Protein AF-A0A1M5TIL6-F1 (afdb_monomer)

Mean predicted aligned error: 5.79 Å

Structure (mmCIF, N/CA/C/O backbone):
data_AF-A0A1M5TIL6-F1
#
_entry.id   AF-A0A1M5TIL6-F1
#
loop_
_atom_site.group_PDB
_atom_site.id
_atom_site.type_symbol
_atom_site.label_atom_id
_atom_site.label_alt_id
_atom_site.label_comp_id
_atom_site.label_asym_id
_atom_site.label_entity_id
_atom_site.label_seq_id
_atom_site.pdbx_PDB_ins_code
_atom_site.Cartn_x
_atom_site.Cartn_y
_atom_site.Cartn_z
_atom_site.occupancy
_atom_site.B_iso_or_equiv
_atom_site.auth_seq_id
_atom_site.auth_comp_id
_atom_site.auth_asym_id
_atom_site.auth_atom_id
_atom_site.pdbx_PDB_model_num
ATOM 1 N N . MET A 1 1 ? 0.086 -14.930 -22.764 1.00 79.31 1 MET A N 1
ATOM 2 C CA . MET A 1 1 ? 0.219 -13.628 -23.463 1.00 79.31 1 MET A CA 1
ATOM 3 C C . MET A 1 1 ? 1.521 -13.004 -22.996 1.00 79.31 1 MET A C 1
ATOM 5 O O . MET A 1 1 ? 1.750 -13.031 -21.793 1.00 79.31 1 MET A O 1
ATOM 9 N N . LYS A 1 2 ? 2.372 -12.498 -23.896 1.00 91.56 2 LYS A N 1
ATOM 10 C CA . LYS A 1 2 ? 3.632 -11.854 -23.487 1.00 91.56 2 LYS A CA 1
ATOM 11 C C . LYS A 1 2 ? 3.349 -10.507 -22.828 1.00 91.56 2 LYS A C 1
ATOM 13 O O . LYS A 1 2 ? 2.392 -9.826 -23.209 1.00 91.56 2 LYS A O 1
ATOM 18 N N . VAL A 1 3 ? 4.185 -10.109 -21.872 1.00 95.00 3 VAL A N 1
ATOM 19 C CA . VAL A 1 3 ? 4.108 -8.784 -21.245 1.00 95.00 3 VAL A CA 1
ATOM 20 C C . VAL A 1 3 ? 5.368 -7.994 -21.573 1.00 95.00 3 VAL A C 1
ATOM 22 O O . VAL A 1 3 ? 6.491 -8.444 -21.344 1.00 95.00 3 VAL A O 1
ATOM 25 N N . GLY A 1 4 ? 5.164 -6.801 -22.117 1.00 97.31 4 GLY A N 1
ATOM 26 C CA . GLY A 1 4 ? 6.211 -5.848 -22.434 1.00 97.31 4 GLY A CA 1
ATOM 27 C C . GLY A 1 4 ? 6.030 -4.535 -21.691 1.00 97.31 4 GLY A C 1
ATOM 28 O O . GLY A 1 4 ? 4.945 -4.208 -21.203 1.00 97.31 4 GLY A O 1
ATOM 29 N N . VAL A 1 5 ? 7.112 -3.773 -21.606 1.00 98.50 5 VAL A N 1
ATOM 30 C CA . VAL A 1 5 ? 7.114 -2.398 -21.110 1.00 98.50 5 VAL A CA 1
ATOM 31 C C . VAL A 1 5 ? 7.700 -1.503 -22.186 1.00 98.50 5 VAL A C 1
ATOM 33 O O . VAL A 1 5 ? 8.709 -1.856 -22.791 1.00 98.50 5 VAL A O 1
ATOM 36 N N . CYS A 1 6 ? 7.061 -0.358 -22.416 1.00 98.44 6 CYS A N 1
ATOM 37 C CA . CYS A 1 6 ? 7.545 0.687 -23.308 1.00 98.44 6 CYS A CA 1
ATOM 38 C C . CYS A 1 6 ? 7.658 2.014 -22.545 1.00 98.44 6 CYS A C 1
ATOM 40 O O . CYS A 1 6 ? 6.666 2.551 -22.050 1.00 98.44 6 CYS A O 1
ATOM 42 N N . ILE A 1 7 ? 8.870 2.545 -22.438 1.00 98.44 7 ILE A N 1
ATOM 43 C CA . ILE A 1 7 ? 9.167 3.827 -21.803 1.00 98.44 7 ILE A CA 1
ATOM 44 C C . ILE A 1 7 ? 9.374 4.853 -22.915 1.00 98.44 7 ILE A C 1
ATOM 46 O O . ILE A 1 7 ? 10.420 4.866 -23.558 1.00 98.44 7 ILE A O 1
ATOM 50 N N . PHE A 1 8 ? 8.365 5.685 -23.168 1.00 98.00 8 PHE A N 1
ATOM 51 C CA . PHE A 1 8 ? 8.461 6.764 -24.149 1.00 98.00 8 PHE A CA 1
ATOM 52 C C . PHE A 1 8 ? 9.299 7.917 -23.607 1.00 98.00 8 PHE A C 1
ATOM 54 O O . PHE A 1 8 ? 9.158 8.279 -22.435 1.00 98.00 8 PHE A O 1
ATOM 61 N N . ASP A 1 9 ? 10.108 8.532 -24.470 1.00 96.81 9 ASP A N 1
ATOM 62 C CA . ASP A 1 9 ? 10.915 9.702 -24.095 1.00 96.81 9 ASP A CA 1
ATOM 63 C C . ASP A 1 9 ? 10.022 10.922 -23.807 1.00 96.81 9 ASP A C 1
ATOM 65 O O . ASP A 1 9 ? 10.283 11.713 -22.902 1.00 96.81 9 ASP A O 1
ATOM 69 N N . HIS A 1 10 ? 8.925 11.038 -24.563 1.00 95.12 10 HIS A N 1
ATOM 70 C CA . HIS A 1 10 ? 7.949 12.118 -24.474 1.00 95.12 10 HIS A CA 1
ATOM 71 C C . HIS A 1 10 ? 6.537 11.542 -24.347 1.00 95.12 10 HIS A C 1
ATOM 73 O O . HIS A 1 10 ? 6.012 10.929 -25.280 1.00 95.12 10 HIS A O 1
ATOM 79 N N . THR A 1 11 ? 5.903 11.727 -23.187 1.00 94.88 11 THR A N 1
ATOM 80 C CA . THR A 1 11 ? 4.591 11.120 -22.906 1.00 94.88 11 THR A CA 1
ATOM 81 C C . THR A 1 11 ? 3.440 11.783 -23.659 1.00 94.88 11 THR A C 1
ATOM 83 O O . THR A 1 11 ? 2.394 11.175 -23.850 1.00 94.88 11 THR A O 1
ATOM 86 N N . ASP A 1 12 ? 3.610 13.021 -24.104 1.00 92.81 12 ASP A N 1
ATOM 87 C CA . ASP A 1 12 ? 2.591 13.787 -24.818 1.00 92.81 12 ASP A CA 1
ATOM 88 C C . ASP A 1 12 ? 2.468 13.403 -26.299 1.00 92.81 12 ASP A C 1
ATOM 90 O O . ASP A 1 12 ? 1.406 13.619 -26.890 1.00 92.81 12 ASP A O 1
ATOM 94 N N . THR A 1 13 ? 3.527 12.830 -26.884 1.00 92.94 13 THR A N 1
ATOM 95 C CA . THR A 1 13 ? 3.581 12.420 -28.296 1.00 92.94 13 THR A CA 1
ATOM 96 C C . THR A 1 13 ? 3.737 10.913 -28.498 1.00 92.94 13 THR A C 1
ATOM 98 O O . THR A 1 13 ? 3.247 10.406 -29.504 1.00 92.94 13 THR A O 1
ATOM 101 N N . ALA A 1 14 ? 4.375 10.196 -27.562 1.00 93.12 14 ALA A N 1
ATOM 102 C CA . ALA A 1 14 ? 4.637 8.752 -27.632 1.00 93.12 14 ALA A CA 1
ATOM 103 C C . ALA A 1 14 ? 5.259 8.294 -28.969 1.00 93.12 14 ALA A C 1
ATOM 105 O O . ALA A 1 14 ? 4.879 7.265 -29.529 1.00 93.12 14 ALA A O 1
ATOM 106 N N . THR A 1 15 ? 6.181 9.098 -29.503 1.00 92.88 15 THR A N 1
ATOM 107 C CA . THR A 1 15 ? 6.816 8.866 -30.809 1.00 92.88 15 THR A CA 1
ATOM 108 C C . THR A 1 15 ? 7.973 7.884 -30.695 1.00 92.88 15 THR A C 1
ATOM 110 O O . THR A 1 15 ? 7.907 6.820 -31.292 1.00 92.88 15 THR A O 1
ATOM 113 N N . SER A 1 16 ? 8.968 8.183 -29.863 1.00 96.94 16 SER A N 1
ATOM 114 C CA . SER A 1 16 ? 10.131 7.324 -29.622 1.00 96.94 16 SER A CA 1
ATOM 115 C C . SER A 1 16 ? 10.226 6.855 -28.172 1.00 96.94 16 SER A C 1
ATOM 117 O O . SER A 1 16 ? 9.638 7.445 -27.255 1.00 96.94 16 SER A O 1
ATOM 119 N N . GLY A 1 17 ? 10.978 5.779 -27.951 1.00 97.81 17 GLY A N 1
ATOM 120 C CA . GLY A 1 17 ? 11.215 5.262 -26.610 1.00 97.81 17 GLY A CA 1
ATOM 121 C C . GLY A 1 17 ? 12.037 3.985 -26.573 1.00 97.81 17 GLY A C 1
ATOM 122 O O . GLY A 1 17 ? 12.664 3.594 -27.554 1.00 97.81 17 GLY A O 1
ATOM 123 N N . TRP A 1 18 ? 12.008 3.332 -25.418 1.00 98.56 18 TRP A N 1
ATOM 124 C CA . TRP A 1 18 ? 12.652 2.047 -25.172 1.00 98.56 18 TRP A CA 1
ATOM 125 C C . TRP A 1 18 ? 11.612 0.990 -24.857 1.00 98.56 18 TRP A C 1
ATOM 127 O O . TRP A 1 18 ? 10.754 1.201 -23.999 1.00 98.56 18 TRP A O 1
ATOM 137 N N . ARG A 1 19 ? 11.705 -0.167 -25.505 1.00 98.38 19 ARG A N 1
ATOM 138 C CA . ARG A 1 19 ? 10.809 -1.294 -25.259 1.00 98.38 19 ARG A CA 1
ATOM 139 C C . ARG A 1 19 ? 11.581 -2.524 -24.811 1.00 98.38 19 ARG A C 1
ATOM 141 O O . ARG A 1 19 ? 12.693 -2.758 -25.257 1.00 98.38 19 ARG A O 1
ATOM 148 N N . SER A 1 20 ? 10.966 -3.352 -23.981 1.00 98.56 20 SER A N 1
ATOM 149 C CA . SER A 1 20 ? 11.458 -4.696 -23.671 1.00 98.56 20 SER A CA 1
ATOM 150 C C . SER A 1 20 ? 10.282 -5.619 -23.385 1.00 98.56 20 SER A C 1
ATOM 152 O O . SER A 1 20 ? 9.271 -5.185 -22.826 1.00 98.56 20 SER A O 1
ATOM 154 N N . SER A 1 21 ? 10.416 -6.895 -23.735 1.00 97.81 21 SER A N 1
ATOM 155 C CA . SER A 1 21 ? 9.437 -7.939 -23.433 1.00 97.81 21 SER A CA 1
ATOM 156 C C . SER A 1 21 ? 10.068 -9.028 -22.581 1.00 97.81 21 SER A C 1
ATOM 158 O O . SER A 1 21 ? 11.168 -9.481 -22.880 1.00 97.81 21 SER A O 1
ATOM 160 N N . GLU A 1 22 ? 9.367 -9.472 -21.536 1.00 95.62 22 GLU A N 1
ATOM 161 C CA . GLU A 1 22 ? 9.782 -10.623 -20.716 1.00 95.62 22 GLU A CA 1
ATOM 162 C C . GLU A 1 22 ? 11.186 -10.508 -20.089 1.00 95.62 22 GLU A C 1
ATOM 164 O O . GLU A 1 22 ? 11.809 -11.503 -19.720 1.00 95.62 22 GLU A O 1
ATOM 169 N N . GLY A 1 23 ? 11.673 -9.281 -19.895 1.00 96.31 23 GLY A N 1
ATOM 170 C CA . GLY A 1 23 ? 13.003 -9.011 -19.360 1.00 96.31 23 GLY A CA 1
ATOM 171 C C . GLY A 1 23 ? 14.137 -9.158 -20.369 1.00 96.31 23 GLY A C 1
ATOM 172 O O . GLY A 1 23 ? 15.284 -9.314 -19.949 1.00 96.31 23 GLY A O 1
ATOM 173 N N . SER A 1 24 ? 13.838 -9.131 -21.672 1.00 97.44 24 SER A N 1
ATOM 174 C CA . SER A 1 24 ? 14.848 -9.039 -22.729 1.00 97.44 24 SER A CA 1
ATOM 175 C C . SER A 1 24 ? 15.654 -7.745 -22.618 1.00 97.44 24 SER A C 1
ATOM 177 O O . SER A 1 24 ? 15.238 -6.789 -21.951 1.00 97.44 24 SER A O 1
ATOM 179 N N . GLU A 1 25 ? 16.784 -7.687 -23.319 1.00 97.75 25 GLU A N 1
ATOM 180 C CA . GLU A 1 25 ? 17.460 -6.417 -23.582 1.00 97.75 25 GLU A CA 1
ATOM 181 C C . GLU A 1 25 ? 16.476 -5.426 -24.221 1.00 97.75 25 GLU A C 1
ATOM 183 O O . GLU A 1 25 ? 15.549 -5.829 -24.937 1.00 97.75 25 GLU A O 1
ATOM 188 N N . ALA A 1 26 ? 16.606 -4.151 -23.856 1.00 98.19 26 ALA A N 1
ATOM 189 C CA . ALA A 1 26 ? 15.710 -3.123 -24.347 1.00 98.19 26 ALA A CA 1
ATOM 190 C C . ALA A 1 26 ? 16.151 -2.638 -25.727 1.00 98.19 26 ALA A C 1
ATOM 192 O O . ALA A 1 26 ? 17.329 -2.402 -25.975 1.00 98.19 26 ALA A O 1
ATOM 193 N N . GLU A 1 27 ? 15.179 -2.447 -26.607 1.00 98.31 27 GLU A N 1
ATOM 194 C CA . GLU A 1 27 ? 15.380 -1.949 -27.961 1.00 98.31 27 GLU A CA 1
ATOM 195 C C . GLU A 1 27 ? 14.805 -0.543 -28.081 1.00 98.31 27 GLU A C 1
ATOM 197 O O . GLU A 1 27 ? 13.771 -0.220 -27.481 1.00 98.31 27 GLU A O 1
ATOM 202 N N . ARG A 1 28 ? 15.462 0.289 -28.886 1.00 98.12 28 ARG A N 1
ATOM 203 C CA . ARG A 1 28 ? 14.928 1.589 -29.280 1.00 98.12 28 ARG A CA 1
ATOM 204 C C . ARG A 1 28 ? 13.762 1.386 -30.250 1.00 98.12 28 ARG A C 1
ATOM 206 O O . ARG A 1 28 ? 13.829 0.505 -31.100 1.00 98.12 28 ARG A O 1
ATOM 213 N N . ILE A 1 29 ? 12.733 2.215 -30.126 1.00 98.00 29 ILE A N 1
ATOM 214 C CA . ILE A 1 29 ? 11.687 2.371 -31.141 1.00 98.00 29 ILE A CA 1
ATOM 215 C C . ILE A 1 29 ? 11.607 3.825 -31.584 1.00 98.00 29 ILE A C 1
ATOM 217 O O . ILE A 1 29 ? 11.785 4.736 -30.765 1.00 98.00 29 ILE A O 1
ATOM 221 N N . ASP A 1 30 ? 11.270 4.021 -32.852 1.00 95.56 30 ASP A N 1
ATOM 222 C CA . ASP A 1 30 ? 11.019 5.331 -33.454 1.00 95.56 30 ASP A CA 1
ATOM 223 C C . ASP A 1 30 ? 9.518 5.585 -33.665 1.00 95.56 30 ASP A C 1
ATOM 225 O O . ASP A 1 30 ? 9.100 6.712 -33.948 1.00 95.56 30 ASP A O 1
ATOM 229 N N . SER A 1 31 ? 8.690 4.542 -33.523 1.00 91.69 31 SER A N 1
ATOM 230 C CA . SER A 1 31 ? 7.236 4.647 -33.544 1.00 91.69 31 SER A CA 1
ATOM 231 C C . SER A 1 31 ? 6.531 3.602 -32.682 1.00 91.69 31 SER A C 1
ATOM 233 O O . SER A 1 31 ? 6.947 2.450 -32.561 1.00 91.69 31 SER A O 1
ATOM 235 N N . ILE A 1 32 ? 5.353 3.966 -32.172 1.00 93.44 32 ILE A N 1
ATOM 236 C CA . ILE A 1 32 ? 4.445 3.042 -31.485 1.00 93.44 32 ILE A CA 1
ATOM 237 C C . ILE A 1 32 ? 3.956 1.886 -32.373 1.00 93.44 32 ILE A C 1
ATOM 239 O O . ILE A 1 32 ? 3.569 0.840 -31.854 1.00 93.44 32 ILE A O 1
ATOM 243 N N . SER A 1 33 ? 3.969 2.049 -33.701 1.00 92.25 33 SER A N 1
ATOM 244 C CA . SER A 1 33 ? 3.578 0.997 -34.650 1.00 92.25 33 SER A CA 1
ATOM 245 C C . SER A 1 33 ? 4.531 -0.200 -34.645 1.00 92.25 33 SER A C 1
ATOM 247 O O . SER A 1 33 ? 4.150 -1.280 -35.090 1.00 92.25 33 SER A O 1
ATOM 249 N N . GLU A 1 34 ? 5.741 -0.034 -34.108 1.00 96.00 34 GLU A N 1
ATOM 250 C CA . GLU A 1 34 ? 6.716 -1.112 -33.960 1.00 96.00 34 GLU A CA 1
ATOM 251 C C . GLU A 1 34 ? 6.352 -2.079 -32.825 1.00 96.00 34 GLU A C 1
ATOM 253 O O . GLU A 1 34 ? 6.886 -3.187 -32.762 1.00 96.00 34 GLU A O 1
ATOM 258 N N . LEU A 1 35 ? 5.444 -1.695 -31.919 1.00 96.19 35 LEU A N 1
ATOM 259 C CA . LEU A 1 35 ? 5.012 -2.531 -30.801 1.00 96.19 35 LEU A CA 1
ATOM 260 C C . LEU A 1 35 ? 4.192 -3.735 -31.292 1.00 96.19 35 LEU A C 1
ATOM 262 O O . LEU A 1 35 ? 3.076 -3.594 -31.791 1.00 96.19 35 LEU A O 1
ATOM 266 N N . ALA A 1 36 ? 4.736 -4.940 -31.096 1.00 94.69 36 ALA A N 1
ATOM 267 C CA . ALA A 1 36 ? 4.116 -6.184 -31.543 1.00 94.69 36 ALA A CA 1
ATOM 268 C C . ALA A 1 36 ? 2.721 -6.401 -30.927 1.00 94.69 36 ALA A C 1
ATOM 270 O O . ALA A 1 36 ? 2.502 -6.168 -29.734 1.00 94.69 36 ALA A O 1
ATOM 271 N N . THR A 1 37 ? 1.775 -6.884 -31.737 1.00 92.69 37 THR A N 1
ATOM 272 C CA . THR A 1 37 ? 0.368 -7.072 -31.342 1.00 92.69 37 THR A CA 1
ATOM 273 C C . THR A 1 37 ? 0.124 -8.307 -30.473 1.00 92.69 37 THR A C 1
ATOM 275 O O . THR A 1 37 ? -0.925 -8.411 -29.846 1.00 92.69 37 THR A O 1
ATOM 278 N N . ASP A 1 38 ? 1.074 -9.244 -30.425 1.00 92.56 38 ASP A N 1
ATOM 279 C CA . ASP A 1 38 ? 1.032 -10.457 -29.590 1.00 92.56 38 ASP A CA 1
ATOM 280 C C . ASP A 1 38 ? 1.469 -10.211 -28.130 1.00 92.56 38 ASP A C 1
ATOM 282 O O . ASP A 1 38 ? 1.428 -11.117 -27.289 1.00 92.56 38 ASP A O 1
ATOM 286 N N . THR A 1 39 ? 1.886 -8.979 -27.830 1.00 94.56 39 THR A N 1
ATOM 287 C CA . THR A 1 39 ? 2.450 -8.557 -26.551 1.00 94.56 39 THR A CA 1
ATOM 288 C C . THR A 1 39 ? 1.599 -7.444 -25.950 1.00 94.56 39 THR A C 1
ATOM 290 O O . THR A 1 39 ? 1.254 -6.477 -26.627 1.00 94.56 39 THR A O 1
ATOM 293 N N . MET A 1 40 ? 1.272 -7.567 -24.662 1.00 94.44 40 MET A N 1
ATOM 294 C CA . MET A 1 40 ? 0.635 -6.496 -23.898 1.00 94.44 40 MET A CA 1
ATOM 295 C C . MET A 1 40 ? 1.702 -5.514 -23.405 1.00 94.44 40 MET A C 1
ATOM 297 O O . MET A 1 40 ? 2.521 -5.866 -22.557 1.00 94.44 40 MET A O 1
ATOM 301 N N . TRP A 1 41 ? 1.669 -4.284 -23.906 1.00 96.44 41 TRP A N 1
ATOM 302 C CA . TRP A 1 41 ? 2.629 -3.223 -23.624 1.00 96.44 41 TRP A CA 1
ATOM 303 C C . TRP A 1 41 ? 2.128 -2.287 -22.530 1.00 96.44 41 TRP A C 1
ATOM 305 O O . TRP A 1 41 ? 1.193 -1.513 -22.735 1.00 96.44 41 TRP A O 1
ATOM 315 N N . VAL A 1 42 ? 2.786 -2.319 -21.372 1.00 97.06 42 VAL A N 1
ATOM 316 C CA . VAL A 1 42 ? 2.592 -1.328 -20.309 1.00 97.06 42 VAL A CA 1
ATOM 317 C C . VAL A 1 42 ? 3.483 -0.125 -20.579 1.00 97.06 42 VAL A C 1
ATOM 319 O O . VAL A 1 42 ? 4.688 -0.268 -20.763 1.00 97.06 42 VAL A O 1
ATOM 322 N N . THR A 1 43 ? 2.902 1.068 -20.600 1.00 97.75 43 THR A N 1
ATOM 323 C CA . THR A 1 43 ? 3.614 2.289 -21.003 1.00 97.75 43 THR A CA 1
ATOM 324 C C . THR A 1 43 ? 3.865 3.225 -19.826 1.00 97.75 43 THR A C 1
ATOM 326 O O . THR A 1 43 ? 3.185 3.123 -18.815 1.00 97.75 43 THR A O 1
ATOM 329 N N . ASN A 1 44 ? 4.784 4.186 -19.931 1.00 97.81 44 ASN A N 1
ATOM 330 C CA . ASN A 1 44 ? 4.925 5.267 -18.939 1.00 97.81 44 ASN A CA 1
ATOM 331 C C . ASN A 1 44 ? 3.894 6.406 -19.106 1.00 97.81 44 ASN A C 1
ATOM 333 O O . ASN A 1 44 ? 3.971 7.408 -18.395 1.00 97.81 44 ASN A O 1
ATOM 337 N N . LEU A 1 45 ? 2.913 6.253 -20.001 1.00 97.06 45 LEU A N 1
ATOM 338 C CA . LEU A 1 45 ? 1.916 7.276 -20.300 1.00 97.06 45 LEU A CA 1
ATOM 339 C C . LEU A 1 45 ? 0.908 7.427 -19.151 1.00 97.06 45 LEU A C 1
ATOM 341 O O . LEU A 1 45 ? 0.266 6.443 -18.767 1.00 97.06 45 LEU A O 1
ATOM 345 N N . PRO A 1 46 ? 0.698 8.638 -18.607 1.00 95.69 46 PRO A N 1
ATOM 346 C CA . PRO A 1 46 ? -0.438 8.916 -17.738 1.00 95.69 46 PRO A CA 1
ATOM 347 C C . PRO A 1 46 ? -1.769 8.679 -18.466 1.00 95.69 46 PRO A C 1
ATOM 349 O O . PRO A 1 46 ? -1.859 8.820 -19.684 1.00 95.69 46 PRO A O 1
ATOM 352 N N . TYR A 1 47 ? -2.844 8.389 -17.722 1.00 92.81 47 TYR A N 1
ATOM 353 C CA . TYR A 1 47 ? -4.161 8.112 -18.319 1.00 92.81 47 TYR A CA 1
ATOM 354 C C . TYR A 1 47 ? -4.652 9.214 -19.269 1.00 92.81 47 TYR A C 1
ATOM 356 O O . TYR A 1 47 ? -5.239 8.915 -20.309 1.00 92.81 47 TYR A O 1
ATOM 364 N N . TYR A 1 48 ? -4.420 10.482 -18.916 1.00 94.75 48 TYR A N 1
ATOM 365 C CA . TYR A 1 48 ? -4.828 11.614 -19.746 1.00 94.75 48 TYR A CA 1
ATOM 366 C C . TYR A 1 48 ? -4.149 11.577 -21.123 1.00 94.75 48 TYR A C 1
ATOM 368 O O . TYR A 1 48 ? -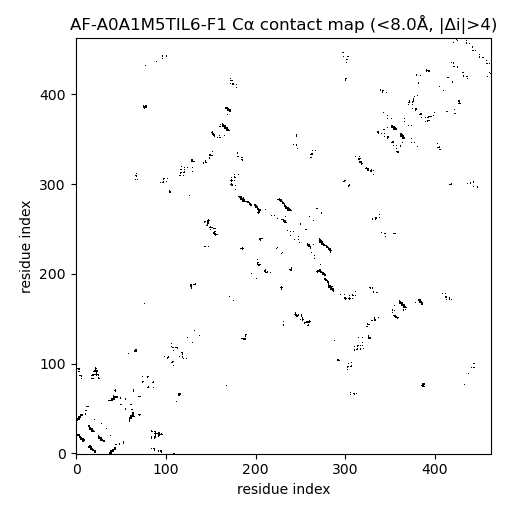4.845 11.598 -22.139 1.00 94.75 48 TYR A O 1
ATOM 376 N N . ASP A 1 49 ? -2.824 11.421 -21.159 1.00 95.94 49 ASP A N 1
ATOM 377 C CA . ASP A 1 49 ? -2.051 11.354 -22.403 1.00 95.94 49 ASP A CA 1
ATOM 378 C C . ASP A 1 49 ? -2.398 10.096 -23.208 1.00 95.94 49 ASP A C 1
ATOM 380 O O . ASP A 1 49 ? -2.679 10.176 -24.402 1.00 95.94 49 ASP A O 1
ATOM 384 N N . PHE A 1 50 ? -2.527 8.945 -22.540 1.00 95.19 50 PHE A N 1
ATOM 385 C CA . PHE A 1 50 ? -2.977 7.688 -23.148 1.00 95.19 50 PHE A CA 1
ATOM 386 C C . PHE A 1 50 ? -4.333 7.828 -23.867 1.00 95.19 50 PHE A C 1
ATOM 388 O O . PHE A 1 50 ? -4.541 7.295 -24.962 1.00 95.19 50 PHE A O 1
ATOM 395 N N . ARG A 1 51 ? -5.278 8.571 -23.274 1.00 94.81 51 ARG A N 1
ATOM 396 C CA . ARG A 1 51 ? -6.583 8.859 -23.889 1.00 94.81 51 ARG A CA 1
ATOM 397 C C . ARG A 1 51 ? -6.464 9.860 -25.031 1.00 94.81 51 ARG A C 1
ATOM 399 O O . ARG A 1 51 ? -7.064 9.616 -26.076 1.00 94.81 51 ARG A O 1
ATOM 406 N N . LYS A 1 52 ? -5.699 10.939 -24.842 1.00 96.12 52 LYS A N 1
ATOM 407 C CA . LYS A 1 52 ? -5.454 11.990 -25.844 1.00 96.12 52 LYS A CA 1
ATOM 408 C C . LYS A 1 52 ? -4.832 11.421 -27.123 1.00 96.12 52 LYS A C 1
ATOM 410 O O . LYS A 1 52 ? -5.250 11.791 -28.215 1.00 96.12 52 LYS A O 1
ATOM 415 N N . LEU A 1 53 ? -3.916 10.467 -26.984 1.00 95.25 53 LEU A N 1
ATOM 416 C CA . LEU A 1 53 ? -3.257 9.752 -28.080 1.00 95.25 53 LEU A CA 1
ATOM 417 C C . LEU A 1 53 ? -4.118 8.631 -28.699 1.00 95.25 53 LEU A C 1
ATOM 419 O O . LEU A 1 53 ? -3.652 7.897 -29.562 1.00 95.25 53 LEU A O 1
ATOM 423 N N . ASN A 1 54 ? -5.378 8.474 -28.274 1.00 94.56 54 ASN A N 1
ATOM 424 C CA . ASN A 1 54 ? -6.307 7.430 -28.731 1.00 94.56 54 ASN A CA 1
ATOM 425 C C . ASN A 1 54 ? -5.834 5.976 -28.525 1.00 94.56 54 ASN A C 1
ATOM 427 O O . ASN A 1 54 ? -6.430 5.053 -29.079 1.00 94.56 54 ASN A O 1
ATOM 431 N N . LEU A 1 55 ? -4.848 5.742 -27.656 1.00 93.06 55 LEU A N 1
ATOM 432 C CA . LEU A 1 55 ? -4.273 4.410 -27.428 1.00 93.06 55 LEU A CA 1
ATOM 433 C C . LEU A 1 55 ? -5.203 3.461 -26.673 1.00 93.06 55 LEU A C 1
ATOM 435 O O . LEU A 1 55 ? -5.055 2.252 -26.765 1.00 93.06 55 LEU A O 1
ATOM 439 N N . HIS A 1 56 ? -6.240 3.988 -26.022 1.00 90.44 56 HIS A N 1
ATOM 440 C CA . HIS A 1 56 ? -7.332 3.190 -25.454 1.00 90.44 56 HIS A CA 1
ATOM 441 C C . HIS A 1 56 ? -8.102 2.348 -26.488 1.00 90.44 56 HIS A C 1
ATOM 443 O O . HIS A 1 56 ? -8.907 1.507 -26.095 1.00 90.44 56 HIS A O 1
ATOM 449 N N . ARG A 1 57 ? -7.906 2.601 -27.791 1.00 90.12 57 ARG A N 1
ATOM 450 C CA . ARG A 1 57 ? -8.443 1.779 -28.886 1.00 90.12 57 ARG A CA 1
ATOM 451 C C . ARG A 1 57 ? -7.533 0.605 -29.253 1.00 90.12 57 ARG A C 1
ATOM 453 O O . ARG A 1 57 ? -7.997 -0.306 -29.930 1.00 90.12 57 ARG A O 1
ATOM 460 N N . SER A 1 58 ? -6.277 0.620 -28.812 1.00 91.56 58 SER A N 1
ATOM 461 C CA . SER A 1 58 ? -5.306 -0.451 -29.023 1.00 91.56 58 SER A CA 1
ATOM 462 C C . SER A 1 58 ? -5.367 -1.419 -27.837 1.00 91.56 58 SER A C 1
ATOM 464 O O . SER A 1 58 ? -4.873 -1.088 -26.760 1.00 91.56 58 SER A O 1
ATOM 466 N N . PRO A 1 59 ? -5.970 -2.613 -27.985 1.00 87.81 59 PRO A N 1
ATOM 467 C CA . PRO A 1 59 ? -6.241 -3.506 -26.853 1.00 87.81 59 PRO A CA 1
ATOM 468 C C . PRO A 1 59 ? -4.972 -4.073 -26.201 1.00 87.81 59 PRO A C 1
ATOM 470 O O . PRO A 1 59 ? -5.015 -4.538 -25.066 1.00 87.81 59 PRO A O 1
ATOM 473 N N . ASN A 1 60 ? -3.844 -4.041 -26.910 1.00 91.69 60 ASN A N 1
ATOM 474 C CA . ASN A 1 60 ? -2.556 -4.538 -26.447 1.00 91.69 60 ASN A CA 1
ATOM 475 C C . ASN A 1 60 ? -1.666 -3.446 -25.824 1.00 91.69 60 ASN A C 1
ATOM 477 O O . ASN A 1 60 ? -0.536 -3.751 -25.465 1.00 91.69 60 ASN A O 1
ATOM 481 N N . ILE A 1 61 ? -2.127 -2.196 -25.691 1.00 94.19 61 ILE A N 1
ATOM 482 C CA . ILE A 1 61 ? -1.352 -1.094 -25.093 1.00 94.19 61 ILE A CA 1
ATOM 483 C C . ILE A 1 61 ? -2.125 -0.532 -23.901 1.00 94.19 61 ILE A C 1
ATOM 485 O O . ILE A 1 61 ? -3.298 -0.178 -24.011 1.00 94.19 61 ILE A O 1
ATOM 489 N N . VAL A 1 62 ? -1.461 -0.421 -22.752 1.00 94.69 62 VAL A N 1
ATOM 490 C CA . VAL A 1 62 ? -2.063 0.033 -21.492 1.00 94.69 62 VAL A CA 1
ATOM 491 C C . VAL A 1 62 ? -1.233 1.140 -20.836 1.00 94.69 62 VAL A C 1
ATOM 493 O O . VAL A 1 62 ? -0.022 1.255 -21.045 1.00 94.69 62 VAL A O 1
ATOM 496 N N . ASP A 1 63 ? -1.887 1.997 -20.050 1.00 95.31 63 ASP A N 1
ATOM 497 C CA . ASP A 1 63 ? -1.240 3.151 -19.413 1.00 95.31 63 ASP A CA 1
ATOM 498 C C . ASP A 1 63 ? -0.405 2.777 -18.172 1.00 95.31 63 ASP A C 1
ATOM 500 O O . ASP A 1 63 ? -0.445 1.649 -17.667 1.00 95.31 63 ASP A O 1
ATOM 504 N N . ALA A 1 64 ? 0.293 3.776 -17.629 1.00 96.81 64 ALA A N 1
ATOM 505 C CA . ALA A 1 64 ? 1.283 3.643 -16.564 1.00 96.81 64 ALA A CA 1
ATOM 506 C C . ALA A 1 64 ? 0.817 3.002 -15.264 1.00 96.81 64 ALA A C 1
ATOM 508 O O . ALA A 1 64 ? 1.668 2.603 -14.474 1.00 96.81 64 ALA A O 1
ATOM 509 N N . GLN A 1 65 ? -0.485 2.916 -14.994 1.00 94.94 65 GLN A N 1
ATOM 510 C CA . GLN A 1 65 ? -1.008 2.354 -13.744 1.00 94.94 65 GLN A CA 1
ATOM 511 C C . GLN A 1 65 ? -1.747 1.028 -13.945 1.00 94.94 65 GLN A C 1
ATOM 513 O O . GLN A 1 65 ? -2.531 0.628 -13.077 1.00 94.94 65 GLN A O 1
ATOM 518 N N . TYR A 1 66 ? -1.542 0.347 -15.079 1.00 94.31 66 TYR A N 1
ATOM 519 C CA . TYR A 1 66 ? -2.244 -0.899 -15.390 1.00 94.31 66 TYR A CA 1
ATOM 520 C C . TYR A 1 66 ? -2.146 -1.931 -14.254 1.00 94.31 66 TYR A C 1
ATOM 522 O O . TYR A 1 66 ? -3.165 -2.481 -13.826 1.00 94.31 66 TYR A O 1
ATOM 530 N N . PHE A 1 67 ? -0.943 -2.088 -13.694 1.00 93.88 67 PHE A N 1
ATOM 531 C CA . PHE A 1 67 ? -0.630 -2.953 -12.554 1.00 93.88 67 PHE A CA 1
ATOM 532 C C . PHE A 1 67 ? -0.658 -2.233 -11.201 1.00 93.88 67 PHE A C 1
ATOM 534 O O . PHE A 1 67 ? 0.101 -2.575 -10.293 1.00 93.88 67 PHE A O 1
ATOM 541 N N . ARG A 1 68 ? -1.553 -1.247 -11.051 1.00 92.56 68 ARG A N 1
ATOM 542 C CA . ARG A 1 68 ? -1.817 -0.458 -9.835 1.00 92.56 68 ARG A CA 1
ATOM 543 C C . ARG A 1 68 ? -0.695 0.495 -9.406 1.00 92.56 68 ARG A C 1
ATOM 545 O O . ARG A 1 68 ? -0.994 1.673 -9.180 1.00 92.56 68 ARG A O 1
ATOM 552 N N . SER A 1 69 ? 0.533 0.007 -9.240 1.00 94.00 69 SER A N 1
ATOM 553 C CA . SER A 1 69 ? 1.722 0.843 -9.035 1.00 94.00 69 SER A CA 1
ATOM 554 C C . SER A 1 69 ? 2.064 1.535 -10.357 1.00 94.00 69 SER A C 1
ATOM 556 O O . SER A 1 69 ? 2.082 0.886 -11.400 1.00 94.00 69 SER A O 1
ATOM 558 N N . SER A 1 70 ? 2.266 2.857 -10.331 1.00 94.88 70 SER A N 1
ATOM 559 C CA . SER A 1 70 ? 2.619 3.592 -11.548 1.00 94.88 70 SER A CA 1
ATOM 560 C C . SER A 1 70 ? 4.050 3.279 -11.975 1.00 94.88 70 SER A C 1
ATOM 562 O O . SER A 1 70 ? 4.904 3.089 -11.111 1.00 94.88 70 SER A O 1
ATOM 564 N N . ILE A 1 71 ? 4.333 3.327 -13.281 1.00 96.75 71 ILE A N 1
ATOM 565 C CA . ILE A 1 71 ? 5.715 3.254 -13.786 1.00 96.75 71 ILE A CA 1
ATOM 566 C C . ILE A 1 71 ? 6.602 4.277 -13.074 1.00 96.75 71 ILE A C 1
ATOM 568 O O . ILE A 1 71 ? 7.605 3.878 -12.507 1.00 96.75 71 ILE A O 1
ATOM 572 N N . LYS A 1 72 ? 6.168 5.543 -12.971 1.00 94.81 72 LYS A N 1
ATOM 573 C CA . LYS A 1 72 ? 6.897 6.591 -12.232 1.00 94.81 72 LYS A CA 1
ATOM 574 C C . LYS A 1 72 ? 7.287 6.164 -10.813 1.00 94.81 72 LYS A C 1
ATOM 576 O O . LYS A 1 72 ? 8.428 6.322 -10.418 1.00 94.81 72 LYS A O 1
ATOM 581 N N . LEU A 1 73 ? 6.346 5.606 -10.055 1.00 93.69 73 LEU A N 1
ATOM 582 C CA . LEU A 1 73 ? 6.627 5.186 -8.686 1.00 93.69 73 LEU A CA 1
ATOM 583 C C . LEU A 1 73 ? 7.655 4.047 -8.647 1.00 93.69 73 LEU A C 1
ATOM 585 O O . LEU A 1 73 ? 8.502 4.025 -7.764 1.00 93.69 73 LEU A O 1
ATOM 589 N N . LEU A 1 74 ? 7.558 3.089 -9.571 1.00 96.00 74 LEU A N 1
ATOM 590 C CA . LEU A 1 74 ? 8.516 1.987 -9.655 1.00 96.00 74 LEU A CA 1
ATOM 591 C C . LEU A 1 74 ? 9.890 2.478 -10.127 1.00 96.00 74 LEU A C 1
ATOM 593 O O . LEU A 1 74 ? 10.899 1.954 -9.675 1.00 96.00 74 LEU A O 1
ATOM 597 N N . THR A 1 75 ? 9.934 3.496 -10.988 1.00 95.44 75 THR A N 1
ATOM 598 C CA . THR A 1 75 ? 11.163 4.192 -11.378 1.00 95.44 75 THR A CA 1
ATOM 599 C C . THR A 1 75 ? 11.844 4.820 -10.168 1.00 95.44 75 THR A C 1
ATOM 601 O O . THR A 1 75 ? 13.029 4.568 -9.964 1.00 95.44 75 THR A O 1
ATOM 604 N N . ASP A 1 76 ? 11.092 5.573 -9.357 1.00 92.25 76 ASP A N 1
ATOM 605 C CA . ASP A 1 76 ? 11.596 6.220 -8.139 1.00 92.25 76 ASP A CA 1
ATOM 606 C C . ASP A 1 76 ? 12.081 5.167 -7.125 1.00 92.25 76 ASP A C 1
ATOM 608 O O . ASP A 1 76 ? 13.158 5.283 -6.550 1.00 92.25 76 ASP A O 1
ATOM 612 N N . GLU A 1 77 ? 11.318 4.088 -6.934 1.00 92.50 77 GLU A N 1
ATOM 613 C CA . GLU A 1 77 ? 11.688 3.016 -6.008 1.00 92.50 77 GLU A CA 1
ATOM 614 C C . GLU A 1 77 ? 12.961 2.280 -6.430 1.00 92.50 77 GLU A C 1
ATOM 616 O O . GLU A 1 77 ? 13.802 2.004 -5.580 1.00 92.50 77 GLU A O 1
ATOM 621 N N . LEU A 1 78 ? 13.103 1.968 -7.722 1.00 92.62 78 LEU A N 1
ATOM 622 C CA . LEU A 1 78 ? 14.250 1.237 -8.268 1.00 92.62 78 LEU A CA 1
ATOM 623 C C . LEU A 1 78 ? 15.461 2.140 -8.552 1.00 92.62 78 LEU A C 1
ATOM 625 O O . LEU A 1 78 ? 16.522 1.622 -8.891 1.00 92.62 78 LEU A O 1
ATOM 629 N N . GLY A 1 79 ? 15.321 3.466 -8.452 1.00 91.62 79 GLY A N 1
ATOM 630 C CA . GLY A 1 79 ? 16.395 4.414 -8.767 1.00 91.62 79 GLY A CA 1
ATOM 631 C C . GLY A 1 79 ? 16.828 4.381 -10.240 1.00 91.62 79 GLY A C 1
ATOM 632 O O . GLY A 1 79 ? 17.985 4.640 -10.549 1.00 91.62 79 GLY A O 1
ATOM 633 N N . LEU A 1 80 ? 15.920 4.036 -11.162 1.00 93.38 80 LEU A N 1
ATOM 634 C CA . LEU A 1 80 ? 16.220 3.845 -12.594 1.00 93.38 80 LEU A CA 1
ATOM 635 C C . LEU A 1 80 ? 15.739 5.016 -13.473 1.00 93.38 80 LEU A C 1
ATOM 637 O O . LEU A 1 80 ? 15.462 4.837 -14.657 1.00 93.38 80 LEU A O 1
ATOM 641 N N . GLY A 1 81 ? 15.608 6.217 -12.902 1.00 91.12 81 GLY A N 1
ATOM 642 C CA . GLY A 1 81 ? 15.091 7.401 -13.606 1.00 91.12 81 GLY A CA 1
ATOM 643 C C . GLY A 1 81 ? 15.916 7.834 -14.816 1.00 91.12 81 GLY A C 1
ATOM 644 O O . GLY A 1 81 ? 15.354 8.311 -15.797 1.00 91.12 81 GLY A O 1
ATOM 645 N N . GLU A 1 82 ? 17.229 7.618 -14.770 1.00 93.12 82 GLU A N 1
ATOM 646 C CA . GLU A 1 82 ? 18.170 8.039 -15.817 1.00 93.12 82 GLU A CA 1
ATOM 647 C C . GLU A 1 82 ? 18.507 6.923 -16.823 1.00 93.12 82 GLU A C 1
ATOM 649 O O . GLU A 1 82 ? 19.244 7.156 -17.775 1.00 93.12 82 GLU A O 1
ATOM 654 N N . THR A 1 83 ? 17.969 5.710 -16.639 1.00 95.25 83 THR A N 1
ATOM 655 C CA . THR A 1 83 ? 18.256 4.530 -17.483 1.00 95.25 83 THR A CA 1
ATOM 656 C C . THR A 1 83 ? 16.955 3.888 -17.991 1.00 95.25 83 THR A C 1
ATOM 658 O O . THR A 1 83 ? 16.552 2.816 -17.529 1.00 95.25 83 THR A O 1
ATOM 661 N N . PRO A 1 84 ? 16.228 4.560 -18.910 1.00 96.62 84 PRO A N 1
ATOM 662 C CA . PRO A 1 84 ? 14.916 4.107 -19.385 1.00 96.62 84 PRO A CA 1
ATOM 663 C C . PRO A 1 84 ? 14.954 2.749 -20.106 1.00 96.62 84 PRO A C 1
ATOM 665 O O . PRO A 1 84 ? 13.983 1.994 -20.037 1.00 96.62 84 PRO A O 1
ATOM 668 N N . ASP A 1 85 ? 16.072 2.414 -20.745 1.00 97.88 85 ASP A N 1
ATOM 669 C CA . ASP A 1 85 ? 16.377 1.108 -21.333 1.00 97.88 85 ASP A CA 1
ATOM 670 C C . ASP A 1 85 ? 16.398 0.006 -20.258 1.00 97.88 85 ASP A C 1
ATOM 672 O O . ASP A 1 85 ? 15.647 -0.975 -20.326 1.00 97.88 85 ASP A O 1
ATOM 676 N N . ARG A 1 86 ? 17.177 0.211 -19.188 1.00 97.06 86 ARG A N 1
ATOM 677 C CA . ARG A 1 86 ? 17.264 -0.727 -18.063 1.00 97.06 86 ARG A CA 1
ATOM 678 C C . ARG A 1 86 ? 15.932 -0.830 -17.331 1.00 97.06 86 ARG A C 1
ATOM 680 O O . ARG A 1 86 ? 15.515 -1.933 -16.981 1.00 97.06 86 ARG A O 1
ATOM 687 N N . LEU A 1 87 ? 15.233 0.289 -17.142 1.00 97.56 87 LEU A N 1
ATOM 688 C CA . LEU A 1 87 ? 13.894 0.327 -16.556 1.00 97.56 87 LEU A CA 1
ATOM 689 C C . LEU A 1 87 ? 12.902 -0.528 -17.358 1.00 97.56 87 LEU A C 1
ATOM 691 O O . LEU A 1 87 ? 12.181 -1.332 -16.761 1.00 97.56 87 LEU A O 1
ATOM 695 N N . ALA A 1 88 ? 12.876 -0.388 -18.689 1.00 98.25 88 ALA A N 1
ATOM 696 C CA . ALA A 1 88 ? 12.005 -1.177 -19.558 1.00 98.25 88 ALA A CA 1
ATOM 697 C C . ALA A 1 88 ? 12.277 -2.679 -19.397 1.00 98.25 88 ALA A C 1
ATOM 699 O O . ALA A 1 88 ? 11.339 -3.454 -19.200 1.00 98.25 88 ALA A O 1
ATOM 700 N N . SER A 1 89 ? 13.553 -3.081 -19.412 1.00 98.25 89 SER A N 1
ATOM 701 C CA . SER A 1 89 ? 13.969 -4.478 -19.232 1.00 98.25 89 SER A CA 1
ATOM 702 C C . SER A 1 89 ? 13.589 -5.040 -17.859 1.00 98.25 89 SER A C 1
ATOM 704 O O . SER A 1 89 ? 12.942 -6.082 -17.743 1.00 98.25 89 SER A O 1
ATOM 706 N N . VAL A 1 90 ? 13.912 -4.322 -16.785 1.00 97.62 90 VAL A N 1
ATOM 707 C CA . VAL A 1 90 ? 13.638 -4.777 -15.417 1.00 97.62 90 VAL A CA 1
ATOM 708 C C . VAL A 1 90 ? 12.133 -4.914 -15.169 1.00 97.62 90 VAL A C 1
ATOM 710 O O . VAL A 1 90 ? 11.675 -5.953 -14.679 1.00 97.62 90 VAL A O 1
ATOM 713 N N . LEU A 1 91 ? 11.345 -3.899 -15.540 1.00 98.06 91 LEU A N 1
ATOM 714 C CA . LEU A 1 91 ? 9.900 -3.904 -15.312 1.00 98.06 91 LEU A CA 1
ATOM 715 C C . LEU A 1 91 ? 9.166 -4.920 -16.189 1.00 98.06 91 LEU A C 1
ATOM 717 O O . LEU A 1 91 ? 8.254 -5.580 -15.688 1.00 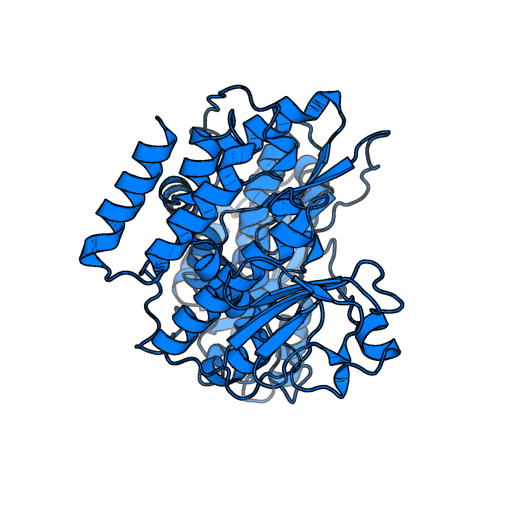98.06 91 LEU A O 1
ATOM 721 N N . SER A 1 92 ? 9.558 -5.097 -17.458 1.00 98.06 92 SER A N 1
ATOM 722 C CA . SER A 1 92 ? 8.950 -6.119 -18.322 1.00 98.06 92 SER A CA 1
ATOM 723 C C . SER A 1 92 ? 9.174 -7.519 -17.745 1.00 98.06 92 SER A C 1
ATOM 725 O O . SER A 1 92 ? 8.245 -8.331 -17.707 1.00 98.06 92 SER A O 1
ATOM 727 N N . GLY A 1 93 ? 10.360 -7.773 -17.183 1.00 97.31 93 GLY A N 1
ATOM 728 C CA . GLY A 1 93 ? 10.680 -9.004 -16.469 1.00 97.31 93 GLY A CA 1
ATOM 729 C C . GLY A 1 93 ? 9.827 -9.209 -15.212 1.00 97.31 93 GLY A C 1
ATOM 730 O O . GLY A 1 93 ? 9.279 -10.298 -15.023 1.00 97.31 93 GLY A O 1
ATOM 731 N N . PHE A 1 94 ? 9.686 -8.183 -14.363 1.00 96.94 94 PHE A N 1
ATOM 732 C CA . PHE A 1 94 ? 8.845 -8.263 -13.159 1.00 96.94 94 PHE A CA 1
ATOM 733 C C . PHE A 1 94 ? 7.369 -8.485 -13.494 1.00 96.94 94 PHE A C 1
ATOM 735 O O . PHE A 1 94 ? 6.724 -9.369 -12.931 1.00 96.94 94 PHE A O 1
ATOM 742 N N . PHE A 1 95 ? 6.816 -7.732 -14.442 1.00 96.50 95 PHE A N 1
ATOM 743 C CA . PHE A 1 95 ? 5.415 -7.894 -14.815 1.00 96.50 95 PHE A CA 1
ATOM 744 C C . PHE A 1 95 ? 5.138 -9.248 -15.471 1.00 96.50 95 PHE A C 1
ATOM 746 O O . PHE A 1 95 ? 4.132 -9.876 -15.145 1.00 96.50 95 PHE A O 1
ATOM 753 N N . SER A 1 96 ? 6.046 -9.747 -16.312 1.00 95.12 96 SER A N 1
ATOM 754 C CA . SER A 1 96 ? 5.907 -11.077 -16.921 1.00 95.12 96 SER A CA 1
ATOM 755 C C . SER A 1 96 ? 5.906 -12.184 -15.869 1.00 95.12 96 SER A C 1
ATOM 757 O O . SER A 1 96 ? 5.032 -13.049 -15.880 1.00 95.12 96 SER A O 1
ATOM 759 N N . ARG A 1 97 ? 6.823 -12.130 -14.892 1.00 93.94 97 ARG A N 1
ATOM 760 C CA . ARG A 1 97 ? 6.854 -13.106 -13.791 1.00 93.94 97 ARG A CA 1
ATOM 761 C C . ARG A 1 97 ? 5.647 -12.982 -12.871 1.00 93.94 97 ARG A C 1
ATOM 763 O O . ARG A 1 97 ? 5.109 -13.999 -12.449 1.00 93.94 97 ARG A O 1
ATOM 770 N N . MET A 1 98 ? 5.179 -11.768 -12.592 1.00 93.56 98 MET A N 1
ATOM 771 C CA . MET A 1 98 ? 3.944 -11.552 -11.837 1.00 93.56 98 MET A CA 1
ATOM 772 C C . MET A 1 98 ? 2.744 -12.212 -12.529 1.00 93.56 98 MET A C 1
ATOM 774 O O . MET A 1 98 ? 1.958 -12.882 -11.858 1.00 93.56 98 MET A O 1
ATOM 778 N N . ILE A 1 99 ? 2.614 -12.052 -13.850 1.00 91.81 99 ILE A N 1
ATOM 779 C CA . ILE A 1 99 ? 1.562 -12.707 -14.634 1.00 91.81 99 ILE A CA 1
ATOM 780 C C . ILE A 1 99 ? 1.726 -14.229 -14.620 1.00 91.81 99 ILE A C 1
ATOM 782 O O . ILE A 1 99 ? 0.760 -14.917 -14.312 1.00 91.81 99 ILE A O 1
ATOM 786 N N . ALA A 1 100 ? 2.930 -14.764 -14.830 1.00 90.56 100 ALA A N 1
ATOM 787 C CA . ALA A 1 100 ? 3.174 -16.208 -14.761 1.00 90.56 100 ALA A CA 1
ATOM 788 C C . ALA A 1 100 ? 2.824 -16.799 -13.378 1.00 90.56 100 ALA A C 1
ATOM 790 O O . ALA A 1 100 ? 2.233 -17.877 -13.265 1.00 90.56 100 ALA A O 1
ATOM 791 N N . VAL A 1 101 ? 3.131 -16.073 -12.296 1.00 88.25 101 VAL A N 1
ATOM 792 C CA . VAL A 1 101 ? 2.704 -16.451 -10.942 1.00 88.25 101 VAL A CA 1
ATOM 793 C C . VAL A 1 101 ? 1.178 -16.405 -10.832 1.00 88.25 101 VAL A C 1
ATOM 795 O O . VAL A 1 101 ? 0.586 -17.333 -10.296 1.00 88.25 101 VAL A O 1
ATOM 798 N N . ALA A 1 102 ? 0.507 -15.384 -11.360 1.00 87.69 102 ALA A N 1
ATOM 799 C CA . ALA A 1 102 ? -0.952 -15.328 -11.337 1.00 87.69 102 ALA A CA 1
ATOM 800 C C . ALA A 1 102 ? -1.599 -16.488 -12.124 1.00 87.69 102 ALA A C 1
ATOM 802 O O . ALA A 1 102 ? -2.471 -17.172 -11.587 1.00 87.69 102 ALA A O 1
ATOM 803 N N . GLU A 1 103 ? -1.120 -16.770 -13.338 1.00 87.06 103 GLU A N 1
ATOM 804 C CA . GLU A 1 103 ? -1.611 -17.844 -14.211 1.00 87.06 103 GLU A CA 1
ATOM 805 C C . GLU A 1 103 ? -1.372 -19.237 -13.613 1.00 87.06 103 GLU A C 1
ATOM 807 O O . GLU A 1 103 ? -2.267 -20.079 -13.648 1.00 87.06 103 GLU A O 1
ATOM 812 N N . SER A 1 104 ? -0.221 -19.476 -12.972 1.00 84.44 104 SER A N 1
ATOM 813 C CA . SER A 1 104 ? 0.030 -20.732 -12.236 1.00 84.44 104 SER A CA 1
ATOM 814 C C . SER A 1 104 ? -0.877 -20.911 -11.013 1.00 84.44 104 SER A C 1
ATOM 816 O O . SER A 1 104 ? -1.118 -22.035 -10.581 1.00 84.44 104 SER A O 1
ATOM 818 N N . ASN A 1 105 ? -1.443 -19.818 -10.493 1.00 80.00 105 ASN A N 1
ATOM 819 C CA . ASN A 1 105 ? -2.490 -19.826 -9.468 1.00 80.00 105 ASN A CA 1
ATOM 820 C C . ASN A 1 105 ? -3.898 -19.691 -10.107 1.00 80.00 105 ASN A C 1
ATOM 822 O O . ASN A 1 105 ? -4.878 -19.354 -9.439 1.00 80.00 105 ASN A O 1
ATOM 826 N N . GLY A 1 106 ? -3.993 -19.962 -11.415 1.00 77.50 106 GLY A N 1
ATOM 827 C CA . GLY A 1 106 ? -5.184 -20.028 -12.261 1.00 77.50 106 GLY A CA 1
ATOM 828 C C . GLY A 1 106 ? -5.949 -18.723 -12.463 1.00 77.50 106 GLY A C 1
ATOM 829 O O . GLY A 1 106 ? -7.123 -18.755 -12.814 1.00 77.50 106 GLY A O 1
ATOM 830 N N . ILE A 1 107 ? -5.311 -17.578 -12.253 1.00 78.88 107 ILE A N 1
ATOM 831 C CA . ILE A 1 107 ? -5.873 -16.275 -12.610 1.00 78.88 107 ILE A CA 1
ATOM 832 C C . ILE A 1 107 ? -5.559 -16.023 -14.086 1.00 78.88 107 ILE A C 1
ATOM 834 O O . ILE A 1 107 ? -4.394 -15.886 -14.453 1.00 78.88 107 ILE A O 1
ATOM 838 N N . SER A 1 108 ? -6.590 -15.961 -14.931 1.00 74.50 108 SER A N 1
ATOM 839 C CA . SER A 1 108 ? -6.417 -15.717 -16.367 1.00 74.50 108 SER A CA 1
ATOM 840 C C . SER A 1 108 ? -6.236 -14.230 -16.678 1.00 74.50 108 SER A C 1
ATOM 842 O O . SER A 1 108 ? -6.938 -13.373 -16.141 1.00 74.50 108 SER A O 1
ATOM 844 N N . VAL A 1 109 ? -5.324 -13.931 -17.605 1.00 67.25 109 VAL A N 1
ATOM 845 C CA . VAL A 1 109 ? -5.042 -12.571 -18.107 1.00 67.25 109 VAL A CA 1
ATOM 846 C C . VAL A 1 109 ? -5.451 -12.422 -19.577 1.00 67.25 109 VAL A C 1
ATOM 848 O O . VAL A 1 109 ? -5.147 -11.421 -20.216 1.00 67.25 109 VAL A O 1
ATOM 851 N N . GLN A 1 110 ? -6.153 -13.411 -20.143 1.00 61.47 110 GLN A N 1
ATOM 852 C CA . GLN A 1 110 ? -6.412 -13.485 -21.589 1.00 61.47 110 GLN A CA 1
ATOM 853 C C . GLN A 1 110 ? -7.394 -12.434 -22.126 1.00 61.47 110 GLN A C 1
ATOM 855 O O . GLN A 1 110 ? -7.572 -12.306 -23.333 1.00 61.47 110 GLN A O 1
ATOM 860 N N . SER A 1 111 ? -8.027 -11.657 -21.252 1.00 61.66 111 SER A N 1
ATOM 861 C CA . SER A 1 111 ? -8.847 -10.508 -21.633 1.00 61.66 111 SER A CA 1
ATOM 862 C C . SER A 1 111 ? -8.504 -9.344 -20.707 1.00 61.66 111 SER A C 1
ATOM 864 O O . SER A 1 111 ? -9.176 -9.155 -19.686 1.00 61.66 111 SER A O 1
ATOM 866 N N . PRO A 1 112 ? -7.406 -8.617 -20.988 1.00 62.31 112 PRO A N 1
ATOM 867 C CA . PRO A 1 112 ? -7.019 -7.479 -20.172 1.00 62.31 112 PRO A CA 1
ATOM 868 C C . PRO A 1 112 ? -8.140 -6.432 -20.227 1.00 62.31 112 PRO A C 1
ATOM 870 O O . PRO A 1 112 ? -8.468 -5.903 -21.287 1.00 62.31 112 PRO A O 1
ATOM 873 N N . ASP A 1 113 ? -8.770 -6.157 -19.082 1.00 73.69 113 ASP A N 1
ATOM 874 C CA . ASP A 1 113 ? -9.599 -4.956 -18.928 1.00 73.69 113 ASP A CA 1
ATOM 875 C C . ASP A 1 113 ? -8.662 -3.735 -18.938 1.00 73.69 113 ASP A C 1
ATOM 877 O O . ASP A 1 113 ? -7.445 -3.854 -18.961 1.00 73.69 113 ASP A O 1
ATOM 881 N N . TYR A 1 114 ? -9.192 -2.527 -18.826 1.00 78.31 114 TYR A N 1
ATOM 882 C CA . TYR A 1 114 ? -8.402 -1.308 -18.689 1.00 78.31 114 TYR A CA 1
ATOM 883 C C . TYR A 1 114 ? -7.419 -1.325 -17.488 1.00 78.31 114 TYR A C 1
ATOM 885 O O . TYR A 1 114 ? -6.427 -0.597 -17.468 1.00 78.31 114 TYR A O 1
ATOM 893 N N . ARG A 1 115 ? -7.677 -2.146 -16.458 1.00 87.19 115 ARG A N 1
ATOM 894 C CA . ARG A 1 115 ? -6.800 -2.331 -15.287 1.00 87.19 115 ARG A CA 1
ATOM 895 C C . ARG A 1 115 ? -6.703 -3.802 -14.917 1.00 87.19 115 ARG A C 1
ATOM 897 O O . ARG A 1 115 ? -7.734 -4.459 -14.793 1.00 87.19 115 ARG A O 1
ATOM 904 N N . TYR A 1 116 ? -5.507 -4.268 -14.564 1.00 88.50 116 TYR A N 1
ATOM 905 C CA . TYR A 1 116 ? -5.306 -5.652 -14.132 1.00 88.50 116 TYR A CA 1
ATOM 906 C C . TYR A 1 116 ? -6.143 -6.022 -12.898 1.00 88.50 116 TYR A C 1
ATOM 908 O O . TYR A 1 116 ? -6.713 -7.110 -12.819 1.00 88.50 116 TYR A O 1
ATOM 916 N N . LEU A 1 117 ? -6.314 -5.077 -11.963 1.00 86.31 117 LEU A N 1
ATOM 917 C CA . LEU A 1 117 ? -7.147 -5.269 -10.769 1.00 86.31 117 LEU A CA 1
ATOM 918 C C . LEU A 1 117 ? -8.603 -5.628 -11.090 1.00 86.31 117 LEU A C 1
ATOM 920 O O . LEU A 1 117 ? -9.269 -6.233 -10.256 1.00 86.31 117 LEU A O 1
ATOM 924 N N . LYS A 1 118 ? -9.122 -5.241 -12.262 1.00 82.50 118 LYS A N 1
ATOM 925 C CA . LYS A 1 118 ? -10.497 -5.559 -12.658 1.00 82.50 118 LYS A CA 1
ATOM 926 C C . LYS A 1 118 ? -10.615 -7.003 -13.127 1.00 82.50 118 LYS A C 1
ATOM 928 O O . LYS A 1 118 ? -11.531 -7.688 -12.681 1.00 82.50 118 LYS A O 1
ATOM 933 N N . SER A 1 119 ? -9.666 -7.470 -13.941 1.00 81.69 119 SER A N 1
ATOM 934 C CA . SER A 1 119 ? -9.563 -8.879 -14.336 1.00 81.69 119 SER A CA 1
ATOM 935 C C . SER A 1 119 ? -9.386 -9.767 -13.100 1.00 81.69 119 SER A C 1
ATOM 937 O O . SER A 1 119 ? -10.145 -10.710 -12.902 1.00 81.69 119 SER A O 1
ATOM 939 N N . LEU A 1 120 ? -8.495 -9.381 -12.178 1.00 84.44 120 LEU A N 1
ATOM 940 C CA . LEU A 1 120 ? -8.382 -10.023 -10.861 1.00 84.44 120 LEU A CA 1
ATOM 941 C C . LEU A 1 120 ? -9.686 -9.960 -10.071 1.00 84.44 120 LEU A C 1
ATOM 943 O O . LEU A 1 120 ? -10.088 -10.923 -9.428 1.00 84.44 120 LEU A O 1
ATOM 947 N N . GLY A 1 121 ? -10.354 -8.811 -10.109 1.00 80.38 121 GLY A N 1
ATOM 948 C CA . GLY A 1 121 ? -11.643 -8.609 -9.483 1.00 80.38 121 GLY A CA 1
ATOM 949 C C . GLY A 1 121 ? -12.671 -9.623 -9.971 1.00 80.38 121 GLY A C 1
ATOM 950 O O . GLY A 1 121 ? -13.402 -10.136 -9.142 1.00 80.38 121 GLY A O 1
ATOM 951 N N . LEU A 1 122 ? -12.743 -9.947 -11.257 1.00 78.00 122 LEU A N 1
ATOM 952 C CA . LEU A 1 122 ? -13.683 -10.955 -11.761 1.00 78.00 122 LEU A CA 1
ATOM 953 C C . LEU A 1 122 ? -13.420 -12.339 -11.162 1.00 78.00 122 LEU A C 1
ATOM 955 O O . LEU A 1 122 ? -14.345 -12.964 -10.648 1.00 78.00 122 LEU A O 1
ATOM 959 N N . GLU A 1 123 ? -12.159 -12.759 -11.130 1.00 78.81 123 GLU A N 1
ATOM 960 C CA . GLU A 1 123 ? -11.750 -14.050 -10.561 1.00 78.81 123 GLU A CA 1
ATOM 961 C C . GLU A 1 123 ? -11.975 -14.117 -9.040 1.00 78.81 123 GLU A C 1
ATOM 963 O O . GLU A 1 123 ? -12.360 -15.150 -8.494 1.00 78.81 123 GLU A O 1
ATOM 968 N N . LEU A 1 124 ? -11.792 -12.992 -8.339 1.00 76.94 124 LEU A N 1
ATOM 969 C CA . LEU A 1 124 ? -11.991 -12.873 -6.890 1.00 76.94 124 LEU A CA 1
ATOM 970 C C . LEU A 1 124 ? -13.443 -12.512 -6.500 1.00 76.94 124 LEU A C 1
ATOM 972 O O . LEU A 1 124 ? -13.769 -12.428 -5.314 1.00 76.94 124 LEU A O 1
ATOM 976 N N . ALA A 1 125 ? -14.333 -12.232 -7.463 1.00 65.62 125 ALA A N 1
ATOM 977 C CA . ALA A 1 125 ? -15.702 -11.749 -7.214 1.00 65.62 125 ALA A CA 1
ATOM 978 C C . ALA A 1 125 ? -16.647 -12.809 -6.637 1.00 65.62 125 ALA A C 1
ATOM 980 O O . ALA A 1 125 ? -17.720 -12.458 -6.145 1.00 65.62 125 ALA A O 1
ATOM 981 N N . THR A 1 126 ? -16.262 -14.083 -6.668 1.00 62.28 126 THR A N 1
ATOM 982 C CA . THR A 1 126 ? -17.044 -15.191 -6.102 1.00 62.28 126 THR A CA 1
ATOM 983 C C . THR A 1 126 ? -17.208 -15.087 -4.583 1.00 62.28 126 THR A C 1
ATOM 985 O O . THR A 1 126 ? -18.159 -15.641 -4.027 1.00 62.28 126 THR A O 1
ATOM 988 N N . SER A 1 127 ? -16.346 -14.316 -3.915 1.00 64.94 127 SER A N 1
ATOM 989 C CA . SER A 1 127 ? -16.372 -14.139 -2.468 1.00 64.94 127 SER A CA 1
ATOM 990 C C . SER A 1 127 ? -17.649 -13.444 -1.968 1.00 64.94 127 SER A C 1
ATOM 992 O O . SER A 1 127 ? -18.041 -12.373 -2.451 1.00 64.94 127 SER A O 1
ATOM 994 N N . LEU A 1 128 ? -18.274 -14.007 -0.923 1.00 65.62 128 LEU A N 1
ATOM 995 C CA . LEU A 1 128 ? -19.415 -13.401 -0.211 1.00 65.62 128 LEU A CA 1
ATOM 996 C C . LEU A 1 128 ? -19.130 -11.959 0.248 1.00 65.62 128 LEU A C 1
ATOM 998 O O . LEU A 1 128 ? -20.045 -11.138 0.301 1.00 65.62 128 LEU A O 1
ATOM 1002 N N . LEU A 1 129 ? -17.853 -11.644 0.476 1.00 69.62 129 LEU A N 1
ATOM 1003 C CA . LEU A 1 129 ? -17.313 -10.355 0.916 1.00 69.62 129 LEU A CA 1
ATOM 1004 C C . LEU A 1 129 ? -17.630 -9.185 -0.024 1.00 69.62 129 LEU A C 1
ATOM 1006 O O . LEU A 1 129 ? -17.575 -8.024 0.383 1.00 69.62 129 LEU A O 1
ATOM 1010 N N . ARG A 1 130 ? -17.940 -9.476 -1.292 1.00 71.75 130 ARG A N 1
ATOM 1011 C CA . ARG A 1 130 ? -18.213 -8.464 -2.325 1.00 71.75 130 ARG A CA 1
ATOM 1012 C C . ARG A 1 130 ? -19.692 -8.341 -2.671 1.00 71.75 130 ARG A C 1
ATOM 1014 O O . ARG A 1 130 ? -20.062 -7.494 -3.484 1.00 71.75 130 ARG A O 1
ATOM 1021 N N . LYS A 1 131 ? -20.553 -9.155 -2.051 1.00 73.00 131 LYS A N 1
ATOM 1022 C CA . LYS A 1 131 ? -22.000 -9.096 -2.269 1.00 73.00 131 LYS A CA 1
ATOM 1023 C C . LYS A 1 131 ? -22.600 -7.875 -1.572 1.00 73.00 131 LYS A C 1
ATOM 1025 O O . LYS A 1 131 ? -22.146 -7.438 -0.516 1.00 73.00 131 LYS A O 1
ATOM 1030 N N . ARG A 1 132 ? -23.655 -7.326 -2.178 1.00 74.75 132 ARG A N 1
ATOM 1031 C CA . ARG A 1 132 ? -24.444 -6.252 -1.566 1.00 74.75 132 ARG A CA 1
ATOM 1032 C C . ARG A 1 132 ? -25.139 -6.759 -0.292 1.00 74.75 132 ARG A C 1
ATOM 1034 O O . ARG A 1 132 ? -25.537 -7.928 -0.243 1.00 74.75 132 ARG A O 1
ATOM 1041 N N . PRO A 1 133 ? -25.348 -5.888 0.707 1.00 75.50 133 PRO A N 1
ATOM 1042 C CA . PRO A 1 133 ? -26.171 -6.213 1.859 1.00 75.50 133 PRO A CA 1
ATOM 1043 C C . PRO A 1 133 ? -27.594 -6.490 1.381 1.00 75.50 133 PRO A C 1
ATOM 1045 O O . PRO A 1 133 ? -28.112 -5.800 0.499 1.00 75.50 133 PRO A O 1
ATOM 1048 N N . ARG A 1 134 ? -28.231 -7.505 1.963 1.00 70.25 134 ARG A N 1
ATOM 1049 C CA . ARG A 1 134 ? -29.635 -7.826 1.679 1.00 70.25 134 ARG A CA 1
ATOM 1050 C C . ARG A 1 134 ? -30.555 -7.063 2.639 1.00 70.25 134 ARG A C 1
ATOM 1052 O O . ARG A 1 134 ? -30.194 -6.832 3.789 1.00 70.25 134 ARG A O 1
ATOM 1059 N N . GLY A 1 135 ? -31.761 -6.727 2.179 1.00 70.25 135 GLY A N 1
ATOM 1060 C CA . GLY A 1 135 ? -32.834 -6.173 3.015 1.00 70.25 135 GLY A CA 1
ATOM 1061 C C . GLY A 1 135 ? -32.934 -4.642 3.041 1.00 70.25 135 GLY A C 1
ATOM 1062 O O . GLY A 1 135 ? -32.244 -3.933 2.308 1.00 70.25 135 GLY A O 1
ATOM 1063 N N . ALA A 1 136 ? -33.825 -4.137 3.902 1.00 68.25 136 ALA A N 1
ATOM 1064 C CA . ALA A 1 136 ? -34.267 -2.736 3.942 1.00 68.25 136 ALA A CA 1
ATOM 1065 C C . ALA A 1 136 ? -33.154 -1.708 4.238 1.00 68.25 136 ALA A C 1
ATOM 1067 O O . ALA A 1 136 ? -33.304 -0.525 3.940 1.00 68.25 136 ALA A O 1
ATOM 1068 N N . PHE A 1 137 ? -32.018 -2.143 4.789 1.00 79.94 137 PHE A N 1
ATOM 1069 C CA . PHE A 1 137 ? -30.926 -1.260 5.210 1.00 79.94 137 PHE A CA 1
ATOM 1070 C C . PHE A 1 137 ? -29.826 -1.073 4.161 1.00 79.94 137 PHE A C 1
ATOM 1072 O O . PHE A 1 137 ? -28.856 -0.362 4.417 1.00 79.94 137 PHE A O 1
ATOM 1079 N N . GLY A 1 138 ? -29.956 -1.668 2.970 1.00 79.50 138 GLY A N 1
ATOM 1080 C CA . GLY A 1 138 ? -28.870 -1.683 1.986 1.00 79.50 138 GLY A CA 1
ATOM 1081 C C . GLY A 1 138 ? -28.373 -0.295 1.555 1.00 79.50 138 GLY A C 1
ATOM 1082 O O . GLY A 1 138 ? -27.166 -0.094 1.423 1.00 79.50 138 GLY A O 1
ATOM 1083 N N . LYS A 1 139 ? -29.274 0.689 1.406 1.00 81.81 139 LYS A N 1
ATOM 1084 C CA . LYS A 1 139 ? -28.899 2.079 1.075 1.00 81.81 139 LYS A CA 1
ATOM 1085 C C . LYS A 1 139 ? -28.123 2.751 2.213 1.00 81.81 139 LYS A C 1
ATOM 1087 O O . LYS A 1 139 ? -27.102 3.378 1.958 1.00 81.81 139 LYS A O 1
ATOM 1092 N N . MET A 1 140 ? -28.583 2.579 3.453 1.00 88.12 140 MET A N 1
ATOM 1093 C CA . MET A 1 140 ? -27.927 3.130 4.643 1.00 88.12 140 MET A CA 1
ATOM 1094 C C . MET A 1 140 ? -26.535 2.518 4.840 1.00 88.12 140 MET A C 1
ATOM 1096 O O . MET A 1 140 ? -25.574 3.238 5.079 1.00 88.12 140 MET A O 1
ATOM 1100 N N . LEU A 1 141 ? -26.398 1.201 4.669 1.00 89.56 141 LEU A N 1
ATOM 1101 C CA . LEU A 1 141 ? -25.110 0.512 4.785 1.00 89.56 141 LEU A CA 1
ATOM 1102 C C . LEU A 1 141 ? -24.097 0.980 3.731 1.00 89.56 141 LEU A C 1
ATOM 1104 O O . LEU A 1 141 ? -22.930 1.169 4.062 1.00 89.56 141 LEU A O 1
ATOM 1108 N N . LYS A 1 142 ? -24.539 1.249 2.492 1.00 86.81 142 LYS A N 1
ATOM 1109 C CA . LYS A 1 142 ? -23.674 1.841 1.455 1.00 86.81 142 LYS A CA 1
ATOM 1110 C C . LYS A 1 142 ? -23.073 3.170 1.922 1.00 86.81 142 LYS A C 1
ATOM 1112 O O . LYS A 1 142 ? -21.879 3.401 1.737 1.00 86.81 142 LYS A O 1
ATOM 1117 N N . GLU A 1 143 ? -23.883 4.027 2.535 1.00 89.31 143 GLU A N 1
ATOM 1118 C CA . GLU A 1 143 ? -23.419 5.301 3.081 1.00 89.31 143 GLU A CA 1
ATOM 1119 C C . GLU A 1 143 ? -22.463 5.101 4.264 1.00 89.31 143 GLU A C 1
ATOM 1121 O O . GLU A 1 143 ? -21.374 5.674 4.264 1.00 89.31 143 GLU A O 1
ATOM 1126 N N . VAL A 1 144 ? -22.803 4.219 5.210 1.00 92.88 144 VAL A N 1
ATOM 1127 C CA . VAL A 1 144 ? -21.943 3.864 6.353 1.00 92.88 144 VAL A CA 1
ATOM 1128 C C . VAL A 1 144 ? -20.555 3.413 5.887 1.00 92.88 144 VAL A C 1
ATOM 1130 O O . VAL A 1 144 ? -19.541 3.880 6.410 1.00 92.88 144 VAL A O 1
ATOM 1133 N N . TRP A 1 145 ? -20.475 2.545 4.877 1.00 91.62 145 TRP A N 1
ATOM 1134 C CA . TRP A 1 145 ? -19.193 2.062 4.351 1.00 91.62 145 TRP A CA 1
ATOM 1135 C C . TRP A 1 145 ? -18.427 3.128 3.586 1.00 91.62 145 TRP A C 1
ATOM 1137 O O . TRP A 1 145 ? -17.207 3.214 3.730 1.00 91.62 145 TRP A O 1
ATOM 1147 N N . SER A 1 146 ? -19.126 3.971 2.825 1.00 90.19 146 SER A N 1
ATOM 1148 C CA . SER A 1 146 ? -18.514 5.114 2.151 1.00 90.19 146 SER A CA 1
ATOM 1149 C C . SER A 1 146 ? -17.891 6.080 3.161 1.00 90.19 146 SER A C 1
ATOM 1151 O O . SER A 1 146 ? -16.724 6.427 3.021 1.00 90.19 146 SER A O 1
ATOM 1153 N N . GLN A 1 147 ? -18.623 6.462 4.212 1.00 93.56 147 GLN A N 1
ATOM 1154 C CA . GLN A 1 147 ? -18.124 7.356 5.267 1.00 93.56 147 GLN A CA 1
ATOM 1155 C C . GLN A 1 147 ? -17.017 6.712 6.126 1.00 93.56 147 GLN A C 1
ATOM 1157 O O . GLN A 1 147 ? -16.186 7.413 6.705 1.00 93.56 147 GLN A O 1
ATOM 1162 N N . SER A 1 148 ? -16.977 5.377 6.188 1.00 94.56 148 SER A N 1
ATOM 1163 C CA . SER A 1 148 ? -15.913 4.615 6.861 1.00 94.56 148 SER A CA 1
ATOM 1164 C C . SER A 1 148 ? -14.663 4.410 6.001 1.00 94.56 148 SER A C 1
ATOM 1166 O O . SER A 1 148 ? -13.632 3.961 6.506 1.00 94.56 148 SER A O 1
ATOM 1168 N N . THR A 1 149 ? -14.731 4.707 4.703 1.00 92.31 149 THR A N 1
ATOM 1169 C CA . THR A 1 149 ? -13.627 4.487 3.768 1.00 92.31 149 THR A CA 1
ATOM 1170 C C . THR A 1 149 ? -12.823 5.765 3.584 1.00 92.31 149 THR A C 1
ATOM 1172 O O . THR A 1 149 ? -13.347 6.803 3.203 1.00 92.31 149 THR A O 1
ATOM 1175 N N . GLN A 1 150 ? -11.512 5.663 3.774 1.00 92.12 150 GLN A N 1
ATOM 1176 C CA . GLN A 1 150 ? -10.563 6.742 3.517 1.00 92.12 150 GLN A CA 1
ATOM 1177 C C . GLN A 1 150 ? -9.331 6.141 2.836 1.00 92.12 150 GLN A C 1
ATOM 1179 O O . GLN A 1 150 ? -8.735 5.192 3.336 1.00 92.12 150 GLN A O 1
ATOM 1184 N N . GLN A 1 151 ? -8.967 6.608 1.646 1.00 89.25 151 GLN A N 1
ATOM 1185 C CA . GLN A 1 151 ? -7.928 5.920 0.871 1.00 89.25 151 GLN A CA 1
ATOM 1186 C C . GLN A 1 151 ? -6.522 6.205 1.385 1.00 89.25 151 GLN A C 1
ATOM 1188 O O . GLN A 1 151 ? -5.705 5.288 1.442 1.00 89.25 151 GLN A O 1
ATOM 1193 N N . ASN A 1 152 ? -6.262 7.449 1.773 1.00 92.00 152 ASN A N 1
ATOM 1194 C CA . ASN A 1 152 ? -4.983 7.896 2.285 1.00 92.00 152 ASN A CA 1
ATOM 1195 C C . ASN A 1 152 ? -5.140 8.704 3.567 1.00 92.00 152 ASN A C 1
ATOM 1197 O O . ASN A 1 152 ? -6.197 9.259 3.858 1.00 92.00 152 ASN A O 1
ATOM 1201 N N . GLN A 1 153 ? -4.065 8.749 4.341 1.00 94.19 153 GLN A N 1
ATOM 1202 C CA . GLN A 1 153 ? -3.918 9.734 5.390 1.00 94.19 153 GLN A CA 1
ATOM 1203 C C . GLN A 1 153 ? -3.075 10.882 4.847 1.00 94.19 153 GLN A C 1
ATOM 1205 O O . GLN A 1 153 ? -1.919 10.675 4.479 1.00 94.19 153 GLN A O 1
ATOM 1210 N N . ALA A 1 154 ? -3.651 12.079 4.798 1.00 89.56 154 ALA A N 1
ATOM 1211 C CA . ALA A 1 154 ? -2.914 13.298 4.492 1.00 89.56 154 ALA A CA 1
ATOM 1212 C C . ALA A 1 154 ? -2.463 13.989 5.785 1.00 89.56 154 ALA A C 1
ATOM 1214 O O . ALA A 1 154 ? -3.162 13.957 6.803 1.00 89.56 154 ALA A O 1
ATOM 1215 N N . MET A 1 155 ? -1.309 14.642 5.735 1.00 84.56 155 MET A N 1
ATOM 1216 C CA . MET A 1 155 ? -0.857 15.554 6.780 1.00 84.56 155 MET A CA 1
ATOM 1217 C C . MET A 1 155 ? -1.831 16.731 6.926 1.00 84.56 155 MET A C 1
ATOM 1219 O O . MET A 1 155 ? -2.357 17.231 5.932 1.00 84.56 155 MET A O 1
ATOM 1223 N N . GLN A 1 156 ? -2.061 17.182 8.161 1.00 72.75 156 GLN A N 1
ATOM 1224 C CA . GLN A 1 156 ? -2.812 18.411 8.426 1.00 72.75 156 GLN A CA 1
ATOM 1225 C C . GLN A 1 156 ? -1.862 19.532 8.831 1.00 72.75 156 GLN A C 1
ATOM 1227 O O . GLN A 1 156 ? -1.002 19.337 9.685 1.00 72.75 156 GLN A O 1
ATOM 1232 N N . ASN A 1 157 ? -2.062 20.720 8.253 1.00 65.06 157 ASN A N 1
ATOM 1233 C CA . ASN A 1 157 ? -1.481 21.991 8.702 1.00 65.06 157 ASN A CA 1
ATOM 1234 C C . ASN A 1 157 ? 0.054 22.070 8.800 1.00 65.06 157 ASN A C 1
ATOM 1236 O O . ASN A 1 157 ? 0.562 23.045 9.352 1.00 65.06 157 ASN A O 1
ATOM 1240 N N . ALA A 1 158 ? 0.815 21.106 8.280 1.00 63.53 158 ALA A N 1
ATOM 1241 C CA . ALA A 1 158 ? 2.269 21.211 8.293 1.00 63.53 158 ALA A CA 1
ATOM 1242 C C . ALA A 1 158 ? 2.786 21.885 7.018 1.00 63.53 158 ALA A C 1
ATOM 1244 O O . ALA A 1 158 ? 2.429 21.532 5.893 1.00 63.53 158 ALA A O 1
ATOM 1245 N N . MET A 1 159 ? 3.639 22.886 7.212 1.00 73.50 159 MET A N 1
ATOM 1246 C CA . MET A 1 159 ? 4.400 23.479 6.124 1.00 73.50 159 MET A CA 1
ATOM 1247 C C . MET A 1 159 ? 5.449 22.475 5.659 1.00 73.50 159 MET A C 1
ATOM 1249 O O . MET A 1 159 ? 6.185 21.922 6.477 1.00 73.50 159 MET A O 1
ATOM 1253 N N . VAL A 1 160 ? 5.527 22.262 4.344 1.00 88.38 160 VAL A N 1
ATOM 1254 C CA . VAL A 1 160 ? 6.650 21.541 3.740 1.00 88.38 160 VAL A CA 1
ATOM 1255 C C . VAL A 1 160 ? 7.930 22.276 4.146 1.00 88.38 160 VAL A C 1
ATOM 1257 O O . VAL A 1 160 ? 8.038 23.476 3.869 1.00 88.38 160 VAL A O 1
ATOM 1260 N N . PRO A 1 161 ? 8.882 21.617 4.831 1.00 90.44 161 PRO A N 1
ATOM 1261 C CA . PRO A 1 161 ? 10.107 22.280 5.240 1.00 90.44 161 PRO A CA 1
ATOM 1262 C C . PRO A 1 161 ? 10.838 22.863 4.030 1.00 90.44 161 PRO A C 1
ATOM 1264 O O . PRO A 1 161 ? 10.948 22.224 2.983 1.00 90.44 161 PRO A O 1
ATOM 1267 N N . ARG A 1 162 ? 11.344 24.092 4.161 1.00 92.75 162 ARG A N 1
ATOM 1268 C CA . ARG A 1 162 ? 12.034 24.768 3.058 1.00 92.75 162 ARG A CA 1
ATOM 1269 C C . ARG A 1 162 ? 13.238 23.940 2.597 1.00 92.75 162 ARG A C 1
ATOM 1271 O O . ARG A 1 162 ? 14.075 23.566 3.414 1.00 92.75 162 ARG A O 1
ATOM 1278 N N . GLY A 1 163 ? 13.322 23.701 1.288 1.00 93.19 163 GLY A N 1
ATOM 1279 C CA . GLY A 1 163 ? 14.404 22.927 0.673 1.00 93.19 163 GLY A CA 1
ATOM 1280 C C . GLY A 1 163 ? 14.300 21.411 0.867 1.00 93.19 163 GLY A C 1
ATOM 1281 O O . GLY A 1 163 ? 15.262 20.714 0.568 1.00 93.19 163 GLY A O 1
ATOM 1282 N N . ALA A 1 164 ? 13.176 20.897 1.377 1.00 95.12 164 ALA A N 1
ATOM 1283 C CA . ALA A 1 164 ? 12.942 19.462 1.478 1.00 95.12 164 ALA A CA 1
ATOM 1284 C C . ALA A 1 164 ? 12.315 18.887 0.200 1.00 95.12 164 ALA A C 1
ATOM 1286 O O . ALA A 1 164 ? 11.439 19.506 -0.406 1.00 95.12 164 ALA A O 1
ATOM 1287 N N . ASN A 1 165 ? 12.714 17.663 -0.143 1.00 94.31 165 ASN A N 1
ATOM 1288 C CA . ASN A 1 165 ? 12.102 16.849 -1.191 1.00 94.31 165 ASN A CA 1
ATOM 1289 C C . ASN A 1 165 ? 11.206 15.776 -0.566 1.00 94.31 165 ASN A C 1
ATOM 1291 O O . ASN A 1 165 ? 11.467 15.304 0.540 1.00 94.31 165 ASN A O 1
ATOM 1295 N N . ALA A 1 166 ? 10.138 15.392 -1.264 1.00 94.19 166 ALA A N 1
ATOM 1296 C CA . ALA A 1 166 ? 9.247 14.326 -0.819 1.00 94.19 166 ALA A CA 1
ATOM 1297 C C . ALA A 1 166 ? 9.745 12.969 -1.328 1.00 94.19 166 ALA A C 1
ATOM 1299 O O . ALA A 1 166 ? 9.792 12.756 -2.537 1.00 94.19 166 ALA A O 1
ATOM 1300 N N . TYR A 1 167 ? 10.029 12.043 -0.415 1.00 95.44 167 TYR A N 1
ATOM 1301 C CA . TYR A 1 167 ? 10.433 10.677 -0.749 1.00 95.44 167 TYR A CA 1
ATOM 1302 C C . TYR A 1 167 ? 9.440 9.654 -0.206 1.00 95.44 167 TYR A C 1
ATOM 1304 O O . TYR A 1 167 ? 8.861 9.831 0.871 1.00 95.44 167 TYR A O 1
ATOM 1312 N N . ALA A 1 168 ? 9.234 8.582 -0.972 1.00 95.81 168 ALA A N 1
ATOM 1313 C CA . ALA A 1 168 ? 8.350 7.482 -0.618 1.00 95.81 168 ALA A CA 1
ATOM 1314 C C . ALA A 1 168 ? 9.151 6.342 0.019 1.00 95.81 168 ALA A C 1
ATOM 1316 O O . ALA A 1 168 ? 9.866 5.622 -0.670 1.00 95.81 168 ALA A O 1
ATOM 1317 N N . PHE A 1 169 ? 8.986 6.133 1.322 1.00 96.81 169 PHE A N 1
ATOM 1318 C CA . PHE A 1 169 ? 9.535 4.974 2.021 1.00 96.81 169 PHE A CA 1
ATOM 1319 C C . PHE A 1 169 ? 8.492 3.861 2.000 1.00 96.81 169 PHE A C 1
ATOM 1321 O O . PHE A 1 169 ? 7.377 4.024 2.508 1.00 96.81 169 PHE A O 1
ATOM 1328 N N . THR A 1 170 ? 8.821 2.746 1.355 1.00 96.06 170 THR A N 1
ATOM 1329 C CA . THR A 1 170 ? 7.856 1.683 1.058 1.00 96.06 170 THR A CA 1
ATOM 1330 C C . THR A 1 170 ? 8.017 0.529 2.040 1.00 96.06 170 THR A C 1
ATOM 1332 O O . THR A 1 170 ? 9.116 0.176 2.448 1.00 96.06 170 THR A O 1
ATOM 1335 N N . LEU A 1 171 ? 6.914 -0.075 2.460 1.00 95.69 171 LEU A N 1
ATOM 1336 C CA . LEU A 1 171 ? 6.962 -1.371 3.115 1.00 95.69 171 LEU A CA 1
ATOM 1337 C C . LEU A 1 171 ? 7.291 -2.451 2.075 1.00 95.69 171 LEU A C 1
ATOM 1339 O O . LEU A 1 171 ? 6.819 -2.352 0.938 1.00 95.69 171 LEU A O 1
ATOM 1343 N N . PRO A 1 172 ? 8.007 -3.523 2.455 1.00 93.56 172 PRO A N 1
ATOM 1344 C CA . PRO A 1 172 ? 8.187 -4.679 1.585 1.00 93.56 172 PRO A CA 1
ATOM 1345 C C . PRO A 1 172 ? 6.822 -5.248 1.185 1.00 93.56 172 PRO A C 1
ATOM 1347 O O . PRO A 1 172 ? 6.103 -5.829 2.006 1.00 93.56 172 PRO A O 1
ATOM 1350 N N . ARG A 1 173 ? 6.439 -5.043 -0.084 1.00 92.75 173 ARG A N 1
ATOM 1351 C CA . ARG A 1 173 ? 5.084 -5.326 -0.597 1.00 92.75 173 ARG A CA 1
ATOM 1352 C C . ARG A 1 173 ? 4.614 -6.733 -0.250 1.00 92.75 173 ARG A C 1
ATOM 1354 O O . ARG A 1 173 ? 3.471 -6.914 0.161 1.00 92.75 173 ARG A O 1
ATOM 1361 N N . GLY A 1 174 ? 5.511 -7.701 -0.405 1.00 90.75 174 GLY A N 1
ATOM 1362 C CA . GLY A 1 174 ? 5.294 -9.106 -0.102 1.00 90.75 174 GLY A CA 1
ATOM 1363 C C . GLY A 1 174 ? 4.800 -9.343 1.320 1.00 90.75 174 GLY A C 1
ATOM 1364 O O . GLY A 1 174 ? 3.632 -9.685 1.535 1.00 90.75 174 GLY A O 1
ATOM 1365 N N . ALA A 1 175 ? 5.677 -9.089 2.294 1.00 91.44 175 ALA A N 1
ATOM 1366 C CA . ALA A 1 175 ? 5.369 -9.190 3.718 1.00 91.44 175 ALA A CA 1
ATOM 1367 C C . ALA A 1 175 ? 4.140 -8.356 4.126 1.00 91.44 175 ALA A C 1
ATOM 1369 O O . ALA A 1 175 ? 3.267 -8.833 4.861 1.00 91.44 175 ALA A O 1
ATOM 1370 N N . TYR A 1 176 ? 4.051 -7.123 3.629 1.00 95.38 176 TYR A N 1
ATOM 1371 C CA . TYR A 1 176 ? 3.022 -6.166 4.016 1.00 95.38 176 TYR A CA 1
ATOM 1372 C C . TYR A 1 176 ? 1.623 -6.536 3.519 1.00 95.38 176 TYR A C 1
ATOM 1374 O O . TYR A 1 176 ? 0.700 -6.691 4.326 1.00 95.38 176 TYR A O 1
ATOM 1382 N N . PHE A 1 177 ? 1.439 -6.718 2.208 1.00 94.38 177 PHE A N 1
ATOM 1383 C CA . PHE A 1 177 ? 0.121 -7.047 1.668 1.00 94.38 177 PHE A CA 1
ATOM 1384 C C . PHE A 1 177 ? -0.319 -8.437 2.105 1.00 94.38 177 PHE A C 1
ATOM 1386 O O . PHE A 1 177 ? -1.505 -8.641 2.355 1.00 94.38 177 PHE A O 1
ATOM 1393 N N . ARG A 1 178 ? 0.615 -9.373 2.312 1.00 91.62 178 ARG A N 1
ATOM 1394 C CA . ARG A 1 178 ? 0.285 -10.665 2.912 1.00 91.62 178 ARG A CA 1
ATOM 1395 C C . ARG A 1 178 ? -0.285 -10.519 4.316 1.00 91.62 178 ARG A C 1
ATOM 1397 O O . ARG A 1 178 ? -1.282 -11.172 4.634 1.00 91.62 178 ARG A O 1
ATOM 1404 N N . TRP A 1 179 ? 0.336 -9.683 5.148 1.00 94.06 179 TRP A N 1
ATOM 1405 C CA . TRP A 1 179 ? -0.161 -9.405 6.490 1.00 94.06 179 TRP A CA 1
ATOM 1406 C C . TRP A 1 179 ? -1.556 -8.771 6.437 1.00 94.06 179 TRP A C 1
ATOM 1408 O O . TRP A 1 179 ? -2.455 -9.269 7.118 1.00 94.06 179 TRP A O 1
ATOM 1418 N N . ILE A 1 180 ? -1.786 -7.765 5.584 1.00 95.19 180 ILE A N 1
ATOM 1419 C CA . ILE A 1 180 ? -3.116 -7.145 5.421 1.00 95.19 180 ILE A CA 1
ATOM 1420 C C . ILE A 1 180 ? -4.152 -8.180 4.995 1.00 95.19 180 ILE A C 1
ATOM 1422 O O . ILE A 1 180 ? -5.197 -8.315 5.622 1.00 95.19 180 ILE A O 1
ATOM 1426 N N . LEU A 1 181 ? -3.855 -8.952 3.954 1.00 92.62 181 LEU A N 1
ATOM 1427 C CA . LEU A 1 181 ? -4.762 -9.964 3.416 1.00 92.62 181 LEU A CA 1
ATOM 1428 C C . LEU A 1 181 ? -5.019 -11.122 4.400 1.00 92.62 181 LEU A C 1
ATOM 1430 O O . LEU A 1 181 ? -5.942 -11.904 4.200 1.00 92.62 181 LEU A O 1
ATOM 1434 N N . SER A 1 182 ? -4.230 -11.233 5.476 1.00 92.06 182 SER A N 1
ATOM 1435 C CA . SER A 1 182 ? -4.438 -12.207 6.556 1.00 92.06 182 SER A CA 1
ATOM 1436 C C . SER A 1 182 ? -5.322 -11.703 7.704 1.00 92.06 182 SER A C 1
ATOM 1438 O O . SER A 1 182 ? -5.594 -12.472 8.630 1.00 92.06 182 SER A O 1
ATOM 1440 N N . GLN A 1 183 ? -5.762 -10.440 7.685 1.00 94.00 183 GLN A N 1
ATOM 1441 C CA . GLN A 1 183 ? -6.628 -9.888 8.733 1.00 94.00 183 GLN A CA 1
ATOM 1442 C C . GLN A 1 183 ? -8.052 -10.475 8.684 1.00 94.00 183 GLN A C 1
ATOM 1444 O O . GLN A 1 183 ? -8.385 -11.275 7.808 1.00 94.00 183 GLN A O 1
ATOM 1449 N N . ASN A 1 184 ? -8.884 -10.127 9.670 1.00 93.44 184 ASN A N 1
ATOM 1450 C CA . ASN A 1 184 ? -10.303 -10.487 9.670 1.00 93.44 184 ASN A CA 1
ATOM 1451 C C . ASN A 1 184 ? -11.112 -9.410 8.941 1.00 93.44 184 ASN A C 1
ATOM 1453 O O . ASN A 1 184 ? -10.905 -8.217 9.145 1.00 93.44 184 ASN A O 1
ATOM 1457 N N . PHE A 1 185 ? -12.072 -9.827 8.127 1.00 93.44 185 PHE A N 1
ATOM 1458 C CA . PHE A 1 185 ? -12.894 -8.952 7.299 1.00 93.44 185 PHE A CA 1
ATOM 1459 C C . PHE A 1 185 ? -14.378 -9.264 7.491 1.00 93.44 185 PHE A C 1
ATOM 1461 O O . PHE A 1 185 ? -14.704 -10.381 7.892 1.00 93.44 185 PHE A O 1
ATOM 1468 N N . PRO A 1 186 ? -15.291 -8.314 7.216 1.00 92.06 186 PRO A N 1
ATOM 1469 C CA . PRO A 1 186 ? -16.724 -8.590 7.243 1.00 92.06 186 PRO A CA 1
ATOM 1470 C C . PRO A 1 186 ? -17.069 -9.710 6.257 1.00 92.06 186 PRO A C 1
ATOM 1472 O O . PRO A 1 186 ? -16.922 -9.503 5.060 1.00 92.06 186 PRO A O 1
ATOM 1475 N N . SER A 1 187 ? -17.517 -10.859 6.767 1.00 87.94 187 SER A N 1
ATOM 1476 C CA . SER A 1 187 ? -17.723 -12.121 6.034 1.00 87.94 187 SER A CA 1
ATOM 1477 C C . SER A 1 187 ? -19.170 -12.426 5.657 1.00 87.94 187 SER A C 1
ATOM 1479 O O . SER A 1 187 ? -19.422 -13.205 4.740 1.00 87.94 187 SER A O 1
ATOM 1481 N N . ALA A 1 188 ? -20.126 -11.769 6.313 1.00 84.75 188 ALA A N 1
ATOM 1482 C CA . ALA A 1 188 ? -21.546 -11.979 6.075 1.00 84.75 188 ALA A CA 1
ATOM 1483 C C . ALA A 1 188 ? -22.195 -10.830 5.288 1.00 84.75 188 ALA A C 1
ATOM 1485 O O . ALA A 1 188 ? -21.833 -9.658 5.404 1.00 84.75 188 ALA A O 1
ATOM 1486 N N . THR A 1 189 ? -23.235 -11.171 4.523 1.00 81.44 189 THR A N 1
ATOM 1487 C CA . THR A 1 189 ? -24.119 -10.192 3.865 1.00 81.44 189 THR A CA 1
ATOM 1488 C C . THR A 1 189 ? -25.245 -9.699 4.772 1.00 81.44 189 THR A C 1
ATOM 1490 O O . THR A 1 189 ? -25.959 -8.764 4.406 1.00 81.44 189 THR A O 1
ATOM 1493 N N . HIS A 1 190 ? -25.453 -10.365 5.911 1.00 87.19 190 HIS A N 1
ATOM 1494 C CA . HIS A 1 190 ? -26.436 -9.975 6.913 1.00 87.19 190 HIS A CA 1
ATOM 1495 C C . HIS A 1 190 ? -25.792 -9.020 7.917 1.00 87.19 190 HIS A C 1
ATOM 1497 O O . HIS A 1 190 ? -24.744 -9.327 8.481 1.00 87.19 190 HIS A O 1
ATOM 1503 N N . TRP A 1 191 ? -26.426 -7.864 8.104 1.00 90.88 191 TRP A N 1
ATOM 1504 C CA . TRP A 1 191 ? -25.965 -6.806 8.992 1.00 90.88 191 TRP A CA 1
ATOM 1505 C C . TRP A 1 191 ? -27.061 -6.480 9.995 1.00 90.88 191 TRP A C 1
ATOM 1507 O O . TRP A 1 191 ? -28.198 -6.199 9.615 1.00 90.88 191 TRP A O 1
ATOM 1517 N N . GLU A 1 192 ? -26.693 -6.478 11.267 1.00 92.12 192 GLU A N 1
ATOM 1518 C CA . GLU A 1 192 ? -27.585 -6.204 12.387 1.00 92.12 192 GLU A CA 1
ATOM 1519 C C . GLU A 1 192 ? -27.237 -4.855 13.003 1.00 92.12 192 GLU A C 1
ATOM 1521 O O . GLU A 1 192 ? -26.059 -4.497 13.112 1.00 92.12 192 GLU A O 1
ATOM 1526 N N . LYS A 1 193 ? -28.256 -4.119 13.456 1.00 92.88 193 LYS A N 1
ATOM 1527 C CA . LYS A 1 193 ? -28.024 -2.937 14.285 1.00 92.88 193 LYS A CA 1
ATOM 1528 C C . LYS A 1 193 ? -27.359 -3.355 15.591 1.00 92.88 193 LYS A C 1
ATOM 1530 O O . LYS A 1 193 ? -27.707 -4.373 16.189 1.00 92.88 193 LYS A O 1
ATOM 1535 N N . HIS A 1 194 ? -26.426 -2.540 16.048 1.00 92.75 194 HIS A N 1
ATOM 1536 C CA . HIS A 1 194 ? -25.800 -2.695 17.347 1.00 92.75 194 HIS A CA 1
ATOM 1537 C C . HIS A 1 194 ? -25.846 -1.368 18.089 1.00 92.75 194 HIS A C 1
ATOM 1539 O O . HIS A 1 194 ? -25.481 -0.332 17.531 1.00 92.75 194 HIS A O 1
ATOM 1545 N N . SER A 1 195 ? -26.286 -1.439 19.340 1.00 90.25 195 SER A N 1
ATOM 1546 C CA . SER A 1 195 ? -26.290 -0.329 20.279 1.00 90.25 195 SER A CA 1
ATOM 1547 C C . SER A 1 195 ? -25.527 -0.736 21.529 1.00 90.25 195 SER A C 1
ATOM 1549 O O . SER A 1 195 ? -25.554 -1.903 21.928 1.00 90.25 195 SER A O 1
ATOM 1551 N N . PHE A 1 196 ? -24.864 0.238 22.143 1.00 85.12 196 PHE A N 1
ATOM 1552 C CA . PHE A 1 196 ? -24.134 0.067 23.396 1.00 85.12 196 PHE A CA 1
ATOM 1553 C C . PHE A 1 196 ? -25.018 0.335 24.630 1.00 85.12 196 PHE A C 1
ATOM 1555 O O . PHE A 1 196 ? -24.503 0.460 25.738 1.00 85.12 196 PHE A O 1
ATOM 1562 N N . GLY A 1 197 ? -26.343 0.434 24.459 1.00 79.56 197 GLY A N 1
ATOM 1563 C CA . GLY A 1 197 ? -27.323 0.646 25.532 1.00 79.56 197 GLY A CA 1
ATOM 1564 C C . GLY A 1 197 ? -27.502 2.113 25.942 1.00 79.56 197 GLY A C 1
ATOM 1565 O O . GLY A 1 197 ? -28.620 2.518 26.241 1.00 79.56 197 GLY A O 1
ATOM 1566 N N . ALA A 1 198 ? -26.433 2.913 25.903 1.00 74.25 198 ALA A N 1
ATOM 1567 C CA . ALA A 1 198 ? -26.479 4.376 25.964 1.00 74.25 198 ALA A CA 1
ATOM 1568 C C . ALA A 1 198 ? -26.355 4.985 24.553 1.00 74.25 198 ALA A C 1
ATOM 1570 O O . ALA A 1 198 ? -25.759 4.361 23.674 1.00 74.25 198 ALA A O 1
ATOM 1571 N N . ASP A 1 199 ? -26.835 6.223 24.351 1.00 81.94 199 ASP A N 1
ATOM 1572 C CA . ASP A 1 199 ? -26.768 6.937 23.055 1.00 81.94 199 ASP A CA 1
ATOM 1573 C C . ASP A 1 199 ? -25.344 6.998 22.464 1.00 81.94 199 ASP A C 1
ATOM 1575 O O . ASP A 1 199 ? -25.147 7.025 21.240 1.00 81.94 199 ASP A O 1
ATOM 1579 N N . GLN A 1 200 ? -24.345 7.037 23.352 1.00 91.69 200 GLN A N 1
ATOM 1580 C CA . GLN A 1 200 ? -22.926 6.934 23.035 1.00 91.69 200 GLN A CA 1
ATOM 1581 C C . GLN A 1 200 ? -22.117 6.448 24.245 1.00 91.69 200 GLN A C 1
ATOM 1583 O O . GLN A 1 200 ? -22.436 6.771 25.389 1.00 91.69 200 GLN A O 1
ATOM 1588 N N . ILE A 1 201 ? -21.017 5.746 23.981 1.00 95.19 201 ILE A N 1
ATOM 1589 C CA . ILE A 1 201 ? -19.944 5.508 24.954 1.00 95.19 201 ILE A CA 1
ATOM 1590 C C . ILE A 1 201 ? -18.772 6.441 24.646 1.00 95.19 201 ILE A C 1
ATOM 1592 O O . ILE A 1 201 ? -18.428 6.641 23.482 1.00 95.19 201 ILE A O 1
ATOM 1596 N N . VAL A 1 202 ? -18.150 7.020 25.674 1.00 97.12 202 VAL A N 1
ATOM 1597 C CA . VAL A 1 202 ? -16.977 7.897 25.520 1.00 97.12 202 VAL A CA 1
ATOM 1598 C C . VAL A 1 202 ? -15.758 7.185 26.082 1.00 97.12 202 VAL A C 1
ATOM 1600 O O . VAL A 1 202 ? -15.741 6.828 27.256 1.00 97.12 202 VAL A O 1
ATOM 1603 N N . ILE A 1 203 ? -14.747 6.971 25.243 1.00 97.56 203 ILE A N 1
ATOM 1604 C CA . ILE A 1 203 ? -13.532 6.240 25.609 1.00 97.56 203 ILE A CA 1
ATOM 1605 C C . ILE A 1 203 ? -12.289 6.927 25.047 1.00 97.56 203 ILE A C 1
ATOM 1607 O O . ILE A 1 203 ? -12.364 7.738 24.123 1.00 97.56 203 ILE A O 1
ATOM 1611 N N . GLY A 1 204 ? -11.130 6.546 25.573 1.00 97.31 204 GLY A N 1
ATOM 1612 C CA . GLY A 1 204 ? -9.832 6.853 24.991 1.00 97.31 204 GLY A CA 1
ATOM 1613 C C . GLY A 1 204 ? -8.935 7.664 25.914 1.00 97.31 204 GLY A C 1
ATOM 1614 O O . GLY A 1 204 ? -8.876 7.395 27.116 1.00 97.31 204 GLY A O 1
ATOM 1615 N N . VAL A 1 205 ? -8.203 8.619 25.346 1.00 96.38 205 VAL A N 1
ATOM 1616 C CA . VAL A 1 205 ? -7.185 9.406 26.056 1.00 96.38 205 VAL A CA 1
ATOM 1617 C C . VAL A 1 205 ? -7.465 10.893 25.886 1.00 96.38 205 VAL A C 1
ATOM 1619 O O . VAL A 1 205 ? -7.729 11.356 24.779 1.00 96.38 205 VAL A O 1
ATOM 1622 N N . GLN A 1 206 ? -7.387 11.638 26.984 1.00 95.62 206 GLN A N 1
ATOM 1623 C CA . GLN A 1 206 ? -7.456 13.092 27.007 1.00 95.62 206 GLN A CA 1
ATOM 1624 C C . GLN A 1 206 ? -6.263 13.615 27.811 1.00 95.62 206 GLN A C 1
ATOM 1626 O O . GLN A 1 206 ? -6.041 13.165 28.930 1.00 95.62 206 GLN A O 1
ATOM 1631 N N . ASP A 1 207 ? -5.489 14.534 27.229 1.00 90.25 207 ASP A N 1
ATOM 1632 C CA . ASP A 1 207 ? -4.336 15.175 27.882 1.00 90.25 207 ASP A CA 1
ATOM 1633 C C . ASP A 1 207 ? -3.327 14.159 28.461 1.00 90.25 207 ASP A C 1
ATOM 1635 O O . ASP A 1 207 ? -2.828 14.293 29.574 1.00 90.25 207 ASP A O 1
ATOM 1639 N N . GLY A 1 208 ? -3.074 13.077 27.712 1.00 89.25 208 GLY A N 1
ATOM 1640 C CA . GLY A 1 208 ? -2.195 11.972 28.119 1.00 89.25 208 GLY A CA 1
ATOM 1641 C C . GLY A 1 208 ? -2.792 11.013 29.160 1.00 89.25 208 GLY A C 1
ATOM 1642 O O . GLY A 1 208 ? -2.202 9.968 29.438 1.00 89.25 208 GLY A O 1
ATOM 1643 N N . VAL A 1 209 ? -3.978 11.306 29.700 1.00 94.38 209 VAL A N 1
ATOM 1644 C CA . VAL A 1 209 ? -4.656 10.495 30.717 1.00 94.38 209 VAL A CA 1
ATOM 1645 C C . VAL A 1 209 ? -5.759 9.650 30.085 1.00 94.38 209 VAL A C 1
ATOM 1647 O O . VAL A 1 209 ? -6.616 10.133 29.343 1.00 94.38 209 VAL A O 1
ATOM 1650 N N . LYS A 1 210 ? -5.757 8.348 30.384 1.00 96.81 210 LYS A N 1
ATOM 1651 C CA . LYS A 1 210 ? -6.803 7.425 29.930 1.00 96.81 210 LYS A CA 1
ATOM 1652 C C . LYS A 1 210 ? -8.110 7.684 30.691 1.00 96.81 210 LYS A C 1
ATOM 1654 O O . LYS A 1 210 ? -8.106 7.733 31.918 1.00 96.81 210 LYS A O 1
ATOM 1659 N N . LEU A 1 211 ? -9.227 7.792 29.973 1.00 97.44 211 LEU A N 1
ATOM 1660 C CA . LEU A 1 211 ? -10.543 8.039 30.570 1.00 97.44 211 LEU A CA 1
ATOM 1661 C C . LEU A 1 211 ? -11.067 6.813 31.350 1.00 97.44 211 LEU A C 1
ATOM 1663 O O . LEU A 1 211 ? -10.810 5.678 30.925 1.00 97.44 211 LEU A O 1
ATOM 1667 N N . PRO A 1 212 ? -11.851 7.007 32.430 1.00 96.69 212 PRO A N 1
ATOM 1668 C CA . PRO A 1 212 ? -12.489 5.911 33.165 1.00 96.69 212 PRO A CA 1
ATOM 1669 C C . PRO A 1 212 ? -13.318 4.995 32.253 1.00 96.69 212 PRO A C 1
ATOM 1671 O O . PRO A 1 212 ? -13.967 5.468 31.324 1.00 96.69 212 PRO A O 1
ATOM 1674 N N . GLY A 1 213 ? -13.279 3.680 32.487 1.00 94.31 213 GLY A N 1
ATOM 1675 C CA . GLY A 1 213 ? -14.016 2.691 31.684 1.00 94.31 213 GLY A CA 1
ATOM 1676 C C . GLY A 1 213 ? -13.408 2.381 30.307 1.00 94.31 213 GLY A C 1
ATOM 1677 O O . GLY A 1 213 ? -13.859 1.464 29.620 1.00 94.31 213 GLY A O 1
ATOM 1678 N N . THR A 1 214 ? -12.370 3.115 29.878 1.00 96.69 214 THR A N 1
ATOM 1679 C CA . THR A 1 214 ? -11.736 2.904 28.564 1.00 96.69 214 THR A CA 1
ATOM 1680 C C . THR A 1 214 ? -11.120 1.517 28.444 1.00 96.69 214 THR A C 1
ATOM 1682 O O . THR A 1 214 ? -11.194 0.908 27.381 1.00 96.69 214 THR A O 1
ATOM 1685 N N . THR A 1 215 ? -10.490 1.003 29.502 1.00 96.44 215 THR A N 1
ATOM 1686 C CA . THR A 1 215 ? -9.808 -0.298 29.450 1.00 96.44 215 THR A CA 1
ATOM 1687 C C . THR A 1 215 ? -10.813 -1.430 29.240 1.00 96.44 215 THR A C 1
ATOM 1689 O O . THR A 1 215 ? -10.614 -2.273 28.365 1.00 96.44 215 THR A O 1
ATOM 1692 N N . GLU A 1 216 ? -11.914 -1.402 29.984 1.00 96.19 216 GLU A N 1
ATOM 1693 C CA . GLU A 1 216 ? -13.006 -2.370 29.942 1.00 96.19 216 GLU A CA 1
ATOM 1694 C C . GLU A 1 216 ? -13.727 -2.309 28.591 1.00 96.19 216 GLU A C 1
ATOM 1696 O O . GLU A 1 216 ? -13.896 -3.332 27.925 1.00 96.19 216 GLU A O 1
ATOM 1701 N N . ALA A 1 217 ? -14.066 -1.104 28.124 1.00 95.44 217 ALA A N 1
ATOM 1702 C CA . ALA A 1 217 ? -14.702 -0.907 26.826 1.00 95.44 217 ALA A CA 1
ATOM 1703 C C . ALA A 1 217 ? -13.796 -1.348 25.664 1.00 95.44 217 ALA A C 1
ATOM 1705 O O . ALA A 1 217 ? -14.247 -2.033 24.747 1.00 95.44 217 ALA A O 1
ATOM 1706 N N . MET A 1 218 ? -12.497 -1.027 25.705 1.00 96.25 218 MET A N 1
ATOM 1707 C CA . MET A 1 218 ? -11.541 -1.506 24.703 1.00 96.25 218 MET A CA 1
ATOM 1708 C C . MET A 1 218 ? -11.396 -3.030 24.727 1.00 96.25 218 MET A C 1
ATOM 1710 O O . MET A 1 218 ? -11.230 -3.633 23.667 1.00 96.25 218 MET A O 1
ATOM 1714 N N . ALA A 1 219 ? -11.440 -3.664 25.902 1.00 96.50 219 ALA A N 1
ATOM 1715 C CA . ALA A 1 219 ? -11.419 -5.120 26.013 1.00 96.50 219 ALA A CA 1
ATOM 1716 C C . ALA A 1 219 ? -12.671 -5.743 25.376 1.00 96.50 219 ALA A C 1
ATOM 1718 O O . ALA A 1 219 ? -12.537 -6.657 24.562 1.00 96.50 219 ALA A O 1
ATOM 1719 N N . ALA A 1 220 ? -13.857 -5.191 25.647 1.00 95.00 220 ALA A N 1
ATOM 1720 C CA . ALA A 1 220 ? -15.113 -5.631 25.039 1.00 95.00 220 ALA A CA 1
ATOM 1721 C C . ALA A 1 220 ? -15.117 -5.461 23.508 1.00 95.00 220 ALA A C 1
ATOM 1723 O O . ALA A 1 220 ? -15.495 -6.375 22.778 1.00 95.00 220 ALA A O 1
ATOM 1724 N N . LEU A 1 221 ? -14.627 -4.327 22.995 1.00 96.12 221 LEU A N 1
ATOM 1725 C CA . LEU A 1 221 ? -14.504 -4.082 21.553 1.00 96.12 221 LEU A CA 1
ATOM 1726 C C . LEU A 1 221 ? -13.492 -5.026 20.881 1.00 96.12 221 LEU A C 1
ATOM 1728 O O . LEU A 1 221 ? -13.729 -5.496 19.768 1.00 96.12 221 LEU A O 1
ATOM 1732 N N . LYS A 1 222 ? -12.370 -5.332 21.547 1.00 96.06 222 LYS A N 1
ATOM 1733 C CA . LYS A 1 222 ? -11.400 -6.330 21.064 1.00 96.06 222 LYS A CA 1
ATOM 1734 C C . LYS A 1 222 ? -12.001 -7.729 21.033 1.00 96.06 222 LYS A C 1
ATOM 1736 O O . LYS A 1 222 ? -11.723 -8.468 20.092 1.00 96.06 222 LYS A O 1
ATOM 1741 N N . ASP A 1 223 ? -12.794 -8.090 22.038 1.00 95.31 223 ASP A N 1
ATOM 1742 C CA . ASP A 1 223 ? -13.478 -9.379 22.079 1.00 95.31 223 ASP A CA 1
ATOM 1743 C C . ASP A 1 223 ? -14.520 -9.494 20.960 1.00 95.31 223 ASP A C 1
ATOM 1745 O O . ASP A 1 223 ? -14.499 -10.459 20.197 1.00 95.31 223 ASP A O 1
ATOM 1749 N N . LEU A 1 224 ? -15.316 -8.440 20.751 1.00 94.50 224 LEU A N 1
ATOM 1750 C CA . LEU A 1 224 ? -16.249 -8.337 19.630 1.00 94.50 224 LEU A CA 1
ATOM 1751 C C . LEU A 1 224 ? -15.540 -8.530 18.279 1.00 94.50 224 LEU A C 1
ATOM 1753 O O . LEU A 1 224 ? -16.025 -9.281 17.436 1.00 94.50 224 LEU A O 1
ATOM 1757 N N . MET A 1 225 ? -14.369 -7.913 18.082 1.00 95.00 225 MET A N 1
ATOM 1758 C CA . MET A 1 225 ? -13.596 -8.004 16.834 1.00 95.00 225 MET A CA 1
ATOM 1759 C C . MET A 1 225 ? -13.120 -9.431 16.498 1.00 95.00 225 MET A C 1
ATOM 1761 O O . MET A 1 225 ? -12.782 -9.706 15.343 1.00 95.00 225 MET A O 1
ATOM 1765 N N . LYS A 1 226 ? -13.091 -10.352 17.473 1.00 93.88 226 LYS A N 1
ATOM 1766 C CA . LYS A 1 226 ? -12.702 -11.752 17.230 1.00 93.88 226 LYS A CA 1
ATOM 1767 C C . LYS A 1 226 ? -13.701 -12.487 16.341 1.00 93.88 226 LYS A C 1
ATOM 1769 O O . LYS A 1 226 ? -13.285 -13.347 15.574 1.00 93.88 226 LYS A O 1
ATOM 1774 N N . THR A 1 227 ? -14.989 -12.162 16.459 1.00 94.81 227 THR A N 1
ATOM 1775 C CA . THR A 1 227 ? -16.081 -12.878 15.774 1.00 94.81 227 THR A CA 1
ATOM 1776 C C . THR A 1 227 ? -16.948 -11.974 14.906 1.00 94.81 227 THR A C 1
ATOM 1778 O O . THR A 1 227 ? -17.638 -12.459 14.010 1.00 94.81 227 THR A O 1
ATOM 1781 N N . LYS A 1 228 ? -16.916 -10.657 15.135 1.00 96.38 228 LYS A N 1
ATOM 1782 C CA . LYS A 1 228 ? -17.735 -9.682 14.420 1.00 96.38 228 LYS A CA 1
ATOM 1783 C C . LYS A 1 228 ? -16.890 -8.602 13.753 1.00 96.38 228 LYS A C 1
ATOM 1785 O O . LYS A 1 228 ? -15.875 -8.138 14.269 1.00 96.38 228 LYS A O 1
ATOM 1790 N N . ALA A 1 229 ? -17.362 -8.158 12.599 1.00 95.88 229 ALA A N 1
ATOM 1791 C CA . ALA A 1 229 ? -17.012 -6.882 12.007 1.00 95.88 229 ALA A CA 1
ATOM 1792 C C . ALA A 1 229 ? -18.046 -5.833 12.428 1.00 95.88 229 ALA A C 1
ATOM 1794 O O . ALA A 1 229 ? -19.205 -6.169 12.665 1.00 95.88 229 ALA A O 1
ATOM 1795 N N . GLY A 1 230 ? -17.644 -4.566 12.498 1.00 95.88 230 GLY A N 1
ATOM 1796 C CA . GLY A 1 230 ? -18.512 -3.479 12.915 1.00 95.88 230 GLY A CA 1
ATOM 1797 C C . GLY A 1 230 ? -18.136 -2.134 12.306 1.00 95.88 230 GLY A C 1
ATOM 1798 O O . GLY A 1 230 ? -16.957 -1.836 12.100 1.00 95.88 230 GLY A O 1
ATOM 1799 N N . PHE A 1 231 ? -19.164 -1.329 12.050 1.00 97.06 231 PHE A N 1
ATOM 1800 C CA . PHE A 1 231 ? -19.065 0.079 11.683 1.00 97.06 231 PHE A CA 1
ATOM 1801 C C . PHE A 1 231 ? -19.921 0.891 12.638 1.00 97.06 231 PHE A C 1
ATOM 1803 O O . PHE A 1 231 ? -21.130 0.671 12.707 1.00 97.06 231 PHE A O 1
ATOM 1810 N N . PHE A 1 232 ? -19.310 1.830 13.351 1.00 97.38 232 PHE A N 1
ATOM 1811 C CA . PHE A 1 232 ? -19.989 2.602 14.389 1.00 97.38 232 PHE A CA 1
ATOM 1812 C C . PHE A 1 232 ? -19.862 4.087 14.121 1.00 97.38 232 PHE A C 1
ATOM 1814 O O . PHE A 1 232 ? -18.848 4.541 13.578 1.00 97.38 232 PHE A O 1
ATOM 1821 N N . ARG A 1 233 ? -20.908 4.831 14.487 1.00 97.06 233 ARG A N 1
ATOM 1822 C CA . ARG A 1 233 ? -20.872 6.288 14.445 1.00 97.06 233 ARG A CA 1
ATOM 1823 C C . ARG A 1 233 ? -19.748 6.764 15.356 1.00 97.06 233 ARG A C 1
ATOM 1825 O O . ARG A 1 233 ? -19.671 6.332 16.505 1.00 97.06 233 ARG A O 1
ATOM 1832 N N . LEU A 1 234 ? -18.895 7.641 14.844 1.00 96.94 234 LEU A N 1
ATOM 1833 C CA . LEU A 1 234 ? -17.706 8.098 15.547 1.00 96.94 234 LEU A CA 1
ATOM 1834 C C . LEU A 1 234 ? -17.651 9.622 15.574 1.00 96.94 234 LEU A C 1
ATOM 1836 O O . LEU A 1 234 ? -17.745 10.269 14.535 1.00 96.94 234 LEU A O 1
ATOM 1840 N N . SER A 1 235 ? -17.418 10.177 16.761 1.00 96.19 235 SER A N 1
ATOM 1841 C CA . SER A 1 235 ? -17.047 11.579 16.944 1.00 96.19 235 SER A CA 1
ATOM 1842 C C . SER A 1 235 ? -15.720 11.660 17.687 1.00 96.19 235 SER A C 1
ATOM 1844 O O . SER A 1 235 ? -15.608 11.171 18.811 1.00 96.19 235 SER A O 1
ATOM 1846 N N . VAL A 1 236 ? -14.716 12.297 17.085 1.00 96.69 236 VAL A N 1
ATOM 1847 C CA . VAL A 1 236 ? -13.445 12.604 17.756 1.00 96.69 236 VAL A CA 1
ATOM 1848 C C . VAL A 1 236 ? -13.613 13.929 18.493 1.00 96.69 236 VAL A C 1
ATOM 1850 O O . VAL A 1 236 ? -13.794 14.964 17.860 1.00 96.69 236 VAL A O 1
ATOM 1853 N N . GLN A 1 237 ? -13.617 13.890 19.825 1.00 96.75 237 GLN A N 1
ATOM 1854 C CA . GLN A 1 237 ? -13.844 15.070 20.669 1.00 96.75 237 GLN A CA 1
ATOM 1855 C C . GLN A 1 237 ? -12.543 15.827 20.949 1.00 96.75 237 GLN A C 1
ATOM 1857 O O . GLN A 1 237 ? -12.535 17.052 20.996 1.00 96.75 237 GLN A O 1
ATOM 1862 N N . SER A 1 238 ? -11.444 15.095 21.121 1.00 95.88 238 SER A N 1
ATOM 1863 C CA . SER A 1 238 ? -10.093 15.647 21.181 1.00 95.88 238 SER A CA 1
ATOM 1864 C C . SER A 1 238 ? -9.075 14.598 20.739 1.00 95.88 238 SER A C 1
ATOM 1866 O O . SER A 1 238 ? -9.346 13.395 20.770 1.00 95.88 238 SER A O 1
ATOM 1868 N N . MET A 1 239 ? -7.906 15.056 20.302 1.00 95.25 239 MET A N 1
ATOM 1869 C CA . MET A 1 239 ? -6.798 14.216 19.855 1.00 95.25 239 MET A CA 1
ATOM 1870 C C . MET A 1 239 ? -5.501 14.759 20.441 1.00 95.25 239 MET A C 1
ATOM 1872 O O . MET A 1 239 ? -5.337 15.972 20.552 1.00 95.25 239 MET A O 1
ATOM 1876 N N . ASP A 1 240 ? -4.590 13.860 20.799 1.00 93.12 240 ASP A N 1
ATOM 1877 C CA . ASP A 1 240 ? -3.243 14.230 21.214 1.00 93.12 240 ASP A CA 1
ATOM 1878 C C . ASP A 1 240 ? -2.551 15.077 20.113 1.00 93.12 240 ASP A C 1
ATOM 1880 O O . ASP A 1 240 ? -2.507 14.646 18.949 1.00 93.12 240 ASP A O 1
ATOM 1884 N N . PRO A 1 241 ? -2.000 16.266 20.446 1.00 91.19 241 PRO A N 1
ATOM 1885 C CA . PRO A 1 241 ? -1.354 17.153 19.478 1.00 91.19 241 PRO A CA 1
ATOM 1886 C C . PRO A 1 241 ? -0.211 16.510 18.683 1.00 91.19 241 PRO A C 1
ATOM 1888 O O . PRO A 1 241 ? 0.041 16.910 17.545 1.00 91.19 241 PRO A O 1
ATOM 1891 N N . HIS A 1 242 ? 0.487 15.518 19.247 1.00 90.31 242 HIS A N 1
ATOM 1892 C CA . HIS A 1 242 ? 1.514 14.759 18.534 1.00 90.31 242 HIS A CA 1
ATOM 1893 C C . HIS A 1 242 ? 0.905 14.014 17.340 1.00 90.31 242 HIS A C 1
ATOM 1895 O O . HIS A 1 242 ? 1.371 14.157 16.207 1.00 90.31 242 HIS A O 1
ATOM 1901 N N . TYR A 1 243 ? -0.187 13.281 17.571 1.00 91.94 243 TYR A N 1
ATOM 1902 C CA . TYR A 1 243 ? -0.860 12.497 16.536 1.00 91.94 243 TYR A CA 1
ATOM 1903 C C . TYR A 1 243 ? -1.667 13.361 15.568 1.00 91.94 243 TYR A C 1
ATOM 1905 O O . TYR A 1 243 ? -1.806 12.989 14.403 1.00 91.94 243 TYR A O 1
ATOM 1913 N N . GLN A 1 244 ? -2.152 14.531 15.990 1.00 90.81 244 GLN A N 1
ATOM 1914 C CA . GLN A 1 244 ? -2.907 15.441 15.124 1.00 90.81 244 GLN A CA 1
ATOM 1915 C C . GLN A 1 244 ? -2.124 15.852 13.863 1.00 90.81 244 GLN A C 1
ATOM 1917 O O . GLN A 1 244 ? -2.715 16.028 12.799 1.00 90.81 244 GLN A O 1
ATOM 1922 N N . LYS A 1 245 ? -0.790 15.931 13.946 1.00 88.69 245 LYS A N 1
ATOM 1923 C CA . LYS A 1 245 ? 0.081 16.326 12.824 1.00 88.69 245 LYS A CA 1
ATOM 1924 C C . LYS A 1 245 ? 0.010 15.366 11.632 1.00 88.69 245 LYS A C 1
ATOM 1926 O O . LYS A 1 245 ? 0.117 15.801 10.488 1.00 88.69 245 LYS A O 1
ATOM 1931 N N . PHE A 1 246 ? -0.170 14.067 11.885 1.00 90.38 246 PHE A N 1
ATOM 1932 C CA . PHE A 1 246 ? -0.048 13.031 10.851 1.00 90.38 246 PHE A CA 1
ATOM 1933 C C . PHE A 1 246 ? -1.183 12.000 10.835 1.00 90.38 246 PHE A C 1
ATOM 1935 O O . PHE A 1 246 ? -1.326 11.287 9.852 1.00 90.38 246 PHE A O 1
ATOM 1942 N N . SER A 1 247 ? -1.999 11.898 11.884 1.00 92.88 247 SER A N 1
ATOM 1943 C CA . SER A 1 247 ? -3.014 10.848 12.079 1.00 92.88 247 SER A CA 1
ATOM 1944 C C . SER A 1 247 ? -4.411 11.408 12.389 1.00 92.88 247 SER A C 1
ATOM 1946 O O . SER A 1 247 ? -5.277 10.713 12.925 1.00 92.88 247 SER A O 1
ATOM 1948 N N . ALA A 1 248 ? -4.650 12.682 12.059 1.00 92.69 248 ALA A N 1
ATOM 1949 C CA . ALA A 1 248 ? -5.944 13.326 12.249 1.00 92.69 248 ALA A CA 1
ATOM 1950 C C . ALA A 1 248 ? -7.071 12.600 11.498 1.00 92.69 248 ALA A C 1
ATOM 1952 O O . ALA A 1 248 ? -6.986 12.343 10.292 1.00 92.69 248 ALA A O 1
ATOM 1953 N N . TYR A 1 249 ? -8.155 12.298 12.209 1.00 93.00 249 TYR A N 1
ATOM 1954 C CA . TYR A 1 249 ? -9.278 11.546 11.662 1.00 93.00 249 TYR A CA 1
ATOM 1955 C C . TYR A 1 249 ? -9.947 12.289 10.498 1.00 93.00 249 TYR A C 1
ATOM 1957 O O . TYR A 1 249 ? -10.278 13.468 10.604 1.00 93.00 249 TYR A O 1
ATOM 1965 N N . GLY A 1 250 ? -10.143 11.592 9.376 1.00 90.75 250 GLY A N 1
ATOM 1966 C CA . GLY A 1 250 ? -10.747 12.157 8.168 1.00 90.75 250 GLY A CA 1
ATOM 1967 C C . GLY A 1 250 ? -9.805 12.967 7.278 1.00 90.75 250 GLY A C 1
ATOM 1968 O O . GLY A 1 250 ? -10.206 13.325 6.172 1.00 90.75 250 GLY A O 1
ATOM 1969 N N . SER A 1 251 ? -8.555 13.214 7.682 1.00 89.50 251 SER A N 1
ATOM 1970 C CA . SER A 1 251 ? -7.599 13.938 6.837 1.00 89.50 251 SER A CA 1
ATOM 1971 C C . SER A 1 251 ? -7.192 13.128 5.602 1.00 89.50 251 SER A C 1
ATOM 1973 O O . SER A 1 251 ? -6.589 12.060 5.714 1.00 89.50 251 SER A O 1
ATOM 1975 N N . GLY A 1 252 ? -7.497 13.646 4.410 1.00 84.94 252 GLY A N 1
ATOM 1976 C CA . GLY A 1 252 ? -7.339 12.931 3.135 1.00 84.94 252 GLY A CA 1
ATOM 1977 C C . GLY A 1 252 ? -8.595 12.170 2.686 1.00 84.94 252 GLY A C 1
ATOM 1978 O O . GLY A 1 252 ? -8.598 11.537 1.635 1.00 84.94 252 GLY A O 1
ATOM 1979 N N . SER A 1 253 ? -9.692 12.231 3.447 1.00 87.25 253 SER A N 1
ATOM 1980 C CA . SER A 1 253 ? -10.982 11.707 2.993 1.00 87.25 253 SER A CA 1
ATOM 1981 C C . SER A 1 253 ? -11.655 12.665 2.007 1.00 87.25 253 SER A C 1
ATOM 1983 O O . SER A 1 253 ? -11.715 13.867 2.245 1.00 87.25 253 SER A O 1
ATOM 1985 N N . ASN A 1 254 ? -12.254 12.116 0.947 1.00 84.88 254 ASN A N 1
ATOM 1986 C CA . ASN A 1 254 ? -13.102 12.872 0.013 1.00 84.88 254 ASN A CA 1
ATOM 1987 C C . ASN A 1 254 ? -14.565 12.971 0.481 1.00 84.88 254 ASN A C 1
ATOM 1989 O O . ASN A 1 254 ? -15.398 13.563 -0.198 1.00 84.88 254 ASN A O 1
ATOM 1993 N N . VAL A 1 255 ? -14.900 12.338 1.608 1.00 86.81 255 VAL A N 1
ATOM 1994 C CA . VAL A 1 255 ? -16.255 12.278 2.169 1.00 86.81 255 VAL A CA 1
ATOM 1995 C C . VAL A 1 255 ? -16.193 12.618 3.654 1.00 86.81 255 VAL A C 1
ATOM 1997 O O . VAL A 1 255 ? -15.251 12.221 4.347 1.00 86.81 255 VAL A O 1
ATOM 2000 N N . MET A 1 256 ? -17.209 13.323 4.154 1.00 88.62 256 MET A N 1
ATOM 2001 C CA . MET A 1 256 ? -17.363 13.563 5.587 1.00 88.62 256 MET A CA 1
ATOM 2002 C C . MET A 1 256 ? -17.492 12.229 6.330 1.00 88.62 256 MET A C 1
ATOM 2004 O O . MET A 1 256 ? -18.333 11.391 6.004 1.00 88.62 256 MET A O 1
ATOM 2008 N N . ARG A 1 257 ? -16.637 12.019 7.330 1.00 92.94 257 ARG A N 1
ATOM 2009 C CA . ARG A 1 257 ? -16.535 10.737 8.027 1.00 92.94 257 ARG A CA 1
ATOM 2010 C C . ARG A 1 257 ? -17.373 10.716 9.301 1.00 92.94 257 ARG A C 1
ATOM 2012 O O . ARG A 1 257 ? -16.885 11.107 10.354 1.00 92.94 257 ARG A O 1
ATOM 2019 N N . GLY A 1 258 ? -18.607 10.219 9.215 1.00 95.06 258 GLY A N 1
ATOM 2020 C CA . GLY A 1 258 ? -19.466 9.981 10.384 1.00 95.06 258 GLY A CA 1
ATOM 2021 C C . GLY A 1 258 ? -19.322 8.589 11.008 1.00 95.06 258 GLY A C 1
ATOM 2022 O O . GLY A 1 258 ? -19.746 8.380 12.143 1.00 95.06 258 GLY A O 1
ATOM 2023 N N . TYR A 1 259 ? -18.707 7.640 10.294 1.00 97.06 259 TYR A N 1
ATOM 2024 C CA . TYR A 1 259 ? -18.545 6.249 10.724 1.00 97.06 259 TYR A CA 1
ATOM 2025 C C . TYR A 1 259 ? -17.092 5.785 10.612 1.00 97.06 259 TYR A C 1
ATOM 2027 O O . TYR A 1 259 ? -16.344 6.217 9.730 1.00 97.06 259 TYR A O 1
ATOM 2035 N N . ALA A 1 260 ? -16.707 4.860 11.487 1.00 97.50 260 ALA A N 1
ATOM 2036 C CA . ALA A 1 260 ? -15.414 4.194 11.443 1.00 97.50 260 ALA A CA 1
ATOM 2037 C C . ALA A 1 260 ? -15.565 2.680 11.597 1.00 97.50 260 ALA A C 1
ATOM 2039 O O . ALA A 1 260 ? -16.491 2.180 12.241 1.00 97.50 260 ALA A O 1
ATOM 2040 N N . SER A 1 261 ? -14.622 1.952 11.002 1.00 97.56 261 SER A N 1
ATOM 2041 C CA . SER A 1 261 ? -14.503 0.507 11.207 1.00 97.56 261 SER A CA 1
ATOM 2042 C C . SER A 1 261 ? -14.000 0.194 12.620 1.00 97.56 261 SER A C 1
ATOM 2044 O O . SER A 1 261 ? -13.245 0.969 13.209 1.00 97.56 261 SER A O 1
ATOM 2046 N N . LEU A 1 262 ? -14.371 -0.969 13.157 1.00 97.44 262 LEU A N 1
ATOM 2047 C CA . LEU A 1 262 ? -13.956 -1.396 14.497 1.00 97.44 262 LEU A CA 1
ATOM 2048 C C . LEU A 1 262 ? -12.422 -1.372 14.729 1.00 97.44 262 LEU A C 1
ATOM 2050 O O . LEU A 1 262 ? -12.006 -0.860 15.770 1.00 97.44 262 LEU A O 1
ATOM 2054 N N . PRO A 1 263 ? -11.558 -1.826 13.792 1.00 97.50 263 PRO A N 1
ATOM 2055 C CA . PRO A 1 263 ? -10.105 -1.707 13.956 1.00 97.50 263 PRO A CA 1
ATOM 2056 C C . PRO A 1 263 ? -9.624 -0.257 14.090 1.00 97.50 263 PRO A C 1
ATOM 2058 O O . PRO A 1 263 ? -8.718 0.033 14.868 1.00 97.50 263 PRO A O 1
ATOM 2061 N N . GLU A 1 264 ? -10.237 0.664 13.346 1.00 97.19 264 GLU A N 1
ATOM 2062 C CA . GLU A 1 264 ? -9.879 2.081 13.380 1.00 97.19 264 GLU A CA 1
ATOM 2063 C C . GLU A 1 264 ? -10.297 2.742 14.694 1.00 97.19 264 GLU A C 1
ATOM 2065 O O . GLU A 1 264 ? -9.514 3.492 15.270 1.00 97.19 264 GLU A O 1
ATOM 2070 N N . ILE A 1 265 ? -11.479 2.402 15.215 1.00 97.94 265 ILE A N 1
ATOM 2071 C CA . ILE A 1 265 ? -11.947 2.853 16.534 1.00 97.94 265 ILE A CA 1
ATOM 2072 C C . ILE A 1 265 ? -10.958 2.436 17.626 1.00 97.94 265 ILE A C 1
ATOM 2074 O O . ILE A 1 265 ? -10.553 3.264 18.441 1.00 97.94 265 ILE A O 1
ATOM 2078 N N . LEU A 1 266 ? -10.515 1.174 17.602 1.00 97.25 266 LEU A N 1
ATOM 2079 C CA . LEU A 1 266 ? -9.527 0.643 18.547 1.00 97.25 266 LEU A CA 1
ATOM 2080 C C . LEU A 1 266 ? -8.154 1.319 18.443 1.00 97.25 266 LEU A C 1
ATOM 2082 O O . LEU A 1 266 ? -7.420 1.352 19.434 1.00 97.25 266 LEU A O 1
ATOM 2086 N N . ARG A 1 267 ? -7.771 1.807 17.255 1.00 96.25 267 ARG A N 1
ATOM 2087 C CA . ARG A 1 267 ? -6.528 2.568 17.073 1.00 96.25 267 ARG A CA 1
ATOM 2088 C C . ARG A 1 267 ? -6.691 3.997 17.582 1.00 96.25 267 ARG A C 1
ATOM 2090 O O . ARG A 1 267 ? -5.862 4.430 18.374 1.00 96.25 267 ARG A O 1
ATOM 2097 N N . LEU A 1 268 ? -7.755 4.695 17.190 1.00 96.88 268 LEU A N 1
ATOM 2098 C CA . LEU A 1 268 ? -8.011 6.084 17.589 1.00 96.88 268 LEU A CA 1
ATOM 2099 C C . LEU A 1 268 ? -8.153 6.234 19.106 1.00 96.88 268 LEU A C 1
ATOM 2101 O O . LEU A 1 268 ? -7.621 7.182 19.676 1.00 96.88 268 LEU A O 1
ATOM 2105 N N . SER A 1 269 ? -8.784 5.272 19.786 1.00 97.12 269 SER A N 1
ATOM 2106 C CA . SER A 1 269 ? -8.939 5.307 21.246 1.00 97.12 269 SER A CA 1
ATOM 2107 C C . SER A 1 269 ? -7.610 5.267 22.016 1.00 97.12 269 SER A C 1
ATOM 2109 O O . SER A 1 269 ? -7.603 5.463 23.226 1.00 97.12 269 SER A O 1
ATOM 2111 N N . GLN A 1 270 ? -6.479 4.993 21.355 1.00 95.31 270 GLN A N 1
ATOM 2112 C CA . GLN A 1 270 ? -5.158 4.979 21.992 1.00 95.31 270 GLN A CA 1
ATOM 2113 C C . GLN A 1 270 ? -4.567 6.380 22.176 1.00 95.31 270 GLN A C 1
ATOM 2115 O O . GLN A 1 270 ? -3.688 6.542 23.014 1.00 95.31 270 GLN A O 1
ATOM 2120 N N . TYR A 1 271 ? -5.025 7.367 21.402 1.00 95.56 271 TYR A N 1
ATOM 2121 C CA . TYR A 1 271 ? -4.455 8.721 21.376 1.00 95.56 271 TYR A CA 1
ATOM 2122 C C . TYR A 1 271 ? -5.512 9.818 21.181 1.00 95.56 271 TYR A C 1
ATOM 2124 O O . TYR A 1 271 ? -5.206 10.958 20.833 1.00 95.56 271 TYR A O 1
ATOM 2132 N N . SER A 1 272 ? -6.791 9.485 21.326 1.00 97.56 272 SER A N 1
ATOM 2133 C CA . SER A 1 272 ? -7.898 10.427 21.172 1.00 97.56 272 SER A CA 1
ATOM 2134 C C . SER A 1 272 ? -9.017 10.109 22.142 1.00 97.56 272 SER A C 1
ATOM 2136 O O . SER A 1 272 ? -9.246 8.946 22.477 1.00 97.56 272 SER A O 1
ATOM 2138 N N . LYS A 1 273 ? -9.752 11.146 22.535 1.00 98.12 273 LYS A N 1
ATOM 2139 C CA . LYS A 1 273 ? -11.054 11.025 23.177 1.00 98.12 273 LYS A CA 1
ATOM 2140 C C . LYS A 1 273 ? -12.100 10.891 22.089 1.00 98.12 273 LYS A C 1
ATOM 2142 O O . LYS A 1 273 ? -12.299 11.809 21.287 1.00 98.12 273 LYS A O 1
ATOM 2147 N N . ILE A 1 274 ? -12.777 9.754 22.069 1.00 97.94 274 ILE A N 1
ATOM 2148 C CA . ILE A 1 274 ? -13.776 9.439 21.056 1.00 97.94 274 ILE A CA 1
ATOM 2149 C C . ILE A 1 274 ? -15.115 9.102 21.700 1.00 97.94 274 ILE A C 1
ATOM 2151 O O . ILE A 1 274 ? -15.171 8.441 22.735 1.00 97.94 274 ILE A O 1
ATOM 2155 N N . ALA A 1 275 ? -16.194 9.537 21.057 1.00 97.25 275 ALA A N 1
ATOM 2156 C CA . ALA A 1 275 ? -17.542 9.077 21.339 1.00 97.25 275 ALA A CA 1
ATOM 2157 C C . ALA A 1 275 ? -17.983 8.095 20.251 1.00 97.25 275 ALA A C 1
ATOM 2159 O O . ALA A 1 275 ? -17.898 8.399 19.057 1.00 97.25 275 ALA A O 1
ATOM 2160 N N . ILE A 1 276 ? -18.433 6.918 20.676 1.00 97.31 276 ILE A N 1
ATOM 2161 C CA . ILE A 1 276 ? -18.879 5.825 19.818 1.00 97.31 276 ILE A CA 1
ATOM 2162 C C . ILE A 1 276 ? -20.381 5.672 20.024 1.00 97.31 276 ILE A C 1
ATOM 2164 O O . ILE A 1 276 ? -20.829 5.386 21.133 1.00 97.31 276 ILE A O 1
ATOM 2168 N N . GLY A 1 277 ? -21.152 5.887 18.965 1.00 96.19 277 GLY A N 1
ATOM 2169 C CA . GLY A 1 277 ? -22.597 5.680 18.975 1.00 96.19 277 GLY A CA 1
ATOM 2170 C C . GLY A 1 277 ? -23.002 4.343 18.364 1.00 96.19 277 GLY A C 1
ATOM 2171 O O . GLY A 1 277 ? -22.172 3.474 18.092 1.00 96.19 277 GLY A O 1
ATOM 2172 N N . ASP A 1 278 ? -24.297 4.224 18.086 1.00 95.00 278 ASP A N 1
ATOM 2173 C CA . ASP A 1 278 ? -24.863 3.073 17.390 1.00 95.00 278 ASP A CA 1
ATOM 2174 C C . ASP A 1 278 ? -24.198 2.804 16.034 1.00 95.00 278 ASP A C 1
ATOM 2176 O O . ASP A 1 278 ? -23.599 3.670 15.380 1.00 95.00 278 ASP A O 1
ATOM 2180 N N . GLY A 1 279 ? -24.350 1.567 15.582 1.00 95.19 279 GLY A N 1
ATOM 2181 C CA . GLY A 1 279 ? -23.781 1.124 14.330 1.00 95.19 279 GLY A CA 1
ATOM 2182 C C . GLY A 1 279 ? -24.352 -0.191 13.846 1.00 95.19 279 GLY A C 1
ATOM 2183 O O . GLY A 1 279 ? -25.477 -0.579 14.164 1.00 95.19 279 GLY A O 1
ATOM 2184 N N . TRP A 1 280 ? -23.541 -0.869 13.051 1.00 95.25 280 TRP A N 1
ATOM 2185 C CA . TRP A 1 280 ? -23.897 -2.106 12.380 1.00 95.25 280 TRP A CA 1
ATOM 2186 C C . TRP A 1 280 ? -22.807 -3.137 12.589 1.00 95.25 280 TRP A C 1
ATOM 2188 O O . TRP A 1 280 ? -21.625 -2.800 12.509 1.00 95.25 280 TRP A O 1
ATOM 2198 N N . LYS A 1 281 ? -23.200 -4.391 12.806 1.00 95.06 281 LYS A N 1
ATOM 2199 C CA . LYS A 1 281 ? -22.283 -5.526 12.922 1.00 95.06 281 LYS A CA 1
ATOM 2200 C C . LYS A 1 281 ? -22.667 -6.669 11.989 1.00 95.06 281 LYS A C 1
ATOM 2202 O O . LYS A 1 281 ? -23.834 -6.825 11.637 1.00 95.06 281 LYS A O 1
ATOM 2207 N N . ALA A 1 282 ? -21.677 -7.472 11.630 1.00 93.38 282 ALA A N 1
ATOM 2208 C CA . ALA A 1 282 ? -21.813 -8.702 10.852 1.00 93.38 282 ALA A CA 1
ATOM 2209 C C . ALA A 1 282 ? -20.746 -9.706 11.306 1.00 93.38 282 ALA A C 1
ATOM 2211 O O . ALA A 1 282 ? -19.808 -9.322 12.004 1.00 93.38 282 ALA A O 1
ATOM 2212 N N . ASP A 1 283 ? -20.849 -10.975 10.918 1.00 93.25 283 ASP A N 1
ATOM 2213 C CA . ASP A 1 283 ? -19.777 -11.947 11.175 1.00 93.25 283 ASP A CA 1
ATOM 2214 C C . ASP A 1 283 ? -18.489 -11.547 10.457 1.00 93.25 283 ASP A C 1
ATOM 2216 O O . ASP A 1 283 ? -18.533 -11.043 9.329 1.00 93.25 283 ASP A O 1
ATOM 2220 N N . CYS A 1 284 ? -17.334 -11.788 11.080 1.00 93.56 284 CYS A N 1
ATOM 2221 C CA . CYS A 1 284 ? -16.034 -11.616 10.438 1.00 93.56 284 CYS A CA 1
ATOM 2222 C C . CYS A 1 284 ? -15.309 -12.946 10.212 1.00 93.56 284 CYS A C 1
ATOM 2224 O O . CYS A 1 284 ? -15.512 -13.921 10.929 1.00 93.56 284 CYS A O 1
ATOM 2226 N N . GLY A 1 285 ? -14.440 -12.962 9.206 1.00 91.31 285 GLY A N 1
ATOM 2227 C CA . GLY A 1 285 ? -13.679 -14.141 8.813 1.00 91.31 285 GLY A CA 1
ATOM 2228 C C . GLY A 1 285 ? -12.441 -13.778 8.003 1.00 91.31 285 GLY A C 1
ATOM 2229 O O . GLY A 1 285 ? -12.159 -12.602 7.760 1.00 91.31 285 GLY A O 1
ATOM 2230 N N . LYS A 1 286 ? -11.675 -14.792 7.602 1.00 90.12 286 LYS A N 1
ATOM 2231 C CA . LYS A 1 286 ? -10.533 -14.615 6.697 1.00 90.12 286 LYS A CA 1
ATOM 2232 C C . LYS A 1 286 ? -11.011 -14.423 5.260 1.00 90.12 286 LYS A C 1
ATOM 2234 O O . LYS A 1 286 ? -12.122 -14.810 4.913 1.00 90.12 286 LYS A O 1
ATOM 2239 N N . LEU A 1 287 ? -10.153 -13.829 4.433 1.00 86.56 287 LEU A N 1
ATOM 2240 C CA . LEU A 1 287 ? -10.383 -13.805 2.992 1.00 86.56 287 LEU A CA 1
ATOM 2241 C C . LEU A 1 287 ? -10.317 -15.225 2.437 1.00 86.56 287 LEU A C 1
ATOM 2243 O O . LEU A 1 287 ? -9.387 -15.973 2.742 1.00 86.56 287 LEU A O 1
ATOM 2247 N N . GLU A 1 288 ? -11.293 -15.560 1.606 1.00 78.81 288 GLU A N 1
ATOM 2248 C CA . GLU A 1 288 ? -11.305 -16.792 0.831 1.00 78.81 288 GLU A CA 1
ATOM 2249 C C . GLU A 1 288 ? -10.507 -16.558 -0.447 1.00 78.81 288 GLU A C 1
ATOM 2251 O O . GLU A 1 288 ? -10.842 -15.685 -1.243 1.00 78.81 288 GLU A O 1
ATOM 2256 N N . PHE A 1 289 ? -9.441 -17.323 -0.645 1.00 78.12 289 PHE A N 1
ATOM 2257 C CA . PHE A 1 289 ? -8.702 -17.332 -1.902 1.00 78.12 289 PHE A CA 1
ATOM 2258 C C . PHE A 1 289 ? -9.061 -18.602 -2.675 1.00 78.12 289 PHE A C 1
ATOM 2260 O O . PHE A 1 289 ? -9.379 -19.610 -2.040 1.00 78.12 289 PHE A O 1
ATOM 2267 N N . PRO A 1 290 ? -8.999 -18.595 -4.020 1.00 71.69 290 PRO A N 1
ATOM 2268 C CA . PRO A 1 290 ? -9.063 -19.835 -4.789 1.00 71.69 290 PRO A CA 1
ATOM 2269 C C . PRO A 1 290 ? -8.067 -20.856 -4.218 1.00 71.69 290 PRO A C 1
ATOM 2271 O O . PRO A 1 290 ? -6.949 -20.467 -3.896 1.00 71.69 290 PRO A O 1
ATOM 2274 N N . GLU A 1 291 ? -8.431 -22.138 -4.105 1.00 71.19 291 GLU A N 1
ATOM 2275 C CA . GLU A 1 291 ? -7.576 -23.170 -3.471 1.00 71.19 291 GLU A CA 1
ATOM 2276 C C . GLU A 1 291 ? -6.166 -23.234 -4.076 1.00 71.19 291 GLU A C 1
ATOM 2278 O O . GLU A 1 291 ? -5.171 -23.429 -3.383 1.00 71.19 291 GLU A O 1
ATOM 2283 N N . ARG A 1 292 ? -6.086 -22.992 -5.384 1.00 72.81 292 ARG A N 1
ATOM 2284 C CA . ARG A 1 292 ? -4.853 -22.907 -6.171 1.00 72.81 292 ARG A CA 1
ATOM 2285 C C . ARG A 1 292 ? -3.986 -21.674 -5.885 1.00 72.81 292 ARG A C 1
ATOM 2287 O O . ARG A 1 292 ? -2.870 -21.615 -6.384 1.00 72.81 292 ARG A O 1
ATOM 2294 N N . PHE A 1 293 ? -4.481 -20.688 -5.136 1.00 77.88 293 PHE A N 1
ATOM 2295 C CA . PHE A 1 293 ? -3.758 -19.465 -4.794 1.00 77.88 293 PHE A CA 1
ATOM 2296 C C . PHE A 1 293 ? -2.952 -19.653 -3.501 1.00 77.88 293 PHE A C 1
ATOM 2298 O O . PHE A 1 293 ? -3.405 -19.317 -2.403 1.00 77.88 293 PHE A O 1
ATOM 2305 N N . ASP A 1 294 ? -1.732 -20.188 -3.617 1.00 78.00 294 ASP A N 1
ATOM 2306 C CA . ASP A 1 294 ? -0.859 -20.432 -2.460 1.00 78.00 294 ASP A CA 1
ATOM 2307 C C . ASP A 1 294 ? -0.306 -19.113 -1.922 1.00 78.00 294 ASP A C 1
ATOM 2309 O O . ASP A 1 294 ? 0.754 -18.658 -2.339 1.00 78.00 294 ASP A O 1
ATOM 2313 N N . MET A 1 295 ? -0.989 -18.509 -0.952 1.00 76.25 295 MET A N 1
ATOM 2314 C CA . MET A 1 295 ? -0.582 -17.254 -0.320 1.00 76.25 295 MET A CA 1
ATOM 2315 C C . MET A 1 295 ? 0.802 -17.280 0.366 1.00 76.25 295 MET A C 1
ATOM 2317 O O . MET A 1 295 ? 1.297 -16.208 0.706 1.00 76.25 295 MET A O 1
ATOM 2321 N N . ALA A 1 296 ? 1.399 -18.446 0.637 1.00 71.94 296 ALA A N 1
ATOM 2322 C CA . ALA A 1 296 ? 2.652 -18.574 1.388 1.00 71.94 296 ALA A CA 1
ATOM 2323 C C . ALA A 1 296 ? 3.886 -18.809 0.497 1.00 71.94 296 ALA A C 1
ATOM 2325 O O . ALA A 1 296 ? 5.006 -18.495 0.901 1.00 71.94 296 ALA A O 1
ATOM 2326 N N . ALA A 1 297 ? 3.723 -19.349 -0.711 1.00 69.62 297 ALA A N 1
ATOM 2327 C CA . ALA A 1 297 ? 4.847 -19.574 -1.617 1.00 69.62 297 ALA A CA 1
ATOM 2328 C C . ALA A 1 297 ? 5.506 -18.255 -2.064 1.00 69.62 297 ALA A C 1
ATOM 2330 O O . ALA A 1 297 ? 4.909 -17.489 -2.807 1.00 69.62 297 ALA A O 1
ATOM 2331 N N . ASN A 1 298 ? 6.778 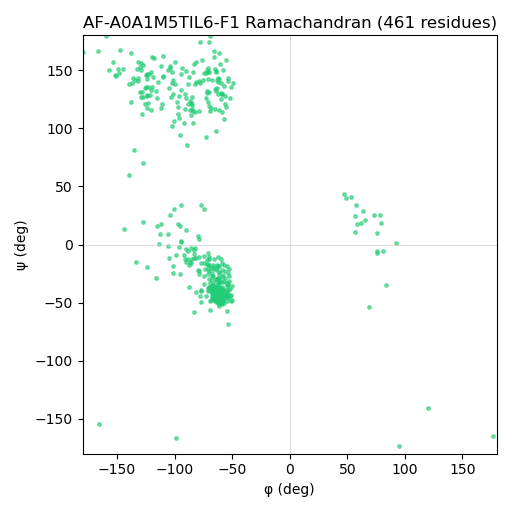-18.028 -1.720 1.00 67.94 298 ASN A N 1
ATOM 2332 C CA . ASN A 1 298 ? 7.612 -16.925 -2.245 1.00 67.94 298 ASN A CA 1
ATOM 2333 C C . ASN A 1 298 ? 7.058 -15.523 -2.017 1.00 67.94 298 ASN A C 1
ATOM 2335 O O . ASN A 1 298 ? 7.241 -14.636 -2.859 1.00 67.94 298 ASN A O 1
ATOM 2339 N N . GLU A 1 299 ? 6.375 -15.326 -0.891 1.00 70.19 299 GLU A N 1
ATOM 2340 C CA . GLU A 1 299 ? 5.756 -14.049 -0.534 1.00 70.19 299 GLU A CA 1
ATOM 2341 C C . GLU A 1 299 ? 6.725 -12.856 -0.598 1.00 70.19 299 GLU A C 1
ATOM 2343 O O . GLU A 1 299 ? 6.258 -11.752 -0.822 1.00 70.19 299 GLU A O 1
ATOM 2348 N N . PHE A 1 300 ? 8.043 -13.068 -0.532 1.00 80.00 300 PHE A N 1
ATOM 2349 C CA . PHE A 1 300 ? 9.091 -12.036 -0.489 1.00 80.00 300 PHE A CA 1
ATOM 2350 C C . PHE A 1 300 ? 9.810 -11.773 -1.831 1.00 80.00 300 PHE A C 1
ATOM 2352 O O . PHE A 1 300 ? 11.000 -11.469 -1.855 1.00 80.00 300 PHE A O 1
ATOM 2359 N N . SER A 1 301 ? 9.123 -11.949 -2.961 1.00 87.44 301 SER A N 1
ATOM 2360 C CA . SER A 1 301 ? 9.633 -11.570 -4.294 1.00 87.44 301 SER A CA 1
ATOM 2361 C C . SER A 1 301 ? 8.965 -10.286 -4.783 1.00 87.44 301 SER A C 1
ATOM 2363 O O . SER A 1 301 ? 7.834 -9.982 -4.392 1.00 87.44 301 SER A O 1
ATOM 2365 N N . PHE A 1 302 ? 9.638 -9.529 -5.649 1.00 91.81 302 PHE A N 1
ATOM 2366 C CA . PHE A 1 302 ? 9.124 -8.248 -6.132 1.00 91.81 302 PHE A CA 1
ATOM 2367 C C . PHE A 1 302 ? 7.860 -8.454 -6.972 1.00 91.81 302 PHE A C 1
ATOM 2369 O O . PHE A 1 302 ? 6.819 -7.851 -6.706 1.00 91.81 302 PHE A O 1
ATOM 2376 N N . SER A 1 303 ? 7.917 -9.400 -7.913 1.00 93.56 303 SER A N 1
ATOM 2377 C CA . SER A 1 303 ? 6.800 -9.791 -8.775 1.00 93.56 303 SER A CA 1
ATOM 2378 C C . SER A 1 303 ? 5.590 -10.265 -7.974 1.00 93.56 303 SER A C 1
ATOM 2380 O O . SER A 1 303 ? 4.452 -9.896 -8.267 1.00 93.56 303 SER A O 1
ATOM 2382 N N . ARG A 1 304 ? 5.805 -11.048 -6.910 1.00 90.62 304 ARG A N 1
ATOM 2383 C CA . ARG A 1 304 ? 4.700 -11.500 -6.058 1.00 90.62 304 ARG A CA 1
ATOM 2384 C C . ARG A 1 304 ? 4.167 -10.399 -5.147 1.00 90.62 304 ARG A C 1
ATOM 2386 O O . ARG A 1 304 ? 2.962 -10.339 -4.917 1.00 90.62 304 ARG A O 1
ATOM 2393 N N . GLY A 1 305 ? 5.029 -9.502 -4.677 1.00 92.88 305 GLY A N 1
ATOM 2394 C CA . GLY A 1 305 ? 4.617 -8.292 -3.973 1.00 92.88 305 GLY A CA 1
ATOM 2395 C C . GLY A 1 305 ? 3.686 -7.426 -4.825 1.00 92.88 305 GLY A C 1
ATOM 2396 O O . GLY A 1 305 ? 2.647 -6.985 -4.334 1.00 92.88 305 GLY A O 1
ATOM 2397 N N . LEU A 1 306 ? 4.001 -7.249 -6.114 1.00 94.38 306 LEU A N 1
ATOM 2398 C CA . LEU A 1 306 ? 3.125 -6.571 -7.075 1.00 94.38 306 LEU A CA 1
ATOM 2399 C C . LEU A 1 306 ? 1.798 -7.319 -7.278 1.00 94.38 306 LEU A C 1
ATOM 2401 O O . LEU A 1 306 ? 0.740 -6.685 -7.315 1.00 94.38 306 LEU A O 1
ATOM 2405 N N . LEU A 1 307 ? 1.817 -8.656 -7.348 1.00 92.75 307 LEU A N 1
ATOM 2406 C CA . LEU A 1 307 ? 0.586 -9.451 -7.411 1.00 92.75 307 LEU A CA 1
ATOM 2407 C C . LEU A 1 307 ? -0.289 -9.213 -6.176 1.00 92.75 307 LEU A C 1
ATOM 2409 O O . LEU A 1 307 ? -1.478 -8.937 -6.313 1.00 92.75 307 LEU A O 1
ATOM 2413 N N . PHE A 1 308 ? 0.284 -9.278 -4.972 1.00 92.50 308 PHE A N 1
ATOM 2414 C CA . PHE A 1 308 ? -0.454 -9.054 -3.728 1.00 92.50 308 PHE A CA 1
ATOM 2415 C C . PHE A 1 308 ? -0.988 -7.624 -3.601 1.00 92.50 308 PHE A C 1
ATOM 2417 O O . PHE A 1 308 ? -2.113 -7.449 -3.132 1.00 92.50 308 PHE A O 1
ATOM 2424 N N . GLU A 1 309 ? -0.249 -6.615 -4.071 1.00 94.25 309 GLU A N 1
ATOM 2425 C CA . GLU A 1 309 ? -0.745 -5.234 -4.172 1.00 94.25 309 GLU A CA 1
ATOM 2426 C C . GLU A 1 309 ? -1.988 -5.156 -5.075 1.00 94.25 309 GLU A C 1
ATOM 2428 O O . GLU A 1 309 ? -2.984 -4.511 -4.733 1.00 94.25 309 GLU A O 1
ATOM 2433 N N . ASN A 1 310 ? -1.965 -5.854 -6.214 1.00 93.12 310 ASN A N 1
ATOM 2434 C CA . ASN A 1 310 ? -3.097 -5.903 -7.133 1.00 93.12 310 ASN A CA 1
ATOM 2435 C C . ASN A 1 310 ? -4.281 -6.707 -6.567 1.00 93.12 310 ASN A C 1
ATOM 2437 O O . ASN A 1 310 ? -5.422 -6.279 -6.728 1.00 93.12 310 ASN A O 1
ATOM 2441 N N . VAL A 1 311 ? -4.041 -7.806 -5.845 1.00 91.12 311 VAL A N 1
ATOM 2442 C CA . VAL A 1 311 ? -5.084 -8.572 -5.131 1.00 91.12 311 VAL A CA 1
ATOM 2443 C C . VAL A 1 311 ? -5.738 -7.717 -4.043 1.00 91.12 311 VAL A C 1
ATOM 2445 O O . VAL A 1 311 ? -6.965 -7.649 -3.964 1.00 91.12 311 VAL A O 1
ATOM 2448 N N . PHE A 1 312 ? -4.940 -7.000 -3.248 1.00 92.44 312 PHE A N 1
ATOM 2449 C CA . PHE A 1 312 ? -5.429 -6.019 -2.276 1.00 92.44 312 PHE A CA 1
ATOM 2450 C C . PHE A 1 312 ? -6.335 -4.974 -2.943 1.00 92.44 312 PHE A C 1
ATOM 2452 O O . PHE A 1 312 ? -7.447 -4.715 -2.475 1.00 92.44 312 PHE A O 1
ATOM 2459 N N . ALA A 1 313 ? -5.890 -4.402 -4.065 1.00 91.00 313 ALA A N 1
ATOM 2460 C CA . ALA A 1 313 ? -6.668 -3.417 -4.806 1.00 91.00 313 ALA A CA 1
ATOM 2461 C C . ALA A 1 313 ? -7.956 -4.013 -5.401 1.00 91.00 313 ALA A C 1
ATOM 2463 O O . ALA A 1 313 ? -8.998 -3.359 -5.358 1.00 9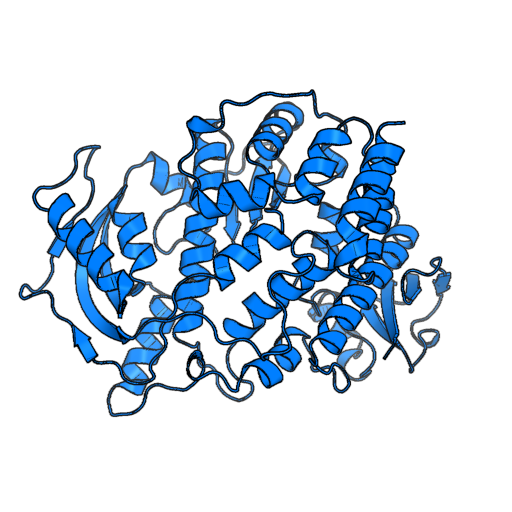1.00 313 ALA A O 1
ATOM 2464 N N . ALA A 1 314 ? -7.907 -5.246 -5.908 1.00 88.69 314 ALA A N 1
ATOM 2465 C CA . ALA A 1 314 ? -9.050 -5.945 -6.485 1.00 88.69 314 ALA A CA 1
ATOM 2466 C C . ALA A 1 314 ? -10.158 -6.177 -5.446 1.00 88.69 314 ALA A C 1
ATOM 2468 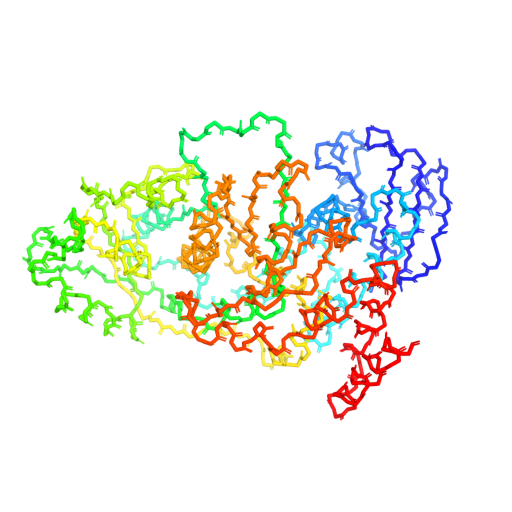O O . ALA A 1 314 ? -11.316 -5.846 -5.711 1.00 88.69 314 ALA A O 1
ATOM 2469 N N . TYR A 1 315 ? -9.814 -6.633 -4.235 1.00 87.12 315 TYR A N 1
ATOM 2470 C CA . TYR A 1 315 ? -10.781 -6.765 -3.136 1.00 87.12 315 TYR A CA 1
ATOM 2471 C C . TYR A 1 315 ? -11.384 -5.426 -2.701 1.00 87.12 315 TYR A C 1
ATOM 2473 O O . TYR A 1 315 ? -12.563 -5.365 -2.359 1.00 87.12 315 TYR A O 1
ATOM 2481 N N . GLY A 1 316 ? -10.583 -4.358 -2.717 1.00 85.69 316 GLY A N 1
ATOM 2482 C CA . GLY A 1 316 ? -11.031 -3.014 -2.356 1.00 85.69 316 GLY A CA 1
ATOM 2483 C C . GLY A 1 316 ? -11.823 -2.288 -3.451 1.00 85.69 316 GLY A C 1
ATOM 2484 O O . GLY A 1 316 ? -12.395 -1.229 -3.177 1.00 85.69 316 GLY A O 1
ATOM 2485 N N . SER A 1 317 ? -11.844 -2.813 -4.677 1.00 80.81 317 SER A N 1
ATOM 2486 C CA . SER A 1 317 ? -12.495 -2.185 -5.829 1.00 80.81 317 SER A CA 1
ATOM 2487 C C . SER A 1 317 ? -13.993 -2.491 -5.900 1.00 80.81 317 SER A C 1
ATOM 2489 O O . SER A 1 317 ? -14.456 -3.566 -5.501 1.00 80.81 317 SER A O 1
ATOM 2491 N N . SER A 1 318 ? -14.764 -1.541 -6.434 1.00 67.88 318 SER A N 1
ATOM 2492 C CA . SER A 1 318 ? -16.179 -1.760 -6.731 1.00 67.88 318 SER A CA 1
ATOM 2493 C C . SER A 1 318 ? -16.345 -2.845 -7.802 1.00 67.88 318 SER A C 1
ATOM 2495 O O . SER A 1 318 ? -15.474 -3.034 -8.654 1.00 67.88 318 SER A O 1
ATOM 2497 N N . SER A 1 319 ? -17.447 -3.598 -7.766 1.00 58.22 319 SER A N 1
ATOM 2498 C CA . SER A 1 319 ? -17.770 -4.517 -8.863 1.00 58.22 319 SER A CA 1
ATOM 2499 C C . SER A 1 319 ? -18.055 -3.730 -10.153 1.00 58.22 319 SER A C 1
ATOM 2501 O O . SER A 1 319 ? -18.491 -2.581 -10.111 1.00 58.22 319 SER A O 1
ATOM 2503 N N . LEU A 1 320 ? -17.783 -4.348 -11.309 1.00 51.62 320 LEU A N 1
ATOM 2504 C CA . LEU A 1 320 ? -17.707 -3.707 -12.635 1.00 51.62 320 LEU A CA 1
ATOM 2505 C C . LEU A 1 320 ? -18.942 -2.902 -13.076 1.00 51.62 320 LEU A C 1
ATOM 2507 O O . LEU A 1 320 ? -18.827 -2.078 -13.977 1.00 51.62 320 LEU A O 1
ATOM 2511 N N . SER A 1 321 ? -20.104 -3.121 -12.465 1.00 52.47 321 SER A N 1
ATOM 2512 C CA . SER A 1 321 ? -21.372 -2.505 -12.866 1.00 52.47 321 SER A CA 1
ATOM 2513 C C . SER A 1 321 ? -21.948 -1.529 -11.840 1.00 52.47 321 SER A C 1
ATOM 2515 O O . SER A 1 321 ? -23.044 -1.016 -12.049 1.00 52.47 321 SER A O 1
ATOM 2517 N N . ASP A 1 322 ? -21.283 -1.310 -10.703 1.00 54.47 322 ASP A N 1
ATOM 2518 C CA . ASP A 1 322 ? -21.872 -0.565 -9.593 1.00 54.47 322 ASP A CA 1
ATOM 2519 C C . ASP A 1 322 ? -20.866 0.372 -8.926 1.00 54.47 322 ASP A C 1
ATOM 2521 O O . ASP A 1 322 ? -19.735 -0.002 -8.632 1.00 54.47 322 ASP A O 1
ATOM 2525 N N . THR A 1 323 ? -21.302 1.587 -8.597 1.00 61.12 323 THR A N 1
ATOM 2526 C CA . THR A 1 323 ? -20.540 2.582 -7.813 1.00 61.12 323 THR A CA 1
ATOM 2527 C C . THR A 1 323 ? -20.498 2.219 -6.324 1.00 61.12 323 THR A C 1
ATOM 2529 O O . THR A 1 323 ? -20.538 3.070 -5.435 1.00 61.12 323 THR A O 1
ATOM 2532 N N . TYR A 1 324 ? -20.534 0.927 -6.025 1.00 67.88 324 TYR A N 1
ATOM 2533 C CA . TYR A 1 324 ? -20.682 0.387 -4.690 1.00 67.88 324 TYR A CA 1
ATOM 2534 C C . TYR A 1 324 ? -19.320 0.002 -4.133 1.00 67.88 324 TYR A C 1
ATOM 2536 O O . TYR A 1 324 ? -18.620 -0.821 -4.717 1.00 67.88 324 TYR A O 1
ATOM 2544 N N . PHE A 1 325 ? -18.968 0.583 -2.987 1.00 73.31 325 PHE A N 1
ATOM 2545 C CA . PHE A 1 325 ? -17.799 0.186 -2.212 1.00 73.31 325 PHE A CA 1
ATOM 2546 C C . PHE A 1 325 ? -18.188 -0.959 -1.272 1.00 73.31 325 PHE A C 1
ATOM 2548 O O . PHE A 1 325 ? -19.022 -0.750 -0.386 1.00 73.31 325 PHE A O 1
ATOM 2555 N N . PRO A 1 326 ? -17.615 -2.162 -1.446 1.00 83.69 326 PRO A N 1
ATOM 2556 C CA . PRO A 1 326 ? -17.827 -3.262 -0.517 1.00 83.69 326 PRO A CA 1
ATOM 2557 C C . PRO A 1 326 ? -17.414 -2.897 0.915 1.00 83.69 326 PRO A C 1
ATOM 2559 O O . PRO A 1 326 ? -16.462 -2.146 1.129 1.00 83.69 326 PRO A O 1
ATOM 2562 N N . SER A 1 327 ? -18.071 -3.492 1.912 1.00 88.69 327 SER A N 1
ATOM 2563 C CA . SER A 1 327 ? -17.717 -3.333 3.333 1.00 88.69 327 SER A CA 1
ATOM 2564 C C . SER A 1 327 ? -16.247 -3.668 3.617 1.00 88.69 327 SER A C 1
ATOM 2566 O O . SER A 1 327 ? -15.595 -3.019 4.436 1.00 88.69 327 SER A O 1
ATOM 2568 N N . ILE A 1 328 ? -15.700 -4.657 2.906 1.00 90.56 328 ILE A N 1
ATOM 2569 C CA . ILE A 1 328 ? -14.290 -5.045 2.982 1.00 90.56 328 ILE A CA 1
ATOM 2570 C C . ILE A 1 328 ? -13.339 -3.895 2.616 1.00 90.56 328 ILE A C 1
ATOM 2572 O O . ILE A 1 328 ? -12.270 -3.792 3.216 1.00 90.56 328 ILE A O 1
ATOM 2576 N N . THR A 1 329 ? -13.717 -2.989 1.707 1.00 91.06 329 THR A N 1
ATOM 2577 C CA . THR A 1 329 ? -12.871 -1.856 1.304 1.00 91.06 329 THR A CA 1
ATOM 2578 C C . THR A 1 329 ? -12.539 -0.961 2.492 1.00 91.06 329 THR A C 1
ATOM 2580 O O . THR A 1 329 ? -11.379 -0.592 2.675 1.00 91.06 329 THR A O 1
ATOM 2583 N N . ALA A 1 330 ? -13.525 -0.654 3.339 1.00 92.81 330 ALA A N 1
ATOM 2584 C CA . ALA A 1 330 ? -13.309 0.165 4.527 1.00 92.81 330 ALA A CA 1
ATOM 2585 C C . ALA A 1 330 ? -12.329 -0.506 5.508 1.00 92.81 330 ALA A C 1
ATOM 2587 O O . ALA A 1 330 ? -11.447 0.162 6.045 1.00 92.81 330 ALA A O 1
ATOM 2588 N N . TYR A 1 331 ? -12.423 -1.830 5.678 1.00 95.75 331 TYR A N 1
ATOM 2589 C CA . TYR A 1 331 ? -11.510 -2.613 6.519 1.00 95.75 331 TYR A CA 1
ATOM 2590 C C . TYR A 1 331 ? -10.091 -2.677 5.949 1.00 95.75 331 TYR A C 1
ATOM 2592 O O . TYR A 1 331 ? -9.135 -2.404 6.669 1.00 95.75 331 TYR A O 1
ATOM 2600 N N . LEU A 1 332 ? -9.941 -2.982 4.656 1.00 95.19 332 LEU A N 1
ATOM 2601 C CA . LEU A 1 332 ? -8.641 -2.999 3.978 1.00 95.19 332 LEU A CA 1
ATOM 2602 C C . LEU A 1 332 ? -7.920 -1.662 4.140 1.00 95.19 332 LEU A C 1
ATOM 2604 O O . LEU A 1 332 ? -6.743 -1.628 4.492 1.00 95.19 332 LEU A O 1
ATOM 2608 N N . ARG A 1 333 ? -8.647 -0.558 3.940 1.00 95.19 333 ARG A N 1
ATOM 2609 C CA . ARG A 1 333 ? -8.107 0.793 4.101 1.00 95.19 333 ARG A CA 1
ATOM 2610 C C . ARG A 1 333 ? -7.810 1.147 5.553 1.00 95.19 333 ARG A C 1
ATOM 2612 O O . ARG A 1 333 ? -6.817 1.819 5.805 1.00 95.19 333 ARG A O 1
ATOM 2619 N N . ALA A 1 334 ? -8.628 0.703 6.502 1.00 96.50 334 ALA A N 1
ATOM 2620 C CA . ALA A 1 334 ? -8.342 0.893 7.918 1.00 96.50 334 ALA A CA 1
ATOM 2621 C C . ALA A 1 334 ? -7.064 0.153 8.335 1.00 96.50 334 ALA A C 1
ATOM 2623 O O . ALA A 1 334 ? -6.183 0.775 8.917 1.00 96.50 334 ALA A O 1
ATOM 2624 N N . TYR A 1 335 ? -6.911 -1.131 7.989 1.00 97.50 335 TYR A N 1
ATOM 2625 C CA . TYR A 1 335 ? -5.696 -1.892 8.301 1.00 97.50 335 TYR A CA 1
ATOM 2626 C C . TYR A 1 335 ? -4.443 -1.292 7.662 1.00 97.50 335 TYR A C 1
ATOM 2628 O O . TYR A 1 335 ? -3.422 -1.180 8.337 1.00 97.50 335 TYR A O 1
ATOM 2636 N N . ASP A 1 336 ? -4.540 -0.864 6.402 1.00 97.62 336 ASP A N 1
ATOM 2637 C CA . ASP A 1 336 ? -3.488 -0.134 5.690 1.00 97.62 336 ASP A CA 1
ATOM 2638 C C . ASP A 1 336 ? -3.048 1.121 6.464 1.00 97.62 336 ASP A C 1
ATOM 2640 O O . ASP A 1 336 ? -1.889 1.218 6.876 1.00 97.62 336 ASP A O 1
ATOM 2644 N N . ARG A 1 337 ? -3.988 2.030 6.768 1.00 96.12 337 ARG A N 1
ATOM 2645 C CA . ARG A 1 337 ? -3.689 3.268 7.508 1.00 96.12 337 ARG A CA 1
ATOM 2646 C C . ARG A 1 337 ? -3.152 2.992 8.909 1.00 96.12 337 ARG A C 1
ATOM 2648 O O . ARG A 1 337 ? -2.188 3.630 9.313 1.00 96.12 337 ARG A O 1
ATOM 2655 N N . ILE A 1 338 ? -3.731 2.041 9.644 1.00 96.31 338 ILE A N 1
ATOM 2656 C CA . ILE A 1 338 ? -3.266 1.676 10.991 1.00 96.31 338 ILE A CA 1
ATOM 2657 C C . ILE A 1 338 ? -1.821 1.181 10.927 1.00 96.31 338 ILE A C 1
ATOM 2659 O O . ILE A 1 338 ? -0.985 1.666 11.686 1.00 96.31 338 ILE A O 1
ATOM 2663 N N . ALA A 1 339 ? -1.509 0.269 10.005 1.00 96.75 339 ALA A N 1
ATOM 2664 C CA . ALA A 1 339 ? -0.163 -0.265 9.851 1.00 96.75 339 ALA A CA 1
ATOM 2665 C C . ALA A 1 339 ? 0.844 0.826 9.491 1.00 96.75 339 ALA A C 1
ATOM 2667 O O . ALA A 1 339 ? 1.843 0.977 10.187 1.00 96.75 339 ALA A O 1
ATOM 2668 N N . CYS A 1 340 ? 0.551 1.629 8.466 1.00 97.38 340 CYS A N 1
ATOM 2669 C CA . CYS A 1 340 ? 1.403 2.744 8.068 1.00 97.38 340 CYS A CA 1
ATOM 2670 C C . CYS A 1 340 ? 1.549 3.801 9.175 1.00 97.38 340 CYS A C 1
ATOM 2672 O O . CYS A 1 340 ? 2.619 4.396 9.291 1.00 97.38 340 CYS A O 1
ATOM 2674 N N . SER A 1 341 ? 0.532 3.995 10.026 1.00 95.81 341 SER A N 1
ATOM 2675 C CA . SER A 1 341 ? 0.595 4.968 11.123 1.00 95.81 341 SER A CA 1
ATOM 2676 C C . SER A 1 341 ? 1.707 4.665 12.128 1.00 95.81 341 SER A C 1
ATOM 2678 O O . SER A 1 341 ? 2.288 5.605 12.652 1.00 95.81 341 SER A O 1
ATOM 2680 N N . TYR A 1 342 ? 2.045 3.390 12.366 1.00 95.31 342 TYR A N 1
ATOM 2681 C CA . TYR A 1 342 ? 3.147 3.023 13.266 1.00 95.31 342 TYR A CA 1
ATOM 2682 C C . TYR A 1 342 ? 4.510 3.473 12.728 1.00 95.31 342 TYR A C 1
ATOM 2684 O O . TYR A 1 342 ? 5.373 3.892 13.491 1.00 95.31 342 TYR A O 1
ATOM 2692 N N . PHE A 1 343 ? 4.698 3.414 11.409 1.00 95.88 343 PHE A N 1
ATOM 2693 C CA . PHE A 1 343 ? 5.926 3.875 10.761 1.00 95.88 343 PHE A CA 1
ATOM 2694 C C . PHE A 1 343 ? 5.957 5.401 10.656 1.00 95.88 343 PHE A C 1
ATOM 2696 O O . PHE A 1 343 ? 6.993 6.011 10.891 1.00 95.88 343 PHE A O 1
ATOM 2703 N N . ALA A 1 344 ? 4.816 6.030 10.362 1.00 95.62 344 ALA A N 1
ATOM 2704 C CA . ALA A 1 344 ? 4.689 7.485 10.388 1.00 95.62 344 ALA A CA 1
ATOM 2705 C C . ALA A 1 344 ? 4.994 8.066 11.781 1.00 95.62 344 ALA A C 1
ATOM 2707 O O . ALA A 1 344 ? 5.696 9.067 11.880 1.00 95.62 344 ALA A O 1
ATOM 2708 N N . GLU A 1 345 ? 4.514 7.414 12.842 1.00 94.12 345 GLU A N 1
ATOM 2709 C CA . GLU A 1 345 ? 4.821 7.746 14.239 1.00 94.12 345 GLU A CA 1
ATOM 2710 C C . GLU A 1 345 ? 6.335 7.676 14.494 1.00 94.12 345 GLU A C 1
ATOM 2712 O O . GLU A 1 345 ? 6.909 8.640 14.992 1.00 94.12 345 GLU A O 1
ATOM 2717 N N . ALA A 1 346 ? 7.010 6.616 14.034 1.00 93.88 346 ALA A N 1
ATOM 2718 C CA . ALA A 1 346 ? 8.466 6.497 14.148 1.00 93.88 346 ALA A CA 1
ATOM 2719 C C . ALA A 1 346 ? 9.224 7.632 13.427 1.00 93.88 346 ALA A C 1
ATOM 2721 O O . ALA A 1 346 ? 10.153 8.200 13.994 1.00 93.88 346 ALA A O 1
ATOM 2722 N N . PHE A 1 347 ? 8.816 8.024 12.214 1.00 94.44 347 PHE A N 1
ATOM 2723 C CA . PHE A 1 347 ? 9.414 9.182 11.532 1.00 94.44 347 PHE A CA 1
ATOM 2724 C C . PHE A 1 347 ? 9.187 10.494 12.301 1.00 94.44 347 PHE A C 1
ATOM 2726 O O . PHE A 1 347 ? 10.107 11.303 12.423 1.00 94.44 347 PHE A O 1
ATOM 2733 N N . GLN A 1 348 ? 7.991 10.697 12.858 1.00 92.06 348 GLN A N 1
ATOM 2734 C CA . GLN A 1 348 ? 7.657 11.894 13.638 1.00 92.06 348 GLN A CA 1
ATOM 2735 C C . GLN A 1 348 ? 8.435 11.974 14.956 1.00 92.06 348 GLN A C 1
ATOM 2737 O O . GLN A 1 348 ? 8.855 13.062 15.344 1.00 92.06 348 GLN A O 1
ATOM 2742 N N . GLU A 1 349 ? 8.688 10.844 15.623 1.00 91.06 349 GLU A N 1
ATOM 2743 C CA . GLU A 1 349 ? 9.556 10.787 16.810 1.00 91.06 349 GLU A CA 1
ATOM 2744 C C . GLU A 1 349 ? 11.001 11.220 16.514 1.00 91.06 349 GLU A C 1
ATOM 2746 O O . GLU A 1 349 ? 11.690 11.710 17.408 1.00 91.06 349 GLU A O 1
ATOM 2751 N N . PHE A 1 350 ? 11.447 11.088 15.262 1.00 91.12 350 PHE A N 1
ATOM 2752 C CA . PHE A 1 350 ? 12.753 11.549 14.780 1.00 91.12 350 PHE A CA 1
ATOM 2753 C C . PHE A 1 350 ? 12.691 12.944 14.140 1.00 91.12 350 PHE A C 1
ATOM 2755 O O . PHE A 1 350 ? 13.627 13.360 13.465 1.00 91.12 350 PHE A O 1
ATOM 2762 N N . ASN A 1 351 ? 11.607 13.690 14.380 1.00 91.62 351 ASN A N 1
ATOM 2763 C CA . ASN A 1 351 ? 11.361 15.039 13.861 1.00 91.62 351 ASN A CA 1
ATOM 2764 C C . ASN A 1 351 ? 11.273 15.139 12.329 1.00 91.62 351 ASN A C 1
ATOM 2766 O O . ASN A 1 351 ? 11.360 16.239 11.776 1.00 91.62 351 ASN A O 1
ATOM 2770 N N . PHE A 1 352 ? 11.039 14.027 11.629 1.00 93.12 352 PHE A N 1
ATOM 2771 C CA . PHE A 1 352 ? 10.770 14.067 10.198 1.00 93.12 352 PHE A CA 1
ATOM 2772 C C . PHE A 1 352 ? 9.324 14.473 9.915 1.00 93.12 352 PHE A C 1
ATOM 2774 O O . PHE A 1 352 ? 8.374 14.045 10.576 1.00 93.12 352 PHE A O 1
ATOM 2781 N N . SER A 1 353 ? 9.142 15.285 8.874 1.00 93.06 353 SER A N 1
ATOM 2782 C CA . SER A 1 353 ? 7.817 15.740 8.453 1.00 93.06 353 SER A CA 1
ATOM 2783 C C . SER A 1 353 ? 7.153 14.698 7.554 1.00 93.06 353 SER A C 1
ATOM 2785 O O . SER A 1 353 ? 7.492 14.570 6.378 1.00 93.06 353 SER A O 1
ATOM 2787 N N . VAL A 1 354 ? 6.186 13.957 8.098 1.00 94.75 354 VAL A N 1
ATOM 2788 C CA . VAL A 1 354 ? 5.385 12.988 7.329 1.00 94.75 354 VAL A CA 1
ATOM 2789 C C . VAL A 1 354 ? 4.303 13.713 6.534 1.00 94.75 354 VAL A C 1
ATOM 2791 O O . VAL A 1 354 ? 3.381 14.262 7.125 1.00 94.75 354 VAL A O 1
ATOM 2794 N N . GLY A 1 355 ? 4.380 13.671 5.203 1.00 93.88 355 GLY A N 1
ATOM 2795 C CA . GLY A 1 355 ? 3.421 14.324 4.308 1.00 93.88 355 GLY A CA 1
ATOM 2796 C C . GLY A 1 355 ? 2.131 13.534 4.080 1.00 93.88 355 GLY A C 1
ATOM 2797 O O . GLY A 1 355 ? 1.043 14.104 4.026 1.00 93.88 355 GLY A O 1
ATOM 2798 N N . SER A 1 356 ? 2.223 12.216 3.926 1.00 95.38 356 SER A N 1
ATOM 2799 C CA . SER A 1 356 ? 1.056 11.333 3.809 1.00 95.38 356 SER A CA 1
ATOM 2800 C C . SER A 1 356 ? 1.461 9.875 3.969 1.00 95.38 356 SER A C 1
ATOM 2802 O O . SER A 1 356 ? 2.642 9.542 3.890 1.00 95.38 356 SER A O 1
ATOM 2804 N N . TYR A 1 357 ? 0.493 8.986 4.164 1.00 96.62 357 TYR A N 1
ATOM 2805 C CA . TYR A 1 357 ? 0.743 7.552 4.079 1.00 96.62 357 TYR A CA 1
ATOM 2806 C C . TYR A 1 357 ? -0.489 6.771 3.631 1.00 96.62 357 TYR A C 1
ATOM 2808 O O . TYR A 1 357 ? -1.628 7.128 3.943 1.00 96.62 357 TYR A O 1
ATOM 2816 N N . SER A 1 358 ? -0.246 5.711 2.860 1.00 94.56 358 SER A N 1
ATOM 2817 C CA . SER A 1 358 ? -1.239 4.722 2.423 1.00 94.56 358 SER A CA 1
ATOM 2818 C C . SER A 1 358 ? -0.599 3.645 1.558 1.00 94.56 358 SER A C 1
ATOM 2820 O O . SER A 1 358 ? 0.475 3.846 0.995 1.00 94.56 358 SER A O 1
ATOM 2822 N N . THR A 1 359 ? -1.321 2.549 1.352 1.00 94.56 359 THR A N 1
ATOM 2823 C CA . THR A 1 359 ? -0.983 1.435 0.461 1.00 94.56 359 THR A CA 1
ATOM 2824 C C . THR A 1 359 ? 0.463 0.971 0.653 1.00 94.56 359 THR A C 1
ATOM 2826 O O . THR A 1 359 ? 1.194 0.768 -0.315 1.00 94.56 359 THR A O 1
ATOM 2829 N N . GLY A 1 360 ? 0.882 0.855 1.916 1.00 95.88 360 GLY A N 1
ATOM 2830 C CA . GLY A 1 360 ? 2.229 0.425 2.280 1.00 95.88 360 GLY A CA 1
ATOM 2831 C C . GLY A 1 360 ? 3.327 1.453 2.029 1.00 95.88 360 GLY A C 1
ATOM 2832 O O . GLY A 1 360 ? 4.468 1.064 1.811 1.00 95.88 360 GLY A O 1
ATOM 2833 N N . LYS A 1 361 ? 3.013 2.751 2.010 1.00 96.25 361 LYS A N 1
ATOM 2834 C CA . LYS A 1 361 ? 3.978 3.821 1.713 1.00 96.25 361 LYS A CA 1
ATOM 2835 C C . LYS A 1 361 ? 3.849 4.958 2.707 1.00 96.25 361 LYS A C 1
ATOM 2837 O O . LYS A 1 361 ? 2.732 5.325 3.076 1.00 96.25 361 LYS A O 1
ATOM 2842 N N . ILE A 1 362 ? 4.987 5.519 3.097 1.00 97.25 362 ILE A N 1
ATOM 2843 C CA . ILE A 1 362 ? 5.091 6.690 3.957 1.00 97.25 362 ILE A CA 1
ATOM 2844 C C . ILE A 1 362 ? 5.842 7.763 3.172 1.00 97.25 362 ILE A C 1
ATOM 2846 O O . ILE A 1 362 ? 7.004 7.584 2.818 1.00 97.25 362 ILE A O 1
ATOM 2850 N N . MET A 1 363 ? 5.162 8.868 2.882 1.00 96.50 363 MET A N 1
ATOM 2851 C CA . MET A 1 363 ? 5.761 10.035 2.247 1.00 96.50 363 MET A CA 1
ATOM 2852 C C . MET A 1 363 ? 6.378 10.918 3.322 1.00 96.50 363 MET A C 1
ATOM 2854 O O . MET A 1 363 ? 5.666 11.387 4.215 1.00 96.50 363 MET A O 1
ATOM 2858 N N . VAL A 1 364 ? 7.675 11.178 3.217 1.00 96.31 364 VAL A N 1
ATOM 2859 C CA . VAL A 1 364 ? 8.421 12.004 4.171 1.00 96.31 364 VAL A CA 1
ATOM 2860 C C . VAL A 1 364 ? 9.119 13.126 3.416 1.00 96.31 364 VAL A C 1
ATOM 2862 O O . VAL A 1 364 ? 9.693 12.898 2.352 1.00 96.31 364 VAL A O 1
ATOM 2865 N N . TYR A 1 365 ? 9.052 14.341 3.955 1.00 95.62 365 TYR A N 1
ATOM 2866 C CA . TYR A 1 365 ? 9.827 15.472 3.458 1.00 95.62 365 TYR A CA 1
ATOM 2867 C C . TYR A 1 365 ? 11.210 15.460 4.103 1.00 95.62 365 TYR A C 1
ATOM 2869 O O . TYR A 1 365 ? 11.315 15.505 5.329 1.00 95.62 365 TYR A O 1
ATOM 2877 N N . VAL A 1 366 ? 12.246 15.408 3.272 1.00 95.69 366 VAL A N 1
ATOM 2878 C CA . VAL A 1 366 ? 13.639 15.211 3.682 1.00 95.69 366 VAL A CA 1
ATOM 2879 C C . VAL A 1 366 ? 14.497 16.317 3.084 1.00 95.69 366 VAL A C 1
ATOM 2881 O O . VAL A 1 366 ? 14.469 16.546 1.872 1.00 95.69 366 VAL A O 1
ATOM 2884 N N . ARG A 1 367 ? 15.263 17.014 3.922 1.00 94.94 367 ARG A N 1
ATOM 2885 C CA . ARG A 1 367 ? 16.270 17.986 3.473 1.00 94.94 367 ARG A CA 1
ATOM 2886 C C . ARG A 1 367 ? 17.566 17.273 3.067 1.00 94.94 367 ARG A C 1
ATOM 2888 O O . ARG A 1 367 ? 17.838 16.190 3.579 1.00 94.94 367 ARG A O 1
ATOM 2895 N N . PRO A 1 368 ? 18.420 17.868 2.218 1.00 93.75 368 PRO A N 1
ATOM 2896 C CA . PRO A 1 368 ? 19.670 17.231 1.792 1.00 93.75 368 PRO A CA 1
ATOM 2897 C C . PRO A 1 368 ? 20.560 16.734 2.946 1.00 93.75 368 PRO A C 1
ATOM 2899 O O . PRO A 1 368 ? 21.115 15.646 2.871 1.00 93.75 368 PRO A O 1
ATOM 2902 N N . GLN A 1 369 ? 20.638 17.481 4.051 1.00 93.12 369 GLN A N 1
ATOM 2903 C CA . GLN A 1 369 ? 21.417 17.103 5.237 1.00 93.12 369 GLN A CA 1
ATOM 2904 C C . GLN A 1 369 ? 20.787 15.991 6.097 1.00 93.12 369 GLN A C 1
ATOM 2906 O O . GLN A 1 369 ? 21.418 15.497 7.023 1.00 93.12 369 GLN A O 1
ATOM 2911 N N . GLU A 1 370 ? 19.534 15.623 5.829 1.00 93.88 370 GLU A N 1
ATOM 2912 C CA . GLU A 1 370 ? 18.756 14.643 6.598 1.00 93.88 370 GLU A CA 1
ATOM 2913 C C . GLU A 1 370 ? 18.748 13.248 5.945 1.00 93.88 370 GLU A C 1
ATOM 2915 O O . GLU A 1 370 ? 18.283 12.288 6.563 1.00 93.88 370 GLU A O 1
ATOM 2920 N N . VAL A 1 371 ? 19.256 13.116 4.709 1.00 93.50 371 VAL A N 1
ATOM 2921 C CA . VAL A 1 371 ? 19.112 11.900 3.885 1.00 93.50 371 VAL A CA 1
ATOM 2922 C C . VAL A 1 371 ? 19.697 10.664 4.575 1.00 93.50 371 VAL A C 1
ATOM 2924 O O . VAL A 1 371 ? 19.003 9.658 4.708 1.00 93.50 371 VAL A O 1
ATOM 2927 N N . THR A 1 372 ? 20.927 10.735 5.085 1.00 91.12 372 THR A N 1
ATOM 2928 C CA . THR A 1 372 ? 21.559 9.603 5.786 1.00 91.12 372 THR A CA 1
ATOM 2929 C C . THR A 1 372 ? 20.727 9.152 6.987 1.00 91.12 372 THR A C 1
ATOM 2931 O O . THR A 1 372 ? 20.425 7.969 7.136 1.00 91.12 372 THR A O 1
ATOM 2934 N N . GLN A 1 373 ? 20.274 10.095 7.818 1.00 91.69 373 GLN A N 1
ATOM 2935 C CA . GLN A 1 373 ? 19.506 9.775 9.020 1.00 91.69 373 GLN A CA 1
ATOM 2936 C C . GLN A 1 373 ? 18.157 9.121 8.684 1.00 91.69 373 GLN A C 1
ATOM 2938 O O . GLN A 1 373 ? 17.777 8.136 9.322 1.00 91.69 373 GLN A O 1
ATOM 2943 N N . VAL A 1 374 ? 17.433 9.639 7.686 1.00 94.19 374 VAL A N 1
ATOM 2944 C CA . VAL A 1 374 ? 16.114 9.104 7.319 1.00 94.19 374 VAL A CA 1
ATOM 2945 C C . VAL A 1 374 ? 16.218 7.727 6.657 1.00 94.19 374 VAL A C 1
ATOM 2947 O O . VAL A 1 374 ? 15.389 6.859 6.929 1.00 94.19 374 VAL A O 1
ATOM 2950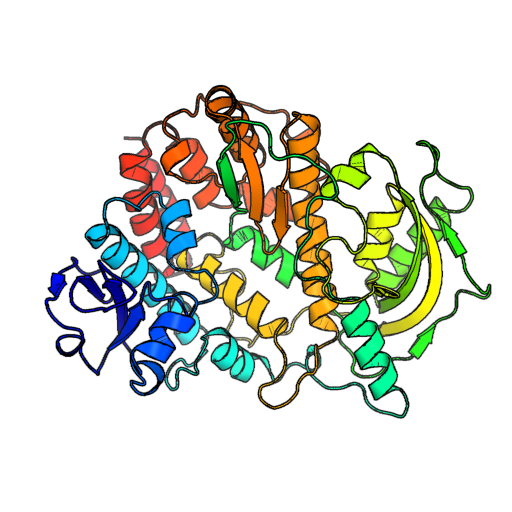 N N . VAL A 1 375 ? 17.254 7.496 5.841 1.00 92.88 375 VAL A N 1
ATOM 2951 C CA . VAL A 1 375 ? 17.529 6.197 5.206 1.00 92.88 375 VAL A CA 1
ATOM 2952 C C . VAL A 1 375 ? 17.849 5.151 6.269 1.00 92.88 375 VAL A C 1
ATOM 2954 O O . VAL A 1 375 ? 17.254 4.073 6.272 1.00 92.88 375 VAL A O 1
ATOM 2957 N N . ASN A 1 376 ? 18.708 5.495 7.225 1.00 89.81 376 ASN A N 1
ATOM 2958 C CA . ASN A 1 376 ? 19.081 4.606 8.319 1.00 89.81 376 ASN A CA 1
ATOM 2959 C C . ASN A 1 376 ? 17.878 4.255 9.206 1.00 89.81 376 ASN A C 1
ATOM 2961 O O . ASN A 1 376 ? 17.654 3.082 9.522 1.00 89.81 376 ASN A O 1
ATOM 2965 N N . LEU A 1 377 ? 17.040 5.245 9.537 1.00 92.31 377 LEU A N 1
ATOM 2966 C CA . LEU A 1 377 ? 15.788 5.003 10.250 1.00 92.31 377 LEU A CA 1
ATOM 2967 C C . LEU A 1 377 ? 14.877 4.056 9.456 1.00 92.31 377 LEU A C 1
ATOM 2969 O O . LEU A 1 377 ? 14.416 3.053 10.001 1.00 92.31 377 LEU A O 1
ATOM 2973 N N . ALA A 1 378 ? 14.659 4.322 8.167 1.00 93.88 378 ALA A N 1
ATOM 2974 C CA . ALA A 1 378 ? 13.815 3.496 7.310 1.00 93.88 378 ALA A CA 1
ATOM 2975 C C . ALA A 1 378 ? 14.287 2.032 7.259 1.00 93.88 378 ALA A C 1
ATOM 2977 O O . ALA A 1 378 ? 13.497 1.124 7.530 1.00 93.88 378 ALA A O 1
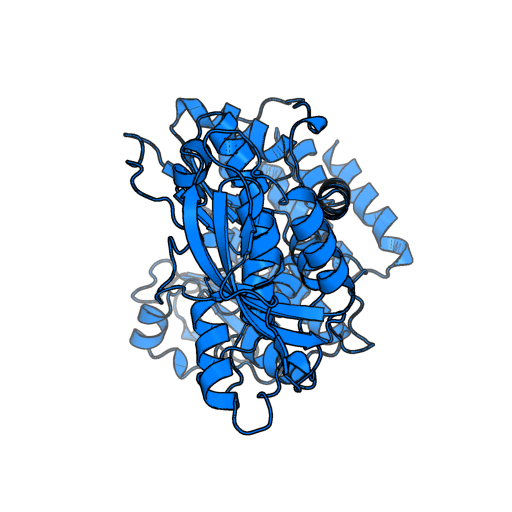ATOM 2978 N N . LEU A 1 379 ? 15.575 1.796 6.993 1.00 90.88 379 LEU A N 1
ATOM 2979 C CA . LEU A 1 379 ? 16.156 0.451 6.923 1.00 90.88 379 LEU A CA 1
ATOM 2980 C C . LEU A 1 379 ? 16.028 -0.304 8.252 1.00 90.88 379 LEU A C 1
ATOM 2982 O O . LEU A 1 379 ? 15.734 -1.509 8.268 1.00 90.88 379 LEU A O 1
ATOM 2986 N N . SER A 1 380 ? 16.184 0.399 9.374 1.00 87.88 380 SER A N 1
ATOM 2987 C CA . SER A 1 380 ? 16.038 -0.192 10.703 1.00 87.88 380 SER A CA 1
ATOM 2988 C C . SER A 1 380 ? 14.607 -0.653 10.996 1.00 87.88 380 SER A C 1
ATOM 2990 O O . SER A 1 380 ? 14.387 -1.775 11.461 1.00 87.88 380 SER A O 1
ATOM 2992 N N . LEU A 1 381 ? 13.619 0.148 10.583 1.00 91.31 381 LEU A N 1
ATOM 2993 C CA . LEU A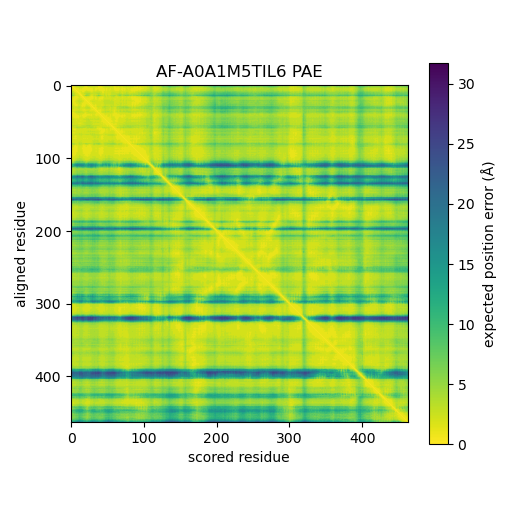 1 381 ? 12.197 -0.183 10.652 1.00 91.31 381 LEU A CA 1
ATOM 2994 C C . LEU A 1 381 ? 11.808 -1.290 9.658 1.00 91.31 381 LEU A C 1
ATOM 2996 O O . LEU A 1 381 ? 10.717 -1.850 9.759 1.00 91.31 381 LEU A O 1
ATOM 3000 N N . GLY A 1 382 ? 12.700 -1.621 8.718 1.00 91.62 382 GLY A N 1
ATOM 3001 C CA . GLY A 1 382 ? 12.464 -2.587 7.647 1.00 91.62 382 GLY A CA 1
ATOM 3002 C C . GLY A 1 382 ? 11.636 -2.022 6.495 1.00 91.62 382 GLY A C 1
ATOM 3003 O O . GLY A 1 382 ? 10.968 -2.773 5.791 1.00 91.62 382 GLY A O 1
ATOM 3004 N N . LEU A 1 383 ? 11.674 -0.703 6.312 1.00 94.56 383 LEU A N 1
ATOM 3005 C CA . LEU A 1 383 ? 11.195 -0.030 5.112 1.00 94.56 383 LEU A CA 1
ATOM 3006 C C . LEU A 1 383 ? 12.276 -0.054 4.026 1.00 94.56 383 LEU A C 1
ATOM 3008 O O . LEU A 1 383 ? 13.471 -0.125 4.311 1.00 94.56 383 LEU A O 1
ATOM 3012 N N . LEU A 1 384 ? 11.834 0.044 2.779 1.00 93.69 384 LEU A N 1
ATOM 3013 C CA . LEU A 1 384 ? 12.660 0.176 1.592 1.00 93.69 384 LEU A CA 1
ATOM 3014 C C . LEU A 1 384 ? 12.656 1.661 1.182 1.00 93.69 384 LEU A C 1
ATOM 3016 O O . LEU A 1 384 ? 11.620 2.162 0.718 1.00 93.69 384 LEU A O 1
ATOM 3020 N N . PRO A 1 385 ? 13.756 2.400 1.410 1.00 94.38 385 PRO A N 1
ATOM 3021 C CA . PRO A 1 385 ? 13.918 3.737 0.847 1.00 94.38 385 PRO A CA 1
ATOM 3022 C C . PRO A 1 385 ? 14.029 3.665 -0.689 1.00 94.38 385 PRO A C 1
ATOM 3024 O O . PRO A 1 385 ? 14.346 2.600 -1.225 1.00 94.38 385 PRO A O 1
ATOM 3027 N N . PRO A 1 386 ? 13.802 4.778 -1.406 1.00 92.56 386 PRO A N 1
ATOM 3028 C CA . PRO A 1 386 ? 14.188 4.892 -2.812 1.00 92.56 386 PRO A CA 1
ATOM 3029 C C . PRO A 1 386 ? 15.663 4.502 -3.012 1.00 92.56 386 PRO A C 1
ATOM 3031 O O . PRO A 1 386 ? 16.512 4.862 -2.190 1.00 92.56 386 PRO A O 1
ATOM 3034 N N . MET A 1 387 ? 15.968 3.709 -4.046 1.00 90.12 387 MET A N 1
ATOM 3035 C CA . MET A 1 387 ? 17.318 3.148 -4.223 1.00 90.12 387 MET A CA 1
ATOM 3036 C C . MET A 1 387 ? 18.395 4.214 -4.468 1.00 90.12 387 MET A C 1
ATOM 3038 O O . MET A 1 387 ? 19.538 4.019 -4.063 1.00 90.12 387 MET A O 1
ATOM 3042 N N . ASP A 1 388 ? 18.039 5.343 -5.076 1.00 86.38 388 ASP A N 1
ATOM 3043 C CA . ASP A 1 388 ? 18.927 6.494 -5.278 1.00 86.38 388 ASP A CA 1
ATOM 3044 C C . ASP A 1 388 ? 19.426 7.098 -3.952 1.00 86.38 388 ASP A C 1
ATOM 3046 O O . ASP A 1 388 ? 20.550 7.594 -3.874 1.00 86.38 388 ASP A O 1
ATOM 3050 N N . LEU A 1 389 ? 18.642 6.980 -2.875 1.00 89.38 389 LEU A N 1
ATOM 3051 C CA . LEU A 1 389 ? 19.034 7.437 -1.541 1.00 89.38 389 LEU A CA 1
ATOM 3052 C C . LEU A 1 389 ? 19.927 6.449 -0.780 1.00 89.38 389 LEU A C 1
ATOM 3054 O O . LEU A 1 389 ? 20.484 6.811 0.254 1.00 89.38 389 LEU A O 1
ATOM 3058 N N . LEU A 1 390 ? 20.086 5.206 -1.245 1.00 85.75 390 LEU A N 1
ATOM 3059 C CA . LEU A 1 390 ? 20.884 4.206 -0.523 1.00 85.75 390 LEU A CA 1
ATOM 3060 C C . LEU A 1 390 ? 22.384 4.498 -0.542 1.00 85.75 390 LEU A C 1
ATOM 3062 O O . LEU A 1 390 ? 23.080 4.072 0.372 1.00 85.75 390 LEU A O 1
ATOM 3066 N N . MET A 1 391 ? 22.870 5.270 -1.520 1.00 75.25 391 MET A N 1
ATOM 3067 C CA . MET A 1 391 ? 24.288 5.636 -1.659 1.00 75.25 391 MET A CA 1
ATOM 3068 C C . MET A 1 391 ? 24.896 6.261 -0.393 1.00 75.25 391 MET A C 1
ATOM 3070 O O . MET A 1 391 ? 26.111 6.224 -0.221 1.00 75.25 391 MET A O 1
ATOM 3074 N N . VAL A 1 392 ? 24.069 6.857 0.473 1.00 72.44 392 VAL A N 1
ATOM 3075 C CA . VAL A 1 392 ? 24.506 7.569 1.684 1.00 72.44 392 VAL A CA 1
ATOM 3076 C C . VAL A 1 392 ? 24.244 6.797 2.980 1.00 72.44 392 VAL A C 1
ATOM 3078 O O . VAL A 1 392 ? 24.364 7.370 4.064 1.00 72.44 392 VAL A O 1
ATOM 3081 N N . ALA A 1 393 ? 23.832 5.529 2.890 1.00 68.12 393 ALA A N 1
ATOM 3082 C CA . ALA A 1 393 ? 23.563 4.699 4.055 1.00 68.12 393 ALA A CA 1
ATOM 3083 C C . ALA A 1 393 ? 24.871 4.319 4.763 1.00 68.12 393 ALA A C 1
ATOM 3085 O O . ALA A 1 393 ? 25.755 3.677 4.196 1.00 68.12 393 ALA A O 1
ATOM 3086 N N . GLU A 1 394 ? 24.957 4.663 6.040 1.00 62.38 394 GLU A N 1
ATOM 3087 C CA . GLU A 1 394 ? 25.988 4.170 6.949 1.00 62.38 394 GLU A CA 1
ATOM 3088 C C . GLU A 1 394 ? 25.344 3.040 7.757 1.00 62.38 394 GLU A C 1
ATOM 3090 O O . GLU A 1 394 ? 24.171 3.136 8.104 1.00 62.38 394 GLU A O 1
ATOM 3095 N N . GLY A 1 395 ? 26.028 1.922 8.004 1.00 57.31 395 GLY A N 1
ATOM 3096 C CA . GLY A 1 395 ? 25.419 0.807 8.739 1.00 57.31 395 GLY A CA 1
ATOM 3097 C C . GLY A 1 395 ? 24.885 1.275 10.098 1.00 57.31 395 GLY A C 1
ATOM 3098 O O . GLY A 1 395 ? 25.660 1.750 10.922 1.00 57.31 395 GLY A O 1
ATOM 3099 N N . VAL A 1 396 ? 23.573 1.158 10.336 1.00 53.69 396 VAL A N 1
ATOM 3100 C CA . VAL A 1 396 ? 22.946 1.621 11.583 1.00 53.69 396 VAL A CA 1
ATOM 3101 C C . VAL A 1 396 ? 22.181 0.505 12.275 1.00 53.69 396 VAL A C 1
ATOM 3103 O O . VAL A 1 396 ? 21.277 -0.114 11.711 1.00 53.69 396 VAL A O 1
ATOM 3106 N N . GLU A 1 397 ? 22.503 0.324 13.553 1.00 55.84 397 GLU A N 1
ATOM 3107 C CA . GLU A 1 397 ? 21.650 -0.353 14.520 1.00 55.84 397 GLU A CA 1
ATOM 3108 C C . GLU A 1 397 ? 20.682 0.663 15.138 1.00 55.84 397 GLU A C 1
ATOM 3110 O O . GLU A 1 397 ? 21.095 1.668 15.714 1.00 55.84 397 GLU A O 1
ATOM 3115 N N . VAL A 1 398 ? 19.378 0.406 15.032 1.00 56.41 398 VAL A N 1
ATOM 3116 C CA . VAL A 1 398 ? 18.356 1.125 15.807 1.00 56.41 398 VAL A CA 1
ATOM 3117 C C . VAL A 1 398 ? 17.704 0.132 16.751 1.00 56.41 398 VAL A C 1
ATOM 3119 O O . VAL A 1 398 ? 17.418 -1.006 16.365 1.00 56.41 398 VAL A O 1
ATOM 3122 N N . ASP A 1 399 ? 17.433 0.578 17.977 1.00 64.12 399 ASP A N 1
ATOM 3123 C CA . ASP A 1 399 ? 16.641 -0.177 18.938 1.00 64.12 399 ASP A CA 1
ATOM 3124 C C . ASP A 1 399 ? 15.202 -0.345 18.425 1.00 64.12 399 ASP A C 1
ATOM 3126 O O . ASP A 1 399 ? 14.337 0.528 18.533 1.00 64.12 399 ASP A O 1
ATOM 3130 N N . ASN A 1 400 ? 14.960 -1.507 17.828 1.00 63.16 400 ASN A N 1
ATOM 3131 C CA . ASN A 1 400 ? 13.683 -1.871 17.236 1.00 63.16 400 ASN A CA 1
ATOM 3132 C C . ASN A 1 400 ? 12.587 -2.130 18.279 1.00 63.16 400 ASN A C 1
ATOM 3134 O O . ASN A 1 400 ? 11.410 -2.119 17.913 1.00 63.16 400 ASN A O 1
ATOM 3138 N N . ALA A 1 401 ? 12.936 -2.355 19.553 1.00 61.84 401 ALA A N 1
ATOM 3139 C CA . ALA A 1 401 ? 11.968 -2.685 20.600 1.00 61.84 401 ALA A CA 1
ATOM 3140 C C . ALA A 1 401 ? 11.065 -1.496 20.971 1.00 61.84 4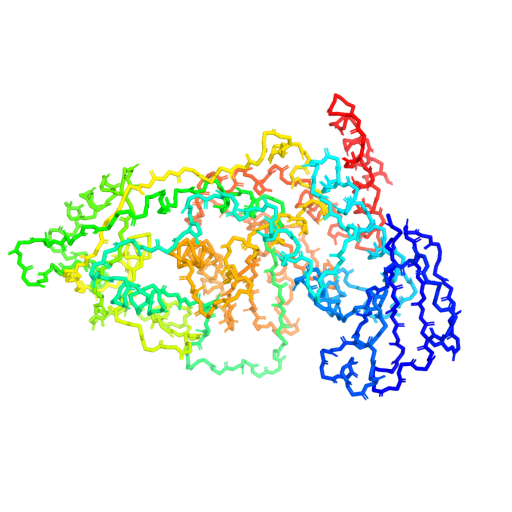01 ALA A C 1
ATOM 3142 O O . ALA A 1 401 ? 9.993 -1.685 21.547 1.00 61.84 401 ALA A O 1
ATOM 3143 N N . LYS A 1 402 ? 11.469 -0.274 20.604 1.00 71.06 402 LYS A N 1
ATOM 3144 C CA . LYS A 1 402 ? 10.734 0.953 20.916 1.00 71.06 402 LYS A CA 1
ATOM 3145 C C . LYS A 1 402 ? 9.419 1.098 20.136 1.00 71.06 402 LYS A C 1
ATOM 3147 O O . LYS A 1 402 ? 8.470 1.699 20.642 1.00 71.06 402 LYS A O 1
ATOM 3152 N N . TYR A 1 403 ? 9.324 0.556 18.921 1.00 76.69 403 TYR A N 1
ATOM 3153 C CA . TYR A 1 403 ? 8.200 0.853 18.027 1.00 76.69 403 TYR A CA 1
ATOM 3154 C C . TYR A 1 403 ? 7.079 -0.180 18.123 1.00 76.69 403 TYR A C 1
ATOM 3156 O O . TYR A 1 403 ? 7.290 -1.386 18.021 1.00 76.69 403 TYR A O 1
ATOM 3164 N N . LYS A 1 404 ? 5.838 0.305 18.229 1.00 84.81 404 LYS A N 1
ATOM 3165 C CA . LYS A 1 404 ? 4.622 -0.509 18.419 1.00 84.81 404 LYS A CA 1
ATOM 3166 C C . LYS A 1 404 ? 4.132 -1.202 17.134 1.00 84.81 404 LYS A C 1
ATOM 3168 O O . LYS A 1 404 ? 2.927 -1.346 16.931 1.00 84.81 404 LYS A O 1
ATOM 3173 N N . ILE A 1 405 ? 5.043 -1.619 16.254 1.00 90.94 405 ILE A N 1
ATOM 3174 C CA . ILE A 1 405 ? 4.707 -2.346 15.022 1.00 90.94 405 ILE A CA 1
ATOM 3175 C C . ILE A 1 405 ? 4.052 -3.685 15.410 1.00 90.94 405 ILE A C 1
ATOM 3177 O O . ILE A 1 405 ? 4.571 -4.376 16.289 1.00 90.94 405 ILE A O 1
ATOM 3181 N N . PRO A 1 406 ? 2.937 -4.100 14.772 1.00 91.81 406 PRO A N 1
ATOM 3182 C CA . PRO A 1 406 ? 2.318 -5.391 15.052 1.00 91.81 406 PRO A CA 1
ATOM 3183 C C . PRO A 1 406 ? 3.347 -6.534 14.956 1.00 91.81 406 PRO A C 1
ATOM 3185 O O . PRO A 1 406 ? 3.970 -6.672 13.900 1.00 91.81 406 PRO A O 1
ATOM 3188 N N . PRO A 1 407 ? 3.511 -7.391 15.986 1.00 91.94 407 PRO A N 1
ATOM 3189 C CA . PRO A 1 407 ? 4.586 -8.389 16.019 1.00 91.94 407 PRO A CA 1
ATOM 3190 C C . PRO A 1 407 ? 4.612 -9.315 14.798 1.00 91.94 407 PRO A C 1
ATOM 3192 O O . PRO A 1 407 ? 5.671 -9.595 14.249 1.00 91.94 407 PRO A O 1
ATOM 3195 N N . VAL A 1 408 ? 3.436 -9.723 14.309 1.00 92.44 408 VAL A N 1
ATOM 3196 C CA . VAL A 1 408 ? 3.308 -10.565 13.107 1.00 92.44 408 VAL A CA 1
ATOM 3197 C C . VAL A 1 408 ? 3.753 -9.826 11.839 1.00 92.44 408 VAL A C 1
ATOM 3199 O O . VAL A 1 408 ? 4.354 -10.436 10.959 1.00 92.44 408 VAL A O 1
ATOM 3202 N N . LEU A 1 409 ? 3.471 -8.522 11.725 1.00 93.69 409 LEU A N 1
ATOM 3203 C CA . LEU A 1 409 ? 3.952 -7.718 10.597 1.00 93.69 409 LEU A CA 1
ATOM 3204 C C . LEU A 1 409 ? 5.474 -7.569 10.673 1.00 93.69 409 LEU A C 1
ATOM 3206 O O . LEU A 1 409 ? 6.153 -7.788 9.675 1.00 93.69 409 LEU A O 1
ATOM 3210 N N . ARG A 1 410 ? 6.009 -7.269 11.863 1.00 92.94 410 ARG A N 1
ATOM 3211 C CA . ARG A 1 410 ? 7.452 -7.139 12.079 1.00 92.94 410 ARG A CA 1
ATOM 3212 C C . ARG A 1 410 ? 8.197 -8.427 11.732 1.00 92.94 410 ARG A C 1
ATOM 3214 O O . ARG A 1 410 ? 9.136 -8.388 10.947 1.00 92.94 410 ARG A O 1
ATOM 3221 N N . GLN A 1 411 ? 7.719 -9.566 12.231 1.00 91.50 411 GLN A N 1
ATOM 3222 C CA . GLN A 1 411 ? 8.287 -10.878 11.928 1.00 91.50 411 GLN A CA 1
ATOM 3223 C C . GLN A 1 411 ? 8.365 -11.135 10.417 1.00 91.50 411 GLN A C 1
ATOM 3225 O O . GLN A 1 411 ? 9.381 -11.624 9.932 1.00 91.50 411 GLN A O 1
ATOM 3230 N N . ARG A 1 412 ? 7.313 -10.787 9.665 1.00 91.25 412 ARG A N 1
ATOM 3231 C CA . ARG A 1 412 ? 7.291 -10.950 8.204 1.00 91.25 412 ARG A CA 1
ATOM 3232 C C . ARG A 1 412 ? 8.275 -10.022 7.501 1.00 91.25 412 ARG A C 1
ATOM 3234 O O . ARG A 1 412 ? 8.951 -10.468 6.587 1.00 91.25 412 ARG A O 1
ATOM 3241 N N . ILE A 1 413 ? 8.380 -8.768 7.940 1.00 91.75 413 ILE A N 1
ATOM 3242 C CA . ILE A 1 413 ? 9.362 -7.808 7.415 1.00 91.75 413 ILE A CA 1
ATOM 3243 C C . ILE A 1 413 ? 10.792 -8.326 7.633 1.00 91.75 413 ILE A C 1
ATOM 3245 O O . ILE A 1 413 ? 11.602 -8.308 6.714 1.00 91.75 413 ILE A O 1
ATOM 3249 N N . ASP A 1 414 ? 11.103 -8.859 8.816 1.00 87.94 414 ASP A N 1
ATOM 3250 C CA . ASP A 1 414 ? 12.442 -9.386 9.124 1.00 87.94 414 ASP A CA 1
ATOM 3251 C C . ASP A 1 414 ? 12.765 -10.705 8.379 1.00 87.94 414 ASP A C 1
ATOM 3253 O O . ASP A 1 414 ? 13.933 -11.080 8.194 1.00 87.94 414 ASP A O 1
ATOM 3257 N N . GLN A 1 415 ? 11.736 -11.421 7.922 1.00 86.38 415 GLN A N 1
ATOM 3258 C CA . GLN A 1 415 ? 11.857 -12.591 7.047 1.00 86.38 415 GLN A CA 1
ATOM 3259 C C . GLN A 1 415 ? 11.936 -12.225 5.559 1.00 86.38 415 GLN A C 1
ATOM 3261 O O . GLN A 1 415 ? 12.364 -13.065 4.767 1.00 86.38 415 GLN A O 1
ATOM 3266 N N . ASP A 1 416 ? 11.580 -10.995 5.182 1.00 86.25 416 ASP A N 1
ATOM 3267 C CA . ASP A 1 416 ? 11.551 -10.566 3.790 1.00 86.25 416 ASP A CA 1
ATOM 3268 C C . ASP A 1 416 ? 12.971 -10.439 3.221 1.00 86.25 416 ASP A C 1
ATOM 3270 O O . ASP A 1 416 ? 13.816 -9.675 3.705 1.00 86.25 416 ASP A O 1
ATOM 3274 N N . TYR A 1 417 ? 13.252 -11.219 2.177 1.00 82.75 417 TYR A N 1
ATOM 3275 C CA . TYR A 1 417 ? 14.571 -11.243 1.560 1.00 82.75 417 TYR A CA 1
ATOM 3276 C C . TYR A 1 417 ? 14.922 -9.925 0.863 1.00 82.75 417 TYR A C 1
ATOM 3278 O O . TYR A 1 417 ? 16.105 -9.602 0.800 1.00 82.75 417 TYR A O 1
ATOM 3286 N N . ILE A 1 418 ? 13.944 -9.143 0.392 1.00 86.38 418 ILE A N 1
ATOM 3287 C CA . ILE A 1 418 ? 14.198 -7.820 -0.196 1.00 86.38 418 ILE A CA 1
ATOM 3288 C C . ILE A 1 418 ? 14.690 -6.868 0.894 1.00 86.38 418 ILE A C 1
ATOM 3290 O O . ILE A 1 418 ? 15.683 -6.176 0.694 1.00 86.38 418 ILE A O 1
ATOM 3294 N N . CYS A 1 419 ? 14.088 -6.890 2.087 1.00 85.81 419 CYS A N 1
ATOM 3295 C CA . CYS A 1 419 ? 14.588 -6.102 3.220 1.00 85.81 419 CYS A CA 1
ATOM 3296 C C . CYS A 1 419 ? 16.017 -6.495 3.607 1.00 85.81 419 CYS A C 1
ATOM 3298 O O . CYS A 1 419 ? 16.857 -5.628 3.854 1.00 85.81 419 CYS A O 1
ATOM 3300 N N . ARG A 1 420 ? 16.319 -7.799 3.641 1.00 83.19 420 ARG A N 1
ATOM 3301 C CA . ARG A 1 420 ? 17.683 -8.287 3.911 1.00 83.19 420 ARG A CA 1
ATOM 3302 C C . ARG A 1 420 ? 18.666 -7.851 2.833 1.00 83.19 420 ARG A C 1
ATOM 3304 O O . ARG A 1 420 ? 19.777 -7.455 3.167 1.00 83.19 420 ARG A O 1
ATOM 3311 N N . LEU A 1 421 ? 18.246 -7.891 1.571 1.00 83.62 421 LEU A N 1
ATOM 3312 C CA . LEU A 1 421 ? 19.042 -7.439 0.440 1.00 83.62 421 LEU A CA 1
ATOM 3313 C C . LEU A 1 421 ? 19.370 -5.946 0.558 1.00 83.62 421 LEU A C 1
ATOM 3315 O O . LEU A 1 421 ? 20.536 -5.582 0.475 1.00 83.62 421 LEU A O 1
ATOM 3319 N N . TYR A 1 422 ? 18.368 -5.104 0.823 1.00 84.75 422 TYR A N 1
ATOM 3320 C CA . TYR A 1 422 ? 18.553 -3.665 1.029 1.00 84.75 422 TYR A CA 1
ATOM 3321 C C . TYR A 1 422 ? 19.534 -3.373 2.167 1.00 84.75 422 TYR A C 1
ATOM 3323 O O . TYR A 1 422 ? 20.429 -2.554 2.008 1.00 84.75 422 TYR A O 1
ATOM 3331 N N . ARG A 1 423 ? 19.416 -4.078 3.300 1.00 82.31 423 ARG A N 1
ATOM 3332 C CA . ARG A 1 423 ? 20.345 -3.926 4.432 1.00 82.31 423 ARG A CA 1
ATOM 3333 C C . ARG A 1 423 ? 21.761 -4.410 4.098 1.00 82.31 423 ARG A C 1
ATOM 3335 O O . ARG A 1 423 ? 22.726 -3.780 4.508 1.00 82.31 423 ARG A O 1
ATOM 3342 N N . GLY A 1 424 ? 21.889 -5.517 3.365 1.00 77.94 424 GLY A N 1
ATOM 3343 C CA . GLY A 1 424 ? 23.180 -6.124 3.027 1.00 77.94 424 GLY A CA 1
ATOM 3344 C C . GLY A 1 424 ? 23.930 -5.437 1.883 1.00 77.94 424 GLY A C 1
ATOM 3345 O O . GLY A 1 424 ? 25.152 -5.530 1.824 1.00 77.94 424 GLY A O 1
ATOM 3346 N N . LEU A 1 425 ? 23.217 -4.752 0.985 1.00 75.94 425 LEU A N 1
ATOM 3347 C CA . LEU A 1 425 ? 23.777 -4.061 -0.183 1.00 75.94 425 LEU A CA 1
ATOM 3348 C C . LEU A 1 425 ? 23.606 -2.542 -0.136 1.00 75.94 425 LEU A C 1
ATOM 3350 O O . LEU A 1 425 ? 23.796 -1.887 -1.158 1.00 75.94 425 LEU A O 1
ATOM 3354 N N . ALA A 1 426 ? 23.291 -1.969 1.026 1.00 73.00 426 ALA A N 1
ATOM 3355 C CA . ALA A 1 426 ? 23.154 -0.521 1.177 1.00 73.00 426 ALA A CA 1
ATOM 3356 C C . ALA A 1 426 ? 24.407 0.235 0.682 1.00 73.00 426 ALA A C 1
ATOM 3358 O O . ALA A 1 426 ? 24.289 1.290 0.075 1.00 73.00 426 ALA A O 1
ATOM 3359 N N . SER A 1 427 ? 25.597 -0.356 0.838 1.00 70.62 427 SER A N 1
ATOM 3360 C CA . SER A 1 427 ? 26.876 0.194 0.365 1.00 70.62 427 SER A CA 1
ATOM 3361 C C . SER A 1 427 ? 27.209 -0.080 -1.112 1.00 70.62 427 SER A C 1
ATOM 3363 O O . SER A 1 427 ? 28.238 0.388 -1.593 1.00 70.62 427 SER A O 1
ATOM 3365 N N . ARG A 1 428 ? 26.387 -0.856 -1.836 1.00 78.56 428 ARG A N 1
ATOM 3366 C CA . ARG A 1 428 ? 26.576 -1.208 -3.261 1.00 78.56 428 ARG A CA 1
ATOM 3367 C C . ARG A 1 428 ? 25.246 -1.180 -4.037 1.00 78.56 428 ARG A C 1
ATOM 3369 O O . ARG A 1 428 ? 24.806 -2.221 -4.549 1.00 78.56 428 ARG A O 1
ATOM 3376 N N . PRO A 1 429 ? 24.552 -0.032 -4.094 1.00 74.56 429 PRO A N 1
ATOM 3377 C CA . PRO A 1 429 ? 23.232 0.052 -4.719 1.00 74.56 429 PRO A CA 1
ATOM 3378 C C . PRO A 1 429 ? 23.274 -0.135 -6.244 1.00 74.56 429 PRO A C 1
ATOM 3380 O O . PRO A 1 429 ? 22.279 -0.560 -6.826 1.00 74.56 429 PRO A O 1
ATOM 3383 N N . ASP A 1 430 ? 24.432 0.052 -6.887 1.00 78.38 430 ASP A N 1
ATOM 3384 C CA . ASP A 1 430 ? 24.666 -0.259 -8.305 1.00 78.38 430 ASP A CA 1
ATOM 3385 C C . ASP A 1 430 ? 24.344 -1.727 -8.651 1.00 78.38 430 ASP A C 1
ATOM 3387 O O . ASP A 1 430 ? 23.827 -2.027 -9.733 1.00 78.38 430 ASP A O 1
ATOM 3391 N N . LYS A 1 431 ? 24.573 -2.637 -7.695 1.00 83.94 431 LYS A N 1
ATOM 3392 C CA . LYS A 1 431 ? 24.297 -4.077 -7.819 1.00 83.94 431 LYS A CA 1
ATOM 3393 C C . LYS A 1 431 ? 22.909 -4.482 -7.324 1.00 83.94 431 LYS A C 1
ATOM 3395 O O . LYS A 1 431 ? 22.513 -5.635 -7.511 1.00 83.94 431 LYS A O 1
ATOM 3400 N N . LEU A 1 432 ? 22.173 -3.582 -6.672 1.00 85.69 432 LEU A N 1
ATOM 3401 C CA . LEU A 1 432 ? 20.929 -3.917 -5.978 1.00 85.69 432 LEU A CA 1
ATOM 3402 C C . LEU A 1 432 ? 19.814 -4.316 -6.948 1.00 85.69 432 LEU A C 1
ATOM 3404 O O . LEU A 1 432 ? 19.113 -5.297 -6.704 1.00 85.69 432 LEU A O 1
ATOM 3408 N N . VAL A 1 433 ? 19.686 -3.610 -8.072 1.00 90.31 433 VAL A N 1
ATOM 3409 C CA . VAL A 1 433 ? 18.693 -3.937 -9.106 1.00 90.31 433 VAL A CA 1
ATOM 3410 C C . VAL A 1 433 ? 18.975 -5.311 -9.715 1.00 90.31 433 VAL A C 1
ATOM 3412 O O . VAL A 1 433 ? 18.068 -6.134 -9.817 1.00 90.31 433 VAL A O 1
ATOM 3415 N N . ASP A 1 434 ? 20.231 -5.615 -10.049 1.00 90.44 434 ASP A N 1
ATOM 3416 C CA . ASP A 1 434 ? 20.591 -6.918 -10.626 1.00 90.44 434 ASP A CA 1
ATOM 3417 C C . ASP A 1 434 ? 20.392 -8.055 -9.626 1.00 90.44 434 ASP A C 1
ATOM 3419 O O . ASP A 1 434 ? 19.921 -9.138 -9.982 1.00 90.44 434 ASP A O 1
ATOM 3423 N N . ALA A 1 435 ? 20.719 -7.807 -8.358 1.00 88.81 435 ALA A N 1
ATOM 3424 C CA . ALA A 1 435 ? 20.430 -8.723 -7.270 1.00 88.81 435 ALA A CA 1
ATOM 3425 C C . ALA A 1 435 ? 18.929 -8.990 -7.135 1.00 88.81 435 ALA A C 1
ATOM 3427 O O . ALA A 1 435 ? 18.518 -10.148 -7.053 1.00 88.81 435 ALA A O 1
ATOM 3428 N N . LEU A 1 436 ? 18.112 -7.935 -7.171 1.00 90.25 436 LEU A N 1
ATOM 3429 C CA . LEU A 1 436 ? 16.661 -8.037 -7.112 1.00 90.25 436 LEU A CA 1
ATOM 3430 C C . LEU A 1 436 ? 16.123 -8.842 -8.300 1.00 90.25 436 LEU A C 1
ATOM 3432 O O . LEU A 1 436 ? 15.316 -9.744 -8.100 1.00 90.25 436 LEU A O 1
ATOM 3436 N N . VAL A 1 437 ? 16.615 -8.593 -9.517 1.00 91.94 437 VAL A N 1
ATOM 3437 C CA . VAL A 1 437 ? 16.248 -9.364 -10.716 1.00 91.94 437 VAL A CA 1
ATOM 3438 C C . VAL A 1 437 ? 16.626 -10.839 -10.565 1.00 91.94 437 VAL A C 1
ATOM 3440 O O . VAL A 1 437 ? 15.805 -11.707 -10.863 1.00 91.94 437 VAL A O 1
ATOM 3443 N N . LYS A 1 438 ? 17.834 -11.151 -10.074 1.00 90.19 438 LYS A N 1
ATOM 3444 C CA . LYS A 1 438 ? 18.280 -12.535 -9.830 1.00 90.19 438 LYS A CA 1
ATOM 3445 C C . LYS A 1 438 ? 17.417 -13.235 -8.782 1.00 90.19 438 LYS A C 1
ATOM 3447 O O . LYS A 1 438 ? 16.962 -14.348 -9.023 1.00 90.19 438 LYS A O 1
ATOM 3452 N N . MET A 1 439 ? 17.156 -12.582 -7.650 1.00 87.44 439 MET A N 1
ATOM 3453 C CA . MET A 1 439 ? 16.300 -13.124 -6.592 1.00 87.44 439 MET A CA 1
ATOM 3454 C C . MET A 1 439 ? 14.868 -13.334 -7.074 1.00 87.44 439 MET A C 1
ATOM 3456 O O . MET A 1 439 ? 14.240 -14.337 -6.753 1.00 87.44 439 MET A O 1
ATOM 3460 N N . ASP A 1 440 ? 14.349 -12.408 -7.871 1.00 89.94 440 ASP A N 1
ATOM 3461 C CA . ASP A 1 440 ? 12.984 -12.481 -8.365 1.00 89.94 440 ASP A CA 1
ATOM 3462 C C . ASP A 1 440 ? 12.798 -13.591 -9.412 1.00 89.94 440 ASP A C 1
ATOM 3464 O O . ASP A 1 440 ? 11.709 -14.144 -9.514 1.00 89.94 440 ASP A O 1
ATOM 3468 N N . ARG A 1 441 ? 13.850 -14.011 -10.131 1.00 88.31 441 ARG A N 1
ATOM 3469 C CA . ARG A 1 441 ? 13.801 -15.202 -11.008 1.00 88.31 441 ARG A CA 1
ATOM 3470 C C . ARG A 1 441 ? 13.553 -16.499 -10.232 1.00 88.31 441 ARG A C 1
ATOM 3472 O O . ARG A 1 441 ? 12.851 -17.372 -10.738 1.00 88.31 441 ARG A O 1
ATOM 3479 N N . VAL A 1 442 ? 14.019 -16.580 -8.983 1.00 85.00 442 VAL A N 1
ATOM 3480 C CA . VAL A 1 442 ? 13.789 -17.735 -8.095 1.00 85.00 442 VAL A CA 1
ATOM 3481 C C . VAL A 1 442 ? 12.295 -17.932 -7.789 1.00 85.00 442 VAL A C 1
ATOM 3483 O O . VAL A 1 442 ? 11.871 -19.018 -7.388 1.00 85.00 442 VAL A O 1
ATOM 3486 N N . VAL A 1 443 ? 11.444 -16.917 -8.016 1.00 80.06 443 VAL A N 1
ATOM 3487 C CA . VAL A 1 443 ? 9.997 -17.020 -7.763 1.00 80.06 443 VAL A CA 1
ATOM 3488 C C . VAL A 1 443 ? 9.329 -18.142 -8.567 1.00 80.06 443 VAL A C 1
ATOM 3490 O O . VAL A 1 443 ? 8.322 -18.688 -8.111 1.00 80.06 443 VAL A O 1
ATOM 3493 N N . LEU A 1 444 ? 9.885 -18.492 -9.730 1.00 79.19 444 LEU A N 1
ATOM 3494 C CA . LEU A 1 444 ? 9.341 -19.516 -10.621 1.00 79.19 444 LEU A CA 1
ATOM 3495 C C . LEU A 1 444 ? 9.893 -20.925 -10.351 1.00 79.19 444 LEU A C 1
ATOM 3497 O O . LEU A 1 444 ? 9.324 -21.893 -10.847 1.00 79.19 444 LEU A O 1
ATOM 3501 N N . GLU A 1 445 ? 10.959 -21.069 -9.558 1.00 82.44 445 GLU A N 1
ATOM 3502 C CA . GLU A 1 445 ? 11.547 -22.381 -9.237 1.00 82.44 445 GLU A CA 1
ATOM 3503 C C . GLU A 1 445 ? 10.577 -23.250 -8.409 1.00 82.44 445 GLU A C 1
ATOM 3505 O O . GLU A 1 445 ? 9.604 -22.731 -7.862 1.00 82.44 445 GLU A O 1
ATOM 3510 N N . PRO A 1 446 ? 10.790 -24.564 -8.241 1.00 77.56 446 PRO A N 1
ATOM 3511 C CA . PRO A 1 446 ? 10.008 -25.394 -7.317 1.00 77.56 446 PRO A CA 1
ATOM 3512 C C . PRO A 1 446 ? 10.259 -25.041 -5.841 1.00 77.56 446 PRO A C 1
ATOM 3514 O O . PRO A 1 446 ? 11.394 -24.811 -5.437 1.00 77.56 446 PRO A O 1
ATOM 3517 N N . ARG A 1 447 ? 9.222 -25.065 -4.983 1.00 72.44 447 ARG A N 1
ATOM 3518 C CA . ARG A 1 447 ? 9.300 -24.623 -3.565 1.00 72.44 447 ARG A CA 1
ATOM 3519 C C . ARG A 1 447 ? 10.467 -25.228 -2.768 1.00 72.44 447 ARG A C 1
ATOM 3521 O O . ARG A 1 447 ? 11.021 -24.531 -1.922 1.00 72.44 447 ARG A O 1
ATOM 3528 N N . ALA A 1 448 ? 10.826 -26.485 -3.031 1.00 77.94 448 ALA A N 1
ATOM 3529 C CA . ALA A 1 448 ? 11.899 -27.195 -2.332 1.00 77.94 448 ALA A CA 1
ATOM 3530 C C . ALA A 1 448 ? 13.307 -26.630 -2.610 1.00 77.94 448 ALA A C 1
ATOM 3532 O O . ALA A 1 448 ? 14.184 -26.738 -1.757 1.00 77.94 448 ALA A O 1
ATOM 3533 N N . GLU A 1 449 ? 13.525 -26.005 -3.768 1.00 79.81 449 GLU A N 1
ATOM 3534 C CA . GLU A 1 449 ? 14.852 -25.553 -4.219 1.00 79.81 449 GLU A CA 1
ATOM 3535 C C . GLU A 1 449 ? 15.118 -24.079 -3.873 1.00 79.81 449 GLU A C 1
ATOM 3537 O O . GLU A 1 449 ? 16.250 -23.665 -3.624 1.00 79.81 449 GLU A O 1
ATOM 3542 N N . ARG A 1 450 ? 14.049 -23.293 -3.733 1.00 78.81 450 ARG A N 1
ATOM 3543 C CA . ARG A 1 450 ? 14.102 -21.827 -3.641 1.00 78.81 450 ARG A CA 1
ATOM 3544 C C . ARG A 1 450 ? 14.901 -21.277 -2.474 1.00 78.81 450 ARG A C 1
ATOM 3546 O O . ARG A 1 450 ? 15.631 -20.307 -2.642 1.00 78.81 450 ARG A O 1
ATOM 3553 N N . ALA A 1 451 ? 14.754 -21.848 -1.278 1.00 77.12 451 ALA A N 1
ATOM 3554 C CA . ALA A 1 451 ? 15.460 -21.345 -0.096 1.00 77.12 451 ALA A CA 1
ATOM 3555 C C . ALA A 1 451 ? 16.983 -21.455 -0.276 1.00 77.12 451 ALA A C 1
ATOM 3557 O O . ALA A 1 451 ? 17.728 -20.561 0.133 1.00 77.12 451 ALA A O 1
ATOM 3558 N N . LYS A 1 452 ? 17.429 -22.518 -0.958 1.00 83.12 452 LYS A N 1
ATOM 3559 C CA . LYS A 1 452 ? 18.827 -22.730 -1.323 1.00 83.12 452 LYS A CA 1
ATOM 3560 C C . LYS A 1 452 ? 19.258 -21.722 -2.389 1.00 83.12 452 LYS A C 1
ATOM 3562 O O . LYS A 1 452 ? 20.270 -21.058 -2.186 1.00 83.12 452 LYS A O 1
ATOM 3567 N N . SER A 1 453 ? 18.476 -21.547 -3.456 1.00 84.50 453 SER A N 1
ATOM 3568 C CA . SER A 1 453 ? 18.767 -20.588 -4.532 1.00 84.50 453 SER A CA 1
ATOM 3569 C C . SER A 1 453 ? 18.828 -19.140 -4.032 1.00 84.50 453 SER A C 1
ATOM 3571 O O . SER A 1 453 ? 19.784 -18.431 -4.330 1.00 84.50 453 SER A O 1
ATOM 3573 N N . LEU A 1 454 ? 17.879 -18.704 -3.194 1.00 80.00 454 LEU A N 1
ATOM 3574 C CA . LEU A 1 454 ? 17.887 -17.364 -2.588 1.00 80.00 454 LEU A CA 1
ATOM 3575 C C . LEU A 1 454 ? 19.106 -17.154 -1.688 1.00 80.00 454 LEU A C 1
ATOM 3577 O O . LEU A 1 454 ? 19.753 -16.112 -1.765 1.00 80.00 454 LEU A O 1
ATOM 3581 N N . THR A 1 455 ? 19.451 -18.151 -0.869 1.00 80.69 455 THR A N 1
ATOM 3582 C CA . THR A 1 455 ? 20.666 -18.101 -0.042 1.00 80.69 455 THR A CA 1
ATOM 3583 C C . THR A 1 455 ? 21.920 -18.004 -0.909 1.00 80.69 455 THR A C 1
ATOM 3585 O O . THR A 1 455 ? 22.808 -17.215 -0.604 1.00 80.69 455 THR A O 1
ATOM 3588 N N . ALA A 1 456 ? 21.979 -18.749 -2.016 1.00 84.31 456 ALA A N 1
ATOM 3589 C CA . ALA A 1 456 ? 23.105 -18.716 -2.943 1.00 84.31 456 ALA A CA 1
ATOM 3590 C C . ALA A 1 456 ? 23.236 -17.357 -3.649 1.00 84.31 456 ALA A C 1
ATOM 3592 O O . ALA A 1 456 ? 24.341 -16.823 -3.740 1.00 84.31 456 ALA A O 1
ATOM 3593 N N . VAL A 1 457 ? 22.121 -16.759 -4.089 1.00 81.88 457 VAL A N 1
ATOM 3594 C CA . VAL A 1 457 ? 22.118 -15.407 -4.667 1.00 81.88 457 VAL A CA 1
ATOM 3595 C C . VAL A 1 457 ? 22.621 -14.395 -3.639 1.00 81.88 457 VAL A C 1
ATOM 3597 O O . VAL A 1 457 ? 23.543 -13.646 -3.946 1.00 81.88 457 VAL A O 1
ATOM 3600 N N . LEU A 1 458 ? 22.102 -14.414 -2.407 1.00 76.88 458 LEU A N 1
ATOM 3601 C CA . LEU A 1 458 ? 22.558 -13.515 -1.340 1.00 76.88 458 LEU A CA 1
ATOM 3602 C C . LEU A 1 458 ? 24.047 -13.695 -1.013 1.00 76.88 458 LEU A C 1
ATOM 3604 O O . LEU A 1 458 ? 24.757 -12.703 -0.883 1.00 76.88 458 LEU A O 1
ATOM 3608 N N . ALA A 1 459 ? 24.536 -14.935 -0.947 1.00 81.31 459 ALA A N 1
ATOM 3609 C CA . ALA A 1 459 ? 25.951 -15.219 -0.710 1.00 81.31 459 ALA A CA 1
ATOM 3610 C C . ALA A 1 459 ? 26.845 -14.706 -1.853 1.00 81.31 459 ALA A C 1
ATOM 3612 O O . ALA A 1 459 ? 27.882 -14.100 -1.596 1.00 81.31 459 ALA A O 1
ATOM 3613 N N . SER A 1 460 ? 26.419 -14.870 -3.114 1.00 81.06 460 SER A N 1
ATOM 3614 C CA . SER A 1 460 ? 27.154 -14.359 -4.285 1.00 81.06 460 SER A CA 1
ATOM 3615 C C . SER A 1 460 ? 27.259 -12.834 -4.314 1.00 81.06 460 SER A C 1
ATOM 3617 O O . SER A 1 460 ? 28.132 -12.282 -4.972 1.00 81.06 460 SER A O 1
ATOM 3619 N N . LEU A 1 461 ? 26.360 -12.149 -3.605 1.00 71.44 461 LEU A N 1
ATOM 3620 C CA . LEU A 1 461 ? 26.341 -10.698 -3.495 1.00 71.44 461 LEU A CA 1
ATOM 3621 C C . LEU A 1 461 ? 27.201 -10.196 -2.332 1.00 71.44 461 LEU A C 1
ATOM 3623 O O . LEU A 1 461 ? 27.462 -9.004 -2.270 1.00 71.44 461 LEU A O 1
ATOM 3627 N N . GLN A 1 462 ? 27.643 -11.053 -1.417 1.00 69.75 462 GLN A N 1
ATOM 3628 C CA . GLN A 1 462 ? 28.582 -10.665 -0.357 1.00 69.75 462 GLN A CA 1
ATOM 3629 C C . GLN A 1 462 ? 30.046 -10.791 -0.796 1.00 69.75 462 GLN A C 1
ATOM 3631 O O . GLN A 1 462 ? 30.921 -10.192 -0.175 1.00 69.75 462 GLN A O 1
ATOM 3636 N N . GLN A 1 463 ? 30.284 -11.540 -1.875 1.00 70.06 463 GLN A N 1
ATOM 3637 C CA . GLN A 1 463 ? 31.536 -11.568 -2.629 1.00 70.06 463 GLN A CA 1
ATOM 3638 C C . GLN A 1 463 ? 31.614 -10.343 -3.561 1.00 70.06 463 GLN A C 1
ATOM 3640 O O . GLN A 1 463 ? 32.751 -9.927 -3.860 1.00 70.06 463 GLN A O 1
#

Secondary structure (DSSP, 8-state):
-EEEEEEES-TTT--SEEEEETTPPPEEES-GGGS-TTEEEEES--HHHHHHTTGGG-TTEE-TTTTSS-HHHHHHHHT-TT-HHHHHHHHHHHHHHHHHHHHHTT---SS--SSHHHHHHHHHTTSGGGSPPPSTTHHHHHHHHHHH--S-EEP-SPPPPTTPEEEEEEP-HHHHHHHHHTS-EE--S--EEE-BSBSEEEEEEETTEEPTTHHHHHHHHHHHHHHEEEEEEEEEEEE-HHHHHHH-TTTT-SS---EEEHHHHHHHTTTEEEEEEEEEEEEEEPPPPPTT--TTTTTTSHHHHHHHHHHHHHHHSPPTT-----HHHHHHHHHHHHHHHHHHHHHHHTT-EEEEEETTEEEEEE-GGGHHHHHHHHHHHT-B--GGGGGGPPP----GGGS---HHHHHHHHH-HHHHHHHHSTT-GGGHHHHHHHHHHGGGS-HHHHHHHHHHHHHHTT-

Radius of gyration: 22.69 Å; Cα contacts (8 Å, |Δi|>4): 910; chains: 1; bounding box: 66×52×68 Å

pLDDT: mean 88.68, std 9.86, range [51.62, 98.56]

Solvent-accessible surface area (backbone atoms only — not comparable to full-atom values): 24336 Å² total; per-residue (Å²): 129,48,31,23,17,33,35,44,80,42,55,89,73,46,43,38,32,20,32,11,49,61,41,35,80,47,42,82,40,78,40,63,83,73,61,60,82,77,30,39,31,40,25,61,22,52,67,68,39,31,52,74,71,54,39,78,75,40,86,39,46,43,37,20,47,31,68,67,62,37,44,69,57,52,29,51,44,63,45,33,76,90,37,49,41,59,41,11,12,53,49,6,29,35,53,29,50,25,49,52,54,37,43,74,35,69,46,75,69,92,67,73,50,92,33,51,35,54,41,50,25,61,74,58,53,81,40,59,44,64,53,73,53,67,68,96,55,36,70,60,50,49,50,47,31,51,24,26,40,41,79,38,36,30,42,47,96,70,75,79,60,89,81,40,48,82,45,61,36,27,44,52,43,17,36,48,39,52,49,60,62,66,41,77,38,43,47,48,44,58,72,43,82,43,71,82,87,51,84,53,51,68,34,17,21,55,96,91,40,72,42,80,66,24,68,62,51,51,50,52,51,54,57,46,56,73,53,31,28,40,41,29,31,44,44,79,78,45,61,41,73,78,48,42,42,53,65,39,87,61,34,57,35,97,52,79,52,52,26,34,35,51,74,45,50,66,53,46,34,72,47,13,26,32,37,40,35,47,33,37,33,26,44,35,35,67,70,84,66,64,90,61,47,62,80,73,70,58,36,50,25,64,27,46,9,48,44,38,51,30,50,54,48,18,66,45,42,48,59,98,90,48,100,47,62,32,65,35,23,21,49,55,32,37,53,35,42,57,58,42,45,48,55,48,48,54,40,44,76,71,73,39,50,48,51,32,34,32,87,52,28,39,30,34,46,42,37,83,91,40,46,43,64,52,43,31,52,32,50,53,75,38,30,45,54,31,40,69,60,27,78,56,44,60,98,58,90,62,82,65,87,79,57,87,58,57,65,72,52,49,55,34,37,77,66,21,54,57,47,51,46,51,70,75,31,26,88,43,47,89,53,42,61,60,49,50,54,58,51,38,56,47,65,76,51,60,82,91,52,33,68,58,52,49,52,48,53,56,53,63,68,75,106

Nearest PDB structures (foldseek):
  2pyj-assembly2_B  TM=3.984E-01  e=1.789E-06  Salasvirus phi29
  2py5-assembly2_B  TM=4.313E-01  e=1.042E-05  Salasvirus phi29
  2pzs-assembly4_D  TM=4.385E-01  e=7.382E-05  Salasvirus phi29
  5mdn-assembly1_A  TM=2.993E-01  e=3.522E-02  Pyrobaculum calidifontis
  1s5j-assembly1_A  TM=2.700E-01  e=1.771E-01  Saccharolobus solfataricus

Sequence (463 aa):
MKVGVCIFDHTDTATSGWRSSEGSEAERIDSISELATDTMWVTNLPYYDFRKLNLHRSPNIVDAQYFRSSIKLLTDELGLGETPDRLASVLSGFFSRMIAVAESNGISVQSPDYRYLKSLGLELATSLLRKRPRGAFGKMLKEVWSQSTQQNQAMQNAMVPRGANAYAFTLPRGAYFRWILSQNFPSATHWEKHSFGADQIVIGVQDGVKLPGTTEAMAALKDLMKTKAGFFRLSVQSMDPHYQKFSAYGSGSNVMRGYASLPEILRLSQYSKIAIGDGWKADCGKLEFPERFDMAANEFSFSRGLLFENVFAAYGSSSLSDTYFPSITAYLRAYDRIACSYFAEAFQEFNFSVGSYSTGKIMVYVRPQEVTQVVNLALSLGLLPPMDLLMVAEGVEVDNAKYKIPPVLRQRIDQDYICRLYRGLASRPDKLVDALVKMDRVVLEPRAERAKSLTAVLASLQQ

Foldseek 3Di:
DKEKEWEAPDQQASQWTWMDIQLDQIDIDRGPVPDDLVYQYEYLHDPVSCVVNVVVVRQSYAYQCQLPQGLVNVCQQLVCVPPRRNSRNLVNNLQRLLVVLCVLLVQDPPRRDNHPLQSLLVQQVVAQLQDQADDDCRVVVLVLLLLLFFFWFFFPPDDQPPQWDKWKWFFQLLLVLLVLLFAKAFRHSYKDKDFPPDQKDKFADDPNHGDPCNVVVLVVLVVCRVWKKWKWFKDFPFFAPLCNRTPNPCHRRPDNRRIHISLLVSLRRHTTTMITGMTMMHTIDHRDDRPSNPSPQCSQAPSNSSSSLSNLVSSQDHRPPDPGGGSRNSSSFSSFSSQVSLLVSLCVVVVWRFRMGGSRITITTAHPVCLQVVCQSSLQQLIRTRLVSLCNHDQDDDDNVPTPRDPSSSVSSVVRLLSVLCNLCSNPSVCSSVLSSQLNVLSPPDRVCNVVSSVVSSVVVND

Organism: NCBI:txid299255